Protein AF-A0A1V5N026-F1 (afdb_monomer_lite)

Foldseek 3Di:
DFQQFDDAQFKKKKKWWKAWPAWDWKWKFWAAPVDGFIDIFTHGRDTDITIDIGRGRDGGTDMDTHDPVDDGGMDIDWMWIWTQDDDDFDPAKKFKFWAAFDPDDLQLKKKKFFQAKDFFFWKKKKKWWKAKCAWFKWFKFAAAPVVHGDGRHAQGMDTHYNDIDMDITIDGGRGIHGIMMTRNNRDRHTMMMIIAQIFMDTNNHTRDDCRRVPDQDQVSMWIAYRVGDIDGTGIDGPRDIDIGDIPDDDPLVVLQVVVLVVLLVVLLVVLLVCLLVQQEDQLAEAQFDPDDPVPPQATHGDDDDPDPVDDDPCNRNNLQVVSLSSQVSNLVSNQVSHVVPPDDPSHRAYENEYECCLPLPPLSRNVVRVLVSQCSNCVVVPRDHQAYEYLAAEEQEPAPVVNVSSLVSLLSSLLSRQVSVHAYEDAEHWYFYAYNVGHTAFPVRQDPVRLLSLLQVLLSSLLSNPVRHPPVNHDYYDHNDAEAADQPDPPPHRTRGHCAHPVRHGTSNVLSNCVSVPDPNCPPDDPDDDPPVDDDDFFFKAAPVRHTDHRDPVPDDAHWIATPNDIDGDD

Sequence (571 aa):
MDNIPTEKGVTYKMTITVKGSAAGNIHSKLGDWGGGANAEIPFTTEWRDVVINYNSTIANSFLLLQHGDFVGDIWIKNIKFEKSVGGKKSTRSYIVLNATAKSAEVWDNQCWIKLGSFNKGDTYEFSAQVRADNAAKASTQIHNAPGSYVHYQAIGDVNFTTDWKTVTKTGAFSNAGQSIAFNLSEFTGANNYYFDNVSFKVNGVERVKNGSFDGTDVSSFAWKRYGGSVTTPTITIDSNYVLLPQTRPLSAQVKHDTLVYAMSRWINGMMNACGGKVKAWDVVNEAISGGDSDGDGFYDLQHYNGNDGDFFWQDHMGDLEYVRQAVRLARQHYATSMASKGGDDGKLTLFVNDYNLESDWDGNKKLKSLINWIQRWEADGVTKIDGIGSQMHISCYMNESTQTSKKNAIENSFRLMAASGKLVRISELDMGMVDASGNNVPTANVTEAMHQRMADLYEWIFKKYFEIIPVNQQWGICQWCATDSPTNSGWRADTPVGLWTLDWYRKHTYAGFARGLGAPKDPTGLDRLTDDANKLTPAPIYDLLGRYVGTDFESLPAGLYIQSGKKYMKK

Structure (mmCIF, N/CA/C/O backbone):
data_AF-A0A1V5N026-F1
#
_entry.id   AF-A0A1V5N026-F1
#
loop_
_atom_site.group_PDB
_atom_site.id
_atom_site.type_symbol
_atom_site.label_atom_id
_atom_site.label_alt_id
_atom_site.label_comp_id
_atom_site.label_asym_id
_atom_site.label_entity_id
_atom_site.label_seq_id
_atom_site.pdbx_PDB_ins_code
_atom_site.Cartn_x
_atom_site.Cartn_y
_atom_site.Cartn_z
_atom_site.occupancy
_atom_site.B_iso_or_equiv
_atom_site.auth_seq_id
_atom_site.auth_comp_id
_atom_site.auth_asym_id
_atom_site.auth_atom_id
_atom_site.pdbx_PDB_model_num
ATOM 1 N N . MET A 1 1 ? -34.517 12.852 -0.838 1.00 61.91 1 MET A N 1
ATOM 2 C CA . MET A 1 1 ? -33.148 12.300 -0.992 1.00 61.91 1 MET A CA 1
ATOM 3 C C . MET A 1 1 ? -33.196 11.382 -2.194 1.00 61.91 1 MET A C 1
ATOM 5 O O . MET A 1 1 ? -34.086 10.545 -2.197 1.00 61.91 1 MET A O 1
ATOM 9 N N . ASP A 1 2 ? -32.339 11.579 -3.193 1.00 65.19 2 ASP A N 1
ATOM 10 C CA . ASP A 1 2 ? -32.368 10.848 -4.473 1.00 65.19 2 ASP A CA 1
ATOM 11 C C . ASP A 1 2 ? -31.110 9.973 -4.643 1.00 65.19 2 ASP A C 1
ATOM 13 O O . ASP A 1 2 ? -30.129 10.190 -3.928 1.00 65.19 2 ASP A O 1
ATOM 17 N N . ASN A 1 3 ? -31.142 8.994 -5.553 1.00 68.06 3 ASN A N 1
ATOM 18 C CA . ASN A 1 3 ? -30.057 8.040 -5.835 1.00 68.06 3 ASN A CA 1
ATOM 19 C C . ASN A 1 3 ? -29.560 7.240 -4.614 1.00 68.06 3 ASN A C 1
ATOM 21 O O . ASN A 1 3 ? -28.365 6.980 -4.465 1.00 68.06 3 ASN A O 1
ATOM 25 N N . ILE A 1 4 ? -30.462 6.819 -3.725 1.00 75.06 4 ILE A N 1
ATOM 26 C CA . ILE A 1 4 ? -30.130 5.863 -2.662 1.00 75.06 4 ILE A CA 1
ATOM 27 C C . ILE A 1 4 ? -29.900 4.506 -3.349 1.00 75.06 4 ILE A C 1
ATOM 29 O O . ILE A 1 4 ? -30.858 3.988 -3.926 1.00 75.06 4 ILE A O 1
ATOM 33 N N . PRO A 1 5 ? -28.694 3.897 -3.297 1.00 73.50 5 PRO A N 1
ATOM 34 C CA . PRO A 1 5 ? -28.377 2.669 -4.032 1.00 73.50 5 PRO A CA 1
ATOM 35 C C . PRO A 1 5 ? -29.002 1.451 -3.336 1.00 73.50 5 PRO A C 1
ATOM 37 O O . PRO A 1 5 ? -28.330 0.595 -2.754 1.00 73.50 5 PRO A O 1
ATOM 40 N N . THR A 1 6 ? -30.332 1.416 -3.317 1.00 83.00 6 THR A N 1
ATOM 41 C CA . THR A 1 6 ? -31.102 0.300 -2.799 1.00 83.00 6 THR A CA 1
ATOM 42 C C . THR A 1 6 ? -30.988 -0.885 -3.745 1.00 83.00 6 THR A C 1
ATOM 44 O O . THR A 1 6 ? -30.855 -0.722 -4.954 1.00 83.00 6 THR A O 1
ATOM 47 N N . GLU A 1 7 ? -31.089 -2.086 -3.197 1.00 82.50 7 GLU A N 1
ATOM 48 C CA . GLU A 1 7 ? -31.158 -3.343 -3.928 1.00 82.50 7 GLU A CA 1
ATOM 49 C C . GLU A 1 7 ? -32.549 -3.942 -3.747 1.00 82.50 7 GLU A C 1
ATOM 51 O O . GLU A 1 7 ? -33.100 -3.962 -2.642 1.00 82.50 7 GLU A O 1
ATOM 56 N N . LYS A 1 8 ? -33.128 -4.447 -4.838 1.00 86.38 8 LYS A N 1
ATOM 57 C CA . LYS A 1 8 ? -34.425 -5.120 -4.792 1.00 86.38 8 LYS A CA 1
ATOM 58 C C . LYS A 1 8 ? -34.339 -6.362 -3.898 1.00 86.38 8 LYS A C 1
ATOM 60 O O . LYS A 1 8 ? -33.488 -7.219 -4.105 1.00 86.38 8 LYS A O 1
ATOM 65 N N . GLY A 1 9 ? -35.256 -6.475 -2.941 1.00 82.75 9 GLY A N 1
ATOM 66 C CA . GLY A 1 9 ? -35.335 -7.585 -1.990 1.00 82.75 9 GLY A CA 1
ATOM 67 C C . GLY A 1 9 ? -34.487 -7.413 -0.727 1.00 82.75 9 GLY A C 1
ATOM 68 O O . GLY A 1 9 ? -34.481 -8.316 0.104 1.00 82.75 9 GLY A O 1
ATOM 69 N N . VAL A 1 10 ? -33.796 -6.280 -0.552 1.00 80.62 10 VAL A N 1
ATOM 70 C CA . VAL A 1 10 ? -32.969 -6.007 0.635 1.00 80.62 10 VAL A CA 1
ATOM 71 C C . VAL A 1 10 ? -33.713 -5.117 1.630 1.00 80.62 10 VAL A C 1
ATOM 73 O O . VAL A 1 10 ? -34.349 -4.129 1.254 1.00 80.62 10 VAL A O 1
ATOM 76 N N . THR A 1 11 ? -33.614 -5.454 2.918 1.00 86.38 11 THR A N 1
ATOM 77 C CA . THR A 1 11 ? -34.143 -4.632 4.012 1.00 86.38 11 THR A CA 1
ATOM 78 C C . THR A 1 11 ? -33.136 -3.559 4.422 1.00 86.38 11 THR A C 1
ATOM 80 O O . THR A 1 11 ? -32.006 -3.864 4.815 1.00 86.38 11 THR A O 1
ATOM 83 N N . TYR A 1 12 ? -33.572 -2.304 4.385 1.00 83.44 12 TYR A N 1
ATOM 84 C CA . TYR A 1 12 ? -32.823 -1.142 4.846 1.00 83.44 12 TYR A CA 1
ATOM 85 C C . TYR A 1 12 ? -33.456 -0.587 6.123 1.00 83.44 12 TYR A C 1
ATOM 87 O O . TYR A 1 12 ? -34.629 -0.221 6.140 1.00 83.44 12 TYR A O 1
ATOM 95 N N . LYS A 1 13 ? -32.664 -0.479 7.185 1.00 86.25 13 LYS A N 1
ATOM 96 C CA . LYS A 1 13 ? -32.975 0.267 8.398 1.00 86.25 13 LYS A CA 1
ATOM 97 C C . LYS A 1 13 ? -32.740 1.755 8.138 1.00 86.25 13 LYS A C 1
ATOM 99 O O . LYS A 1 13 ? -31.621 2.174 7.852 1.00 86.25 13 LYS A O 1
ATOM 104 N N . MET A 1 14 ? -33.793 2.552 8.240 1.00 88.00 14 MET A N 1
ATOM 105 C CA . MET A 1 14 ? -33.736 4.005 8.249 1.00 88.00 14 MET A CA 1
ATOM 106 C C . MET A 1 14 ? -33.864 4.510 9.688 1.00 88.00 14 MET A C 1
ATOM 108 O O . MET A 1 14 ? -34.849 4.202 10.351 1.00 88.00 14 MET A O 1
ATOM 112 N N . THR A 1 15 ? -32.923 5.326 10.153 1.00 85.31 15 THR A N 1
ATOM 113 C CA . THR A 1 15 ? -33.068 6.113 11.386 1.00 85.31 15 THR A CA 1
ATOM 114 C C . THR A 1 15 ? -33.249 7.580 11.017 1.00 85.31 15 THR A C 1
ATOM 116 O O . THR A 1 15 ? -32.400 8.145 10.328 1.00 85.31 15 THR A O 1
ATOM 119 N N . ILE A 1 16 ? -34.333 8.205 11.472 1.00 87.94 16 ILE A N 1
ATOM 120 C CA . ILE A 1 16 ? -34.621 9.627 11.261 1.00 87.94 16 ILE A CA 1
ATOM 121 C C . ILE A 1 16 ? -34.766 10.350 12.601 1.00 87.94 16 ILE A C 1
ATOM 123 O O . ILE A 1 16 ? -35.567 9.950 13.440 1.00 87.94 16 ILE A O 1
ATOM 127 N N . THR A 1 17 ? -34.005 11.426 12.796 1.00 87.19 17 THR A N 1
ATOM 128 C CA . THR A 1 17 ? -34.144 12.309 13.960 1.00 87.19 17 THR A CA 1
ATOM 129 C C . THR A 1 17 ? -35.141 13.413 13.619 1.00 87.19 17 THR A C 1
ATOM 131 O O . THR A 1 17 ? -34.840 14.260 12.772 1.00 87.19 17 THR A O 1
ATOM 134 N N . VAL A 1 18 ? -36.314 13.423 14.252 1.00 93.12 18 VAL A N 1
ATOM 135 C CA . VAL A 1 18 ? -37.447 14.287 13.869 1.00 93.12 18 VAL A CA 1
ATOM 136 C C . VAL A 1 18 ? -38.201 14.834 15.084 1.00 93.12 18 VAL A C 1
ATOM 138 O O . VAL A 1 18 ? -38.242 14.195 16.134 1.00 93.12 18 VAL A O 1
ATOM 141 N N . LYS A 1 19 ? -38.792 16.024 14.935 1.00 94.81 19 LYS A N 1
ATOM 142 C CA . LYS A 1 19 ? -39.828 16.590 15.812 1.00 94.81 19 LYS A CA 1
ATOM 143 C C . LYS A 1 19 ? -40.800 17.458 15.004 1.00 94.81 19 LYS A C 1
ATOM 145 O O . LYS A 1 19 ? -40.483 17.831 13.879 1.00 94.81 19 LYS A O 1
ATOM 150 N N . GLY A 1 20 ? -41.928 17.850 15.584 1.00 95.06 20 GLY A N 1
ATOM 151 C CA . GLY A 1 20 ? -42.872 18.792 14.978 1.00 95.06 20 GLY A CA 1
ATOM 152 C C . GLY A 1 20 ? -43.445 19.791 15.976 1.00 95.06 20 GLY A C 1
ATOM 153 O O . GLY A 1 20 ? -43.175 19.708 17.170 1.00 95.06 20 GLY A O 1
ATOM 154 N N . SER A 1 21 ? -44.214 20.770 15.505 1.00 95.31 21 SER A N 1
ATOM 155 C CA . SER A 1 21 ? -44.881 21.758 16.369 1.00 95.31 21 SER A CA 1
ATOM 156 C C . SER A 1 21 ? -46.029 21.146 17.184 1.00 95.31 21 SER A C 1
ATOM 158 O O . SER A 1 21 ? -46.437 21.704 18.197 1.00 95.31 21 SER A O 1
ATOM 160 N N . ALA A 1 22 ? -46.516 19.980 16.758 1.00 96.19 22 ALA A N 1
ATOM 161 C CA . ALA A 1 22 ? -47.458 19.103 17.445 1.00 96.19 22 ALA A CA 1
ATOM 162 C C . ALA A 1 22 ? -47.085 17.634 17.157 1.00 96.19 22 ALA A C 1
ATOM 164 O O . ALA A 1 22 ? -46.158 17.363 16.391 1.00 96.19 22 ALA A O 1
ATOM 165 N N . ALA A 1 23 ? -47.777 16.676 17.779 1.00 95.94 23 ALA A N 1
ATOM 166 C CA . ALA A 1 23 ? -47.624 15.262 17.434 1.00 95.94 23 ALA A CA 1
ATOM 167 C C . ALA A 1 23 ? -48.286 14.947 16.085 1.00 95.94 23 ALA A C 1
ATOM 169 O O . ALA A 1 23 ? -49.350 15.482 15.782 1.00 95.94 23 ALA A O 1
ATOM 170 N N . GLY A 1 24 ? -47.667 14.073 15.296 1.00 95.81 24 GLY A N 1
ATOM 171 C CA . GLY A 1 24 ? -48.155 13.711 13.969 1.00 95.81 24 GLY A CA 1
ATOM 172 C C . GLY A 1 24 ? -47.342 12.590 13.330 1.00 95.81 24 GLY A C 1
ATOM 173 O O . GLY A 1 24 ? -46.430 12.042 13.954 1.00 95.81 24 GLY A O 1
ATOM 174 N N . ASN A 1 25 ? -47.677 12.275 12.079 1.00 95.88 25 ASN A N 1
ATOM 175 C CA . ASN A 1 25 ? -47.001 11.269 11.263 1.00 95.88 25 ASN A CA 1
ATOM 176 C C . ASN A 1 25 ? -46.527 11.890 9.944 1.00 95.88 25 ASN A C 1
ATOM 178 O O . ASN A 1 25 ? -47.206 12.738 9.371 1.00 95.88 25 ASN A O 1
ATOM 182 N N . ILE A 1 26 ? -45.362 11.458 9.460 1.00 96.12 26 ILE A N 1
ATOM 183 C CA . ILE A 1 26 ? -44.936 11.676 8.072 1.00 96.12 26 ILE A CA 1
ATOM 184 C C . ILE A 1 26 ? -45.189 10.378 7.311 1.00 96.12 26 ILE A C 1
ATOM 186 O O . ILE A 1 26 ? -44.640 9.335 7.675 1.00 96.12 26 ILE A O 1
ATOM 190 N N . HIS A 1 27 ? -45.972 10.440 6.241 1.00 95.31 27 HIS A N 1
ATOM 191 C CA . HIS A 1 27 ? -46.105 9.348 5.280 1.00 95.31 27 HIS A CA 1
ATOM 192 C C . HIS A 1 27 ? -44.835 9.281 4.448 1.00 95.31 27 HIS A C 1
ATOM 194 O O . HIS A 1 27 ? -44.346 10.292 3.954 1.00 95.31 27 HIS A O 1
ATOM 200 N N . SER A 1 28 ? -44.251 8.105 4.299 1.00 94.31 28 SER A N 1
ATOM 201 C CA . SER A 1 28 ? -42.943 7.970 3.669 1.00 94.31 28 SER A CA 1
ATOM 202 C C . SER A 1 28 ? -42.904 6.809 2.697 1.00 94.31 28 SER A C 1
ATOM 204 O O . SER A 1 28 ? -43.566 5.795 2.903 1.00 94.31 28 SER A O 1
ATOM 206 N N . LYS A 1 29 ? -42.130 6.974 1.624 1.00 93.81 29 LYS A N 1
ATOM 207 C CA . LYS A 1 29 ? -41.935 5.964 0.586 1.00 93.81 29 LYS A CA 1
ATOM 208 C C . LYS A 1 29 ? -40.458 5.864 0.229 1.00 93.81 29 LYS A C 1
ATOM 210 O O . LYS A 1 29 ? -39.853 6.864 -0.153 1.00 93.81 29 LYS A O 1
ATOM 215 N N . LEU A 1 30 ? -39.904 4.656 0.311 1.00 93.00 30 LEU A N 1
ATOM 216 C CA . LEU A 1 30 ? -38.606 4.308 -0.264 1.00 93.00 30 LEU A CA 1
ATOM 217 C C . LEU A 1 30 ? -38.843 3.595 -1.599 1.00 93.00 30 LEU A C 1
ATOM 219 O O . LEU A 1 30 ? -39.279 2.440 -1.626 1.00 93.00 30 LEU A O 1
ATOM 223 N N . GLY A 1 31 ? -38.614 4.300 -2.703 1.00 92.06 31 GLY A N 1
ATOM 224 C CA . GLY A 1 31 ? -38.837 3.773 -4.046 1.00 92.06 31 GLY A CA 1
ATOM 225 C C . GLY A 1 31 ? -38.660 4.828 -5.131 1.00 92.06 31 GLY A C 1
ATOM 226 O O . GLY A 1 31 ? -37.871 5.748 -4.973 1.00 92.06 31 GLY A O 1
ATOM 227 N N . ASP A 1 32 ? -39.393 4.694 -6.228 1.00 90.75 32 ASP A N 1
ATOM 228 C CA . ASP A 1 32 ? -39.407 5.632 -7.348 1.00 90.75 32 ASP A CA 1
ATOM 229 C C . ASP A 1 32 ? -40.823 6.214 -7.522 1.00 90.75 32 ASP A C 1
ATOM 231 O O . ASP A 1 32 ? -41.700 6.061 -6.662 1.00 90.75 32 ASP A O 1
ATOM 235 N N . TRP A 1 33 ? -41.087 6.907 -8.630 1.00 90.00 33 TRP A N 1
ATOM 236 C CA . TRP A 1 33 ? -42.423 7.443 -8.905 1.00 90.00 33 TRP A CA 1
ATOM 237 C C . TRP A 1 33 ? -43.465 6.351 -9.213 1.00 90.00 33 TRP A C 1
ATOM 239 O O . TRP A 1 33 ? -44.649 6.568 -8.964 1.00 90.00 33 TRP A O 1
ATOM 249 N N . GLY A 1 34 ? -43.050 5.169 -9.680 1.00 87.19 34 GLY A N 1
ATOM 250 C CA . GLY A 1 34 ? -43.920 4.058 -10.080 1.00 87.19 34 GLY A CA 1
ATOM 251 C C . GLY A 1 34 ? -44.197 3.012 -8.990 1.00 87.19 34 GLY A C 1
ATOM 252 O O . GLY A 1 34 ? -45.211 2.322 -9.056 1.00 87.19 34 GLY A O 1
ATOM 253 N N . GLY A 1 35 ? -43.352 2.894 -7.960 1.00 87.00 35 GLY A N 1
ATOM 254 C CA . GLY A 1 35 ? -43.467 1.854 -6.929 1.00 87.00 35 GLY A CA 1
ATOM 255 C C . GLY A 1 35 ? -42.485 2.028 -5.765 1.00 87.00 35 GLY A C 1
ATOM 256 O O . GLY A 1 35 ? -41.606 2.879 -5.812 1.00 87.00 35 GLY A O 1
ATOM 257 N N . GLY A 1 36 ? -42.669 1.295 -4.662 1.00 91.06 36 GLY A N 1
ATOM 258 C CA . GLY A 1 36 ? -41.811 1.411 -3.472 1.00 91.06 36 GLY A CA 1
ATOM 259 C C . GLY A 1 36 ? -42.459 0.918 -2.181 1.00 91.06 36 GLY A C 1
ATOM 260 O O . GLY A 1 36 ? -43.663 0.669 -2.139 1.00 91.06 36 GLY A O 1
ATOM 261 N N . ALA A 1 37 ? -41.655 0.807 -1.124 1.00 92.88 37 ALA A N 1
ATOM 262 C CA . ALA A 1 37 ? -42.121 0.447 0.211 1.00 92.88 37 ALA A CA 1
ATOM 263 C C . ALA A 1 37 ? -42.588 1.693 0.975 1.00 92.88 37 ALA A C 1
ATOM 265 O O . ALA A 1 37 ? -41.839 2.666 1.071 1.00 92.88 37 ALA A O 1
ATOM 266 N N . ASN A 1 38 ? -43.801 1.648 1.532 1.00 94.00 38 ASN A N 1
ATOM 267 C CA . ASN A 1 38 ? -44.378 2.743 2.315 1.00 94.00 38 ASN A CA 1
ATOM 268 C C . ASN A 1 38 ? -44.219 2.498 3.821 1.00 94.00 38 ASN A C 1
ATOM 270 O O . ASN A 1 38 ? -44.248 1.351 4.269 1.00 94.00 38 ASN A O 1
ATOM 274 N N . ALA A 1 39 ? -44.093 3.571 4.596 1.00 94.56 39 ALA A N 1
ATOM 275 C CA . ALA A 1 39 ? -44.073 3.543 6.054 1.00 94.56 39 ALA A CA 1
ATOM 276 C C . ALA A 1 39 ? -44.589 4.863 6.646 1.00 94.56 39 ALA A C 1
ATOM 278 O O . ALA A 1 39 ? -44.598 5.893 5.972 1.00 94.56 39 ALA A O 1
ATOM 279 N N . GLU A 1 40 ? -44.955 4.845 7.925 1.00 95.19 40 GLU A N 1
ATOM 280 C CA . GLU A 1 40 ? -45.257 6.051 8.701 1.00 95.19 40 GLU A CA 1
ATOM 281 C C . GLU A 1 40 ? -44.118 6.355 9.676 1.00 95.19 40 GLU A C 1
ATOM 283 O O . GLU A 1 40 ? -43.602 5.460 10.348 1.00 95.19 40 GLU A O 1
ATOM 288 N N . ILE A 1 41 ? -43.734 7.628 9.772 1.00 95.88 41 ILE A N 1
ATOM 289 C CA . ILE A 1 41 ? -42.714 8.117 10.703 1.00 95.88 41 ILE A CA 1
ATOM 290 C C . ILE A 1 41 ? -43.415 8.960 11.779 1.00 95.88 41 ILE A C 1
ATOM 292 O O . ILE A 1 41 ? -43.714 10.131 11.524 1.00 95.88 41 ILE A O 1
ATOM 296 N N . PRO A 1 42 ? -43.678 8.406 12.976 1.00 95.50 42 PRO A N 1
ATOM 297 C CA . PRO A 1 42 ? -44.319 9.151 14.057 1.00 95.50 42 PRO A CA 1
ATOM 298 C C . PRO A 1 42 ? -43.366 10.138 14.738 1.00 95.50 42 PRO A C 1
ATOM 300 O O . PRO A 1 42 ? -42.242 9.787 15.098 1.00 95.50 42 PRO A O 1
ATOM 303 N N . PHE A 1 43 ? -43.832 11.354 15.019 1.00 94.94 43 PHE A N 1
ATOM 304 C CA . PHE A 1 43 ? -43.065 12.387 15.724 1.00 94.94 43 PHE A CA 1
ATOM 305 C C . PHE A 1 43 ? -43.889 13.101 16.806 1.00 94.94 43 PHE A C 1
ATOM 307 O O . PHE A 1 43 ? -45.117 13.045 16.829 1.00 94.94 43 PHE A O 1
ATOM 314 N N . THR A 1 44 ? -43.205 13.779 17.736 1.00 95.25 44 THR A N 1
ATOM 315 C CA . THR A 1 44 ? -43.835 14.706 18.699 1.00 95.25 44 THR A CA 1
ATOM 316 C C . THR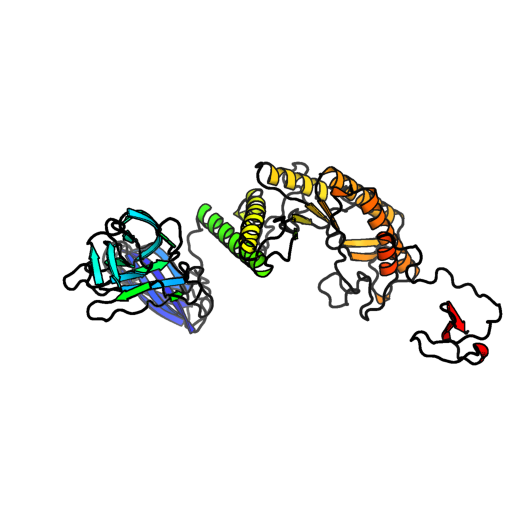 A 1 44 ? -43.092 16.033 18.745 1.00 95.25 44 THR A C 1
ATOM 318 O O . THR A 1 44 ? -42.233 16.293 17.910 1.00 95.25 44 THR A O 1
ATOM 321 N N . THR A 1 45 ? -43.401 16.858 19.744 1.00 93.69 45 THR A N 1
ATOM 322 C CA . THR A 1 45 ? -42.741 18.132 20.038 1.00 93.69 45 THR A CA 1
ATOM 323 C C . THR A 1 45 ? -41.272 18.016 20.445 1.00 93.69 45 THR A C 1
ATOM 325 O O . THR A 1 45 ? -40.538 18.998 20.344 1.00 93.69 45 THR A O 1
ATOM 328 N N . GLU A 1 46 ? -40.814 16.823 20.833 1.00 90.06 46 GLU A N 1
ATOM 329 C CA . GLU A 1 46 ? -39.434 16.569 21.249 1.00 90.06 46 GLU A CA 1
ATOM 330 C C . GLU A 1 46 ? -38.644 15.848 20.161 1.00 90.06 46 GLU A C 1
ATOM 332 O O . GLU A 1 46 ? -39.166 14.964 19.474 1.00 90.06 46 GLU A O 1
ATOM 337 N N . TRP A 1 47 ? -37.361 16.200 20.043 1.00 84.44 47 TRP A N 1
ATOM 338 C CA . TRP A 1 47 ? -36.428 15.486 19.174 1.00 84.44 47 TRP A CA 1
ATOM 339 C C . TRP A 1 47 ? -36.340 14.022 19.586 1.00 84.44 47 TRP A C 1
ATOM 341 O O . TRP A 1 47 ? -35.985 13.705 20.720 1.00 84.44 47 TRP A O 1
ATOM 351 N N . ARG A 1 48 ? -36.615 13.132 18.639 1.00 81.06 48 ARG A N 1
ATOM 352 C CA . ARG A 1 48 ? -36.512 11.687 18.823 1.00 81.06 48 ARG A CA 1
ATOM 353 C C . ARG A 1 48 ? -35.877 11.046 17.602 1.00 81.06 48 ARG A C 1
ATOM 355 O O . ARG A 1 48 ? -36.059 11.543 16.492 1.00 81.06 48 ARG A O 1
ATOM 362 N N . ASP A 1 49 ? -35.215 9.918 17.809 1.00 82.88 49 ASP A N 1
ATOM 363 C CA . ASP A 1 49 ? -34.853 9.020 16.720 1.00 82.88 49 ASP A CA 1
ATOM 364 C C . ASP A 1 49 ? -35.999 8.038 16.472 1.00 82.88 49 ASP A C 1
ATOM 366 O O . ASP A 1 49 ? -36.489 7.380 17.390 1.00 82.88 49 ASP A O 1
ATOM 370 N N . VAL A 1 50 ? -36.431 7.944 15.219 1.00 88.06 50 VAL A N 1
ATOM 371 C CA . VAL A 1 50 ? -37.444 6.997 14.752 1.00 88.06 50 VAL A CA 1
ATOM 372 C C . VAL A 1 50 ? -36.769 6.011 13.817 1.00 88.06 50 VAL A C 1
ATOM 374 O O . VAL A 1 50 ? -36.062 6.410 12.891 1.00 88.06 50 VAL A O 1
ATOM 377 N N . VAL A 1 51 ? -36.983 4.720 14.057 1.00 89.25 51 VAL A N 1
ATOM 378 C CA . VAL A 1 51 ? -36.401 3.639 13.258 1.00 89.25 51 VAL A CA 1
ATOM 379 C C . VAL A 1 51 ? -37.489 2.988 12.414 1.00 89.25 51 VAL A C 1
ATOM 381 O O . VAL A 1 51 ? -38.468 2.485 12.957 1.00 89.25 51 VAL A O 1
ATOM 384 N N . ILE A 1 52 ? -37.284 2.953 11.100 1.00 91.81 52 ILE A N 1
ATOM 385 C CA . ILE A 1 52 ? -38.168 2.319 10.118 1.00 91.81 52 ILE A CA 1
ATOM 386 C C . ILE A 1 52 ? -37.369 1.287 9.328 1.00 91.81 52 ILE A C 1
ATOM 388 O O . ILE A 1 52 ? -36.269 1.579 8.874 1.00 91.81 52 ILE A O 1
ATOM 392 N N . ASN A 1 53 ? -37.918 0.092 9.119 1.00 89.69 53 ASN A N 1
ATOM 393 C CA . ASN A 1 53 ? -37.311 -0.908 8.241 1.00 89.69 53 ASN A CA 1
ATOM 394 C C . ASN A 1 53 ? -38.068 -0.951 6.911 1.00 89.69 53 ASN A C 1
ATOM 396 O O . ASN A 1 53 ? -39.238 -1.325 6.877 1.00 89.69 53 ASN A O 1
ATOM 400 N N . TYR A 1 54 ? -37.395 -0.601 5.818 1.00 91.56 54 TYR A N 1
ATOM 401 C CA . TYR A 1 54 ? -37.937 -0.687 4.467 1.00 91.56 54 TYR A CA 1
ATOM 402 C C . TYR A 1 54 ? -37.452 -1.950 3.772 1.00 91.56 54 TYR A C 1
ATOM 404 O O . TYR A 1 54 ? -36.253 -2.130 3.575 1.00 91.56 54 TYR A O 1
ATOM 412 N N . ASN A 1 55 ? -38.378 -2.791 3.322 1.00 90.25 55 ASN A N 1
ATOM 413 C CA . ASN A 1 55 ? -38.065 -3.875 2.394 1.00 90.25 55 ASN A CA 1
ATOM 414 C C . ASN A 1 55 ? -38.069 -3.309 0.976 1.00 90.25 55 ASN A C 1
ATOM 416 O O . ASN A 1 55 ? -39.137 -3.103 0.402 1.00 90.25 55 ASN A O 1
ATOM 420 N N . SER A 1 56 ? -36.893 -3.012 0.425 1.00 88.31 56 SER A N 1
ATOM 421 C CA . SER A 1 56 ? -36.812 -2.355 -0.877 1.00 88.31 56 SER A CA 1
ATOM 422 C C . SER A 1 56 ? -37.374 -3.251 -1.980 1.00 88.31 56 SER A C 1
ATOM 424 O O . SER A 1 56 ? -36.934 -4.385 -2.167 1.00 88.31 56 SER A O 1
ATOM 426 N N . THR A 1 57 ? -38.340 -2.745 -2.745 1.00 87.69 57 THR A N 1
ATOM 427 C CA . THR A 1 57 ? -38.955 -3.470 -3.870 1.00 87.69 57 THR A CA 1
ATOM 428 C C . THR A 1 57 ? -38.285 -3.167 -5.209 1.00 87.69 57 THR A C 1
ATOM 430 O O . THR A 1 57 ? -38.564 -3.848 -6.200 1.00 87.69 57 THR A O 1
ATOM 433 N N . ILE A 1 58 ? -37.402 -2.165 -5.243 1.00 85.69 58 ILE A N 1
ATOM 434 C CA . ILE A 1 58 ? -36.718 -1.675 -6.443 1.00 85.69 58 ILE A CA 1
ATOM 435 C C . ILE A 1 58 ? -35.243 -1.345 -6.156 1.00 85.69 58 ILE A C 1
ATOM 437 O O . ILE A 1 58 ? -34.815 -1.288 -4.998 1.00 85.69 58 ILE A O 1
ATOM 441 N N . ALA A 1 59 ? -34.461 -1.141 -7.216 1.00 85.31 59 ALA A N 1
ATOM 442 C CA . ALA A 1 59 ? -33.093 -0.646 -7.113 1.00 85.31 59 ALA A CA 1
ATOM 443 C C . ALA A 1 59 ? -33.042 0.873 -7.337 1.00 85.31 59 ALA A C 1
ATOM 445 O O . ALA A 1 59 ? -33.882 1.384 -8.069 1.00 85.31 59 ALA A O 1
ATOM 446 N N . ASN A 1 60 ? -32.064 1.562 -6.741 1.00 82.69 60 ASN A N 1
ATOM 447 C CA . ASN A 1 60 ? -31.864 3.016 -6.876 1.00 82.69 60 ASN A CA 1
ATOM 448 C C . ASN A 1 60 ? -33.114 3.848 -6.526 1.00 82.69 60 ASN A C 1
ATOM 450 O O . ASN A 1 60 ? -33.750 4.449 -7.387 1.00 82.69 60 ASN A O 1
ATOM 454 N N . SER A 1 61 ? -33.474 3.862 -5.245 1.00 87.56 61 SER A N 1
ATOM 455 C CA . SER A 1 61 ? -34.652 4.575 -4.744 1.00 87.56 61 SER A CA 1
ATOM 456 C C . SER A 1 61 ? -34.364 6.044 -4.417 1.00 87.56 61 SER A C 1
ATOM 458 O O . SER A 1 61 ? -33.246 6.413 -4.062 1.00 87.56 61 SER A O 1
ATOM 460 N N . PHE A 1 62 ? -35.411 6.861 -4.378 1.00 87.12 62 PHE A N 1
ATOM 461 C CA . PHE A 1 62 ? -35.472 8.050 -3.538 1.00 87.12 62 PHE A CA 1
ATOM 462 C C . PHE A 1 62 ? -36.262 7.773 -2.249 1.00 87.12 62 PHE A C 1
ATOM 464 O O . PHE A 1 62 ? -37.106 6.875 -2.181 1.00 87.12 62 PHE A O 1
ATOM 471 N N . LEU A 1 63 ? -36.004 8.574 -1.211 1.00 90.94 63 LEU A N 1
ATOM 472 C CA . LEU A 1 63 ? -36.900 8.701 -0.059 1.00 90.94 63 LEU A CA 1
ATOM 473 C C . LEU A 1 63 ? -37.820 9.902 -0.283 1.00 90.94 63 LEU A C 1
ATOM 475 O O . LEU A 1 63 ? -37.349 11.047 -0.325 1.00 90.94 63 LEU A O 1
ATOM 479 N N . LEU A 1 64 ? -39.117 9.622 -0.380 1.00 90.88 64 LEU A N 1
ATOM 480 C CA . LEU A 1 64 ? -40.197 10.598 -0.423 1.00 90.88 64 LEU A CA 1
ATOM 481 C C . LEU A 1 64 ? -40.836 10.713 0.960 1.00 90.88 64 LEU A C 1
ATOM 483 O O . LEU A 1 64 ? -41.145 9.702 1.588 1.00 90.88 64 LEU A O 1
ATOM 487 N N . LEU A 1 65 ? -41.047 11.949 1.405 1.00 92.88 65 LEU A N 1
ATOM 488 C CA . LEU A 1 65 ? -41.756 12.295 2.632 1.00 92.88 65 LEU A CA 1
ATOM 489 C C . LEU A 1 65 ? -42.988 13.122 2.252 1.00 92.88 65 LEU A C 1
ATOM 491 O O . LEU A 1 65 ? -42.874 14.113 1.536 1.00 92.88 65 LEU A O 1
ATOM 495 N N . GLN A 1 66 ? -44.155 12.700 2.714 1.00 92.38 66 GLN A N 1
ATOM 496 C CA . GLN A 1 66 ? -45.460 13.293 2.464 1.00 92.38 66 GLN A CA 1
ATOM 497 C C . GLN A 1 66 ? -46.116 13.597 3.810 1.00 92.38 66 GLN A C 1
ATOM 499 O O . GLN A 1 66 ? -46.196 12.749 4.689 1.00 92.38 66 GLN A O 1
ATOM 504 N N . HIS A 1 67 ? -46.566 14.830 3.981 1.00 91.56 67 HIS A N 1
ATOM 505 C CA . HIS A 1 67 ? -47.099 15.323 5.254 1.00 91.56 67 HIS A CA 1
ATOM 506 C C . HIS A 1 67 ? -48.193 16.373 5.006 1.00 91.56 67 HIS A C 1
ATOM 508 O O . HIS A 1 67 ? -48.312 17.355 5.733 1.00 91.56 67 HIS A O 1
ATOM 514 N N . GLY A 1 68 ? -48.937 16.221 3.904 1.00 87.25 68 GLY A N 1
ATOM 515 C CA . GLY A 1 68 ? -49.960 17.185 3.478 1.00 87.25 68 GLY A CA 1
ATOM 516 C C . GLY A 1 68 ? -51.204 17.210 4.372 1.00 87.25 68 GLY A C 1
ATOM 517 O O . GLY A 1 68 ? -52.002 18.134 4.278 1.00 87.25 68 GLY A O 1
ATOM 518 N N . ASP A 1 69 ? -51.359 16.209 5.233 1.00 91.25 69 ASP A N 1
ATOM 519 C CA . ASP A 1 69 ? -52.400 16.083 6.251 1.00 91.25 69 ASP A CA 1
ATOM 520 C C . ASP A 1 69 ? -51.992 16.670 7.615 1.00 91.25 69 ASP A C 1
ATOM 522 O O . ASP A 1 69 ? -52.825 16.758 8.518 1.00 91.25 69 ASP A O 1
ATOM 526 N N . PHE A 1 70 ? -50.738 17.112 7.775 1.00 94.12 70 PHE A N 1
ATOM 527 C CA . PHE A 1 70 ? -50.248 17.740 8.999 1.00 94.12 70 PHE A CA 1
ATOM 528 C C . PHE A 1 70 ? -50.297 19.271 8.914 1.00 94.12 70 PHE A C 1
ATOM 530 O O . PHE A 1 70 ? -49.769 19.878 7.983 1.00 94.12 70 PHE A O 1
ATOM 537 N N . VAL A 1 71 ? -50.884 19.909 9.932 1.00 94.81 71 VAL A N 1
ATOM 538 C CA . VAL A 1 71 ? -50.904 21.372 10.081 1.00 94.81 71 VAL A CA 1
ATOM 539 C C . VAL A 1 71 ? -49.869 21.786 11.125 1.00 94.81 71 VAL A C 1
ATOM 541 O O . VAL A 1 71 ? -50.076 21.593 12.323 1.00 94.81 71 VAL A O 1
ATOM 544 N N . GLY A 1 72 ? -48.762 22.374 10.671 1.00 94.19 72 GLY A N 1
ATOM 545 C CA . GLY A 1 72 ? -47.694 22.873 11.535 1.00 94.19 72 GLY A CA 1
ATOM 546 C C . GLY A 1 72 ? -46.305 22.718 10.924 1.00 94.19 72 GLY A C 1
ATOM 547 O O . GLY A 1 72 ? -46.162 22.387 9.748 1.00 94.19 72 GLY A O 1
ATOM 548 N N . ASP A 1 73 ? -45.285 22.920 11.754 1.00 94.50 73 ASP A N 1
ATOM 549 C CA . ASP A 1 73 ? -43.883 22.784 11.362 1.00 94.50 73 ASP A CA 1
ATOM 550 C C . ASP A 1 73 ? -43.350 21.392 11.703 1.00 94.50 73 ASP A C 1
ATOM 552 O O . ASP A 1 73 ? -43.640 20.838 12.766 1.00 94.50 73 ASP A O 1
ATOM 556 N N . ILE A 1 74 ? -42.518 20.844 10.820 1.00 95.12 74 ILE A N 1
ATOM 557 C CA . ILE A 1 74 ? -41.786 19.594 11.032 1.00 95.12 74 ILE A CA 1
ATOM 558 C C . ILE A 1 74 ? -40.298 19.893 10.869 1.00 95.12 74 ILE A C 1
ATOM 560 O O . ILE A 1 74 ? -39.868 20.447 9.859 1.00 95.12 74 ILE A O 1
ATOM 564 N N . TRP A 1 75 ? -39.494 19.493 11.850 1.00 89.12 75 TRP A N 1
ATOM 565 C CA . TRP A 1 75 ? -38.044 19.622 11.814 1.00 89.12 75 TRP A CA 1
ATOM 566 C C . TRP A 1 75 ? -37.400 18.243 11.745 1.00 89.12 75 TRP A C 1
ATOM 568 O O . TRP A 1 75 ? -37.619 17.394 12.608 1.00 89.12 75 TRP A O 1
ATOM 578 N N . ILE A 1 76 ? -36.552 18.041 10.739 1.00 88.19 76 ILE A N 1
ATOM 579 C CA . ILE A 1 76 ? -35.758 16.824 10.562 1.00 88.19 76 ILE A CA 1
ATOM 580 C C . ILE A 1 76 ? -34.288 17.202 10.701 1.00 88.19 76 ILE A C 1
ATOM 582 O O . ILE A 1 76 ? -33.804 18.109 10.029 1.00 88.19 76 ILE A O 1
ATOM 586 N N . LYS A 1 77 ? -33.577 16.509 11.590 1.00 75.38 77 LYS A N 1
ATOM 587 C CA . LYS A 1 77 ? -32.164 16.770 11.884 1.00 75.38 77 LYS A CA 1
ATOM 588 C C . LYS A 1 77 ? -31.240 15.819 11.136 1.00 75.38 77 LYS A C 1
ATOM 590 O O . LYS A 1 77 ? -30.243 16.270 10.586 1.00 75.38 77 LYS A O 1
ATOM 595 N N . ASN A 1 78 ? -31.565 14.527 11.114 1.00 70.00 78 ASN A N 1
ATOM 596 C CA . ASN A 1 78 ? -30.746 13.491 10.483 1.00 70.00 78 ASN A CA 1
ATOM 597 C C . ASN A 1 78 ? -31.631 12.440 9.814 1.00 70.00 78 ASN A C 1
ATOM 599 O O . ASN A 1 78 ? -32.692 12.117 10.340 1.00 70.00 78 ASN A O 1
ATOM 603 N N . ILE A 1 79 ? -31.153 11.861 8.712 1.00 79.00 79 ILE A N 1
ATOM 604 C CA . ILE A 1 79 ? -31.694 10.639 8.106 1.00 79.00 79 ILE A CA 1
ATOM 605 C C . ILE A 1 79 ? -30.502 9.725 7.810 1.00 79.00 79 ILE A C 1
ATOM 607 O O . ILE A 1 79 ? -29.525 10.154 7.197 1.00 79.00 79 ILE A O 1
ATOM 611 N N . LYS A 1 80 ? -30.558 8.475 8.265 1.00 74.06 80 LYS A N 1
ATOM 612 C CA . LYS A 1 80 ? -29.504 7.467 8.118 1.00 74.06 80 LYS A CA 1
ATOM 613 C C . LYS A 1 80 ? -30.110 6.207 7.519 1.00 74.06 80 LYS A C 1
ATOM 615 O O . LYS A 1 80 ? -31.052 5.691 8.100 1.00 74.06 80 LYS A O 1
ATOM 620 N N . PHE A 1 81 ? -29.567 5.713 6.407 1.00 77.12 81 PHE A N 1
ATOM 621 C CA . PHE A 1 81 ? -29.954 4.430 5.815 1.00 77.12 81 PHE A CA 1
ATOM 622 C C . PHE A 1 81 ? -28.842 3.404 5.962 1.00 77.12 81 PHE A C 1
ATOM 624 O O . PHE A 1 81 ? -27.664 3.699 5.764 1.00 77.12 81 PHE A O 1
ATOM 631 N N . GLU A 1 82 ? -29.252 2.190 6.289 1.00 70.25 82 GLU A N 1
ATOM 632 C CA . GLU A 1 82 ? -28.373 1.114 6.698 1.00 70.25 82 GLU A CA 1
ATOM 633 C C . GLU A 1 82 ? -28.940 -0.219 6.198 1.00 70.25 82 GLU A C 1
ATOM 635 O O . GLU A 1 82 ? -30.028 -0.599 6.612 1.00 70.25 82 GLU A O 1
ATOM 640 N N . LYS A 1 83 ? -28.239 -0.971 5.338 1.00 67.19 83 LYS A N 1
ATOM 641 C CA . LYS A 1 83 ? -28.613 -2.380 5.076 1.00 67.19 83 LYS A CA 1
ATOM 642 C C . LYS A 1 83 ? -27.804 -3.336 5.929 1.00 67.19 83 LYS A C 1
ATOM 644 O O . LYS A 1 83 ? -26.601 -3.140 6.106 1.00 67.19 83 LYS A O 1
ATOM 649 N N . SER A 1 84 ? -28.460 -4.396 6.391 1.00 55.44 84 SER A N 1
ATOM 650 C CA . SER A 1 84 ? -27.760 -5.560 6.925 1.00 55.44 84 SER A CA 1
ATOM 651 C C . SER A 1 84 ? -27.128 -6.322 5.761 1.00 55.44 84 SER A C 1
ATOM 653 O O . SER A 1 84 ? -27.818 -6.675 4.804 1.00 55.44 84 SER A O 1
ATOM 655 N N . VAL A 1 85 ? -25.819 -6.558 5.812 1.00 48.94 85 VAL A N 1
ATOM 656 C CA . VAL A 1 85 ? -25.125 -7.407 4.838 1.00 48.94 85 VAL A CA 1
ATOM 657 C C . VAL A 1 85 ? -24.785 -8.749 5.480 1.00 48.94 85 VAL A C 1
ATOM 659 O O . VAL A 1 85 ? -24.035 -8.829 6.453 1.00 48.94 85 VAL A O 1
ATOM 662 N N . GLY A 1 86 ? -25.350 -9.825 4.926 1.00 39.06 86 GLY A N 1
ATOM 663 C CA . GLY A 1 86 ? -24.990 -11.195 5.274 1.00 39.06 86 GLY A CA 1
ATOM 664 C C . GLY A 1 86 ? -23.596 -11.513 4.743 1.00 39.06 86 GLY A C 1
ATOM 665 O O . GLY A 1 86 ? -23.445 -11.875 3.582 1.00 39.06 86 GLY A O 1
ATOM 666 N N . GLY A 1 87 ? -22.581 -11.350 5.590 1.00 35.34 87 GLY A N 1
ATOM 667 C CA . GLY A 1 87 ? -21.200 -11.716 5.279 1.00 35.34 87 GLY A CA 1
ATOM 668 C C . GLY A 1 87 ? -20.224 -10.547 5.341 1.00 35.34 87 GLY A C 1
ATOM 669 O O . GLY A 1 87 ? -19.889 -9.954 4.323 1.00 35.34 87 GLY A O 1
ATOM 670 N N . LYS A 1 88 ? -19.730 -10.256 6.547 1.00 34.56 88 LYS A N 1
ATOM 671 C CA . LYS A 1 88 ? -18.331 -9.926 6.889 1.00 34.56 88 LYS A CA 1
ATOM 672 C C . LYS A 1 88 ? -18.325 -9.402 8.323 1.00 34.56 88 LYS A C 1
ATOM 674 O O . LYS A 1 88 ? -19.070 -8.479 8.637 1.00 34.56 88 LYS A O 1
ATOM 679 N N . LYS A 1 89 ? -17.492 -10.013 9.175 1.00 36.28 89 LYS A N 1
ATOM 680 C CA . LYS A 1 89 ? -17.211 -9.561 10.546 1.00 36.28 89 LYS A CA 1
ATOM 681 C C . LYS A 1 89 ? -17.128 -8.032 10.594 1.00 36.28 89 LYS A C 1
ATOM 683 O O . LYS A 1 89 ? -16.329 -7.461 9.840 1.00 36.28 89 LYS A O 1
ATOM 688 N N . SER A 1 90 ? -17.889 -7.375 11.474 1.00 37.81 90 SER A N 1
ATOM 689 C CA . SER A 1 90 ? -17.484 -6.035 11.884 1.00 37.81 90 SER A CA 1
ATOM 690 C C . SER A 1 90 ? -16.085 -6.085 12.478 1.00 37.81 90 SER A C 1
ATOM 692 O O . SER A 1 90 ? -15.514 -7.125 12.807 1.00 37.81 90 SER A O 1
ATOM 694 N N . THR A 1 91 ? -15.534 -4.898 12.621 1.00 48.84 91 THR A N 1
ATOM 695 C CA . THR A 1 91 ? -14.292 -4.609 13.320 1.00 48.84 91 THR A CA 1
ATOM 696 C C . THR A 1 91 ? -14.341 -4.944 14.816 1.00 48.84 91 THR A C 1
ATOM 698 O O . THR A 1 91 ? -13.345 -4.708 15.494 1.00 48.84 91 THR A O 1
ATOM 701 N N . ARG A 1 92 ? -15.480 -5.431 15.340 1.00 55.53 92 ARG A N 1
ATOM 702 C CA . ARG A 1 92 ? -15.707 -5.663 16.763 1.00 55.53 92 ARG A CA 1
ATOM 703 C C . ARG A 1 92 ? -16.573 -6.899 17.012 1.00 55.53 92 ARG A C 1
ATOM 705 O O . ARG A 1 92 ? -17.773 -6.907 16.734 1.00 55.53 92 ARG A O 1
ATOM 712 N N . SER A 1 93 ? -15.971 -7.922 17.598 1.00 72.75 93 SER A N 1
ATOM 713 C CA . SER A 1 93 ? -16.706 -9.034 18.195 1.00 72.75 93 SER A CA 1
ATOM 714 C C . SER A 1 93 ? -16.984 -8.682 19.658 1.00 72.75 93 SER A C 1
ATOM 716 O O . SER A 1 93 ? -16.141 -8.090 20.318 1.00 72.75 93 SER A O 1
ATOM 718 N N . TYR A 1 94 ? -18.167 -8.981 20.183 1.00 82.62 94 TYR A N 1
ATOM 719 C CA . TYR A 1 94 ? -18.510 -8.662 21.571 1.00 82.62 94 TYR A CA 1
ATOM 720 C C . TYR A 1 94 ? -19.421 -9.718 22.170 1.00 82.62 94 TYR A C 1
ATOM 722 O O . TYR A 1 94 ? -20.105 -10.445 21.455 1.00 82.62 94 TYR A O 1
ATOM 730 N N . ILE A 1 95 ? -19.493 -9.782 23.494 1.00 90.12 95 ILE A N 1
ATOM 731 C CA . ILE A 1 95 ? -20.584 -10.498 24.160 1.00 90.12 95 ILE A CA 1
ATOM 732 C C . ILE A 1 95 ? -21.736 -9.537 24.433 1.00 90.12 95 ILE A C 1
ATOM 734 O O . ILE A 1 95 ? -21.517 -8.387 24.817 1.00 90.12 95 ILE A O 1
ATOM 738 N N . VAL A 1 96 ? -22.963 -10.017 24.242 1.00 90.44 96 VAL A N 1
ATOM 739 C CA . VAL A 1 96 ? -24.190 -9.297 24.601 1.00 90.44 96 VAL A CA 1
ATOM 740 C C . VAL A 1 96 ? -24.927 -10.049 25.699 1.00 90.44 96 VAL A C 1
ATOM 742 O O . VAL A 1 96 ? -25.059 -11.272 25.663 1.00 90.44 96 VAL A O 1
ATOM 745 N N . LEU A 1 97 ? -25.407 -9.299 26.684 1.00 93.44 97 LEU A N 1
ATOM 746 C CA . LEU A 1 97 ? -26.124 -9.803 27.844 1.00 93.44 97 LEU A CA 1
ATOM 747 C C . LEU A 1 97 ? -27.479 -9.104 27.894 1.00 93.44 97 LEU A C 1
ATOM 749 O O . LEU A 1 97 ? -27.571 -7.943 28.291 1.00 93.44 97 LEU A O 1
ATOM 753 N N . ASN A 1 98 ? -28.528 -9.792 27.448 1.00 92.94 98 ASN A N 1
ATOM 754 C CA . ASN A 1 98 ? -29.879 -9.227 27.455 1.00 92.94 98 ASN A CA 1
ATOM 755 C C . ASN A 1 98 ? -30.484 -9.390 28.851 1.00 92.94 98 ASN A C 1
ATOM 757 O O . ASN A 1 98 ? -31.022 -10.452 29.170 1.00 92.94 98 ASN A O 1
ATOM 761 N N . ALA A 1 99 ? -30.338 -8.378 29.699 1.00 94.94 99 ALA A N 1
ATOM 762 C CA . ALA A 1 99 ? -30.899 -8.364 31.040 1.00 94.94 99 ALA A CA 1
ATOM 763 C C . ALA A 1 99 ? -32.404 -8.070 30.982 1.00 94.94 99 ALA A C 1
ATOM 765 O O . ALA A 1 99 ? -32.861 -7.181 30.256 1.00 94.94 99 ALA A O 1
ATOM 766 N N . THR A 1 100 ? -33.185 -8.811 31.766 1.00 95.50 100 THR A N 1
ATOM 767 C CA . THR A 1 100 ? -34.598 -8.481 31.989 1.00 95.50 100 THR A CA 1
ATOM 768 C C . THR A 1 100 ? -34.716 -7.225 32.851 1.00 95.50 100 THR A C 1
ATOM 770 O O . THR A 1 100 ? -33.743 -6.795 33.472 1.00 95.50 100 THR A O 1
ATOM 773 N N . ALA A 1 101 ? -35.922 -6.660 32.940 1.00 94.75 101 ALA A N 1
ATOM 774 C CA . ALA A 1 101 ? -36.208 -5.648 33.953 1.00 94.75 101 ALA A CA 1
ATOM 775 C C . ALA A 1 101 ? -35.888 -6.178 35.363 1.00 94.75 101 ALA A C 1
ATOM 777 O O . ALA A 1 101 ? -35.978 -7.389 35.610 1.00 94.75 101 ALA A O 1
ATOM 778 N N . LYS A 1 102 ? -35.506 -5.267 36.267 1.00 97.06 102 LYS A N 1
ATOM 779 C CA . LYS A 1 102 ? -35.281 -5.577 37.685 1.00 97.06 102 LYS A CA 1
ATOM 780 C C . LYS A 1 102 ? -36.576 -6.126 38.278 1.00 97.06 102 LYS A C 1
ATOM 782 O O . LYS A 1 102 ? -37.619 -5.487 38.155 1.00 97.06 102 LYS A O 1
ATOM 787 N N . SER A 1 103 ? -36.496 -7.275 38.943 1.00 95.50 103 SER A N 1
ATOM 788 C CA . SER A 1 103 ? -37.611 -7.822 39.712 1.00 95.50 103 SER A CA 1
ATOM 789 C C . SER A 1 103 ? -37.616 -7.248 41.126 1.00 95.50 103 SER A C 1
ATOM 791 O O . SER A 1 103 ? -38.634 -6.733 41.575 1.00 95.50 103 SER A O 1
ATOM 793 N N . ALA A 1 104 ? -36.488 -7.338 41.826 1.00 95.62 104 ALA A N 1
ATOM 794 C CA . ALA A 1 104 ? -36.325 -6.830 43.185 1.00 95.62 104 ALA A CA 1
ATOM 795 C C . ALA A 1 104 ? -34.889 -6.365 43.440 1.00 95.62 104 ALA A C 1
ATOM 797 O O . ALA A 1 104 ? -34.678 -5.290 43.998 1.00 95.62 104 ALA A O 1
ATOM 798 N N . GLU A 1 105 ? -33.903 -7.127 42.967 1.00 96.31 105 GLU A N 1
ATOM 799 C CA . GLU A 1 105 ? -32.517 -6.969 43.381 1.00 96.31 105 GLU A CA 1
ATOM 800 C C . GLU A 1 105 ? -31.610 -6.519 42.237 1.00 96.31 105 GLU A C 1
ATOM 802 O O . GLU A 1 105 ? -31.799 -6.844 41.064 1.00 96.31 105 GLU A O 1
ATOM 807 N N . VAL A 1 106 ? -30.540 -5.797 42.570 1.00 96.31 106 VAL A N 1
ATOM 808 C CA . VAL A 1 106 ? -29.566 -5.336 41.562 1.00 96.31 106 VAL A CA 1
ATOM 809 C C . VAL A 1 106 ? -28.785 -6.491 40.916 1.00 96.31 106 VAL A C 1
ATOM 811 O O . VAL A 1 106 ? -28.250 -6.336 39.818 1.00 96.31 106 VAL A O 1
ATOM 814 N N . TRP A 1 107 ? -28.762 -7.661 41.563 1.00 94.94 107 TRP A N 1
ATOM 815 C CA . TRP A 1 107 ? -28.132 -8.901 41.093 1.00 94.94 107 TRP A CA 1
ATOM 816 C C . TRP A 1 107 ? -29.108 -9.888 40.426 1.00 94.94 107 TRP A C 1
ATOM 818 O O . TRP A 1 107 ? -28.751 -11.054 40.207 1.00 94.94 107 TRP A O 1
ATOM 828 N N . ASP A 1 108 ? -30.333 -9.458 40.107 1.00 95.94 108 ASP A N 1
ATOM 829 C CA . ASP A 1 108 ? -31.312 -10.281 39.384 1.00 95.94 108 ASP A CA 1
ATOM 830 C C . ASP A 1 108 ? -30.732 -10.788 38.053 1.00 95.94 108 ASP A C 1
ATOM 832 O O . ASP A 1 108 ? -30.828 -11.974 37.728 1.00 95.94 108 ASP A O 1
ATOM 836 N N . ASN A 1 109 ? -30.035 -9.906 37.331 1.00 97.62 109 ASN A N 1
ATOM 837 C CA . ASN A 1 109 ? -29.223 -10.232 36.163 1.00 97.62 109 ASN A CA 1
ATOM 838 C C . ASN A 1 109 ? -27.741 -9.993 36.492 1.00 97.62 109 ASN A C 1
ATOM 840 O O . ASN A 1 109 ? -27.386 -8.948 37.042 1.00 97.62 109 ASN A O 1
ATOM 844 N N . GLN A 1 110 ? -26.860 -10.941 36.154 1.00 97.38 110 GLN A N 1
ATOM 845 C CA . GLN A 1 110 ? -25.426 -10.840 36.464 1.00 97.38 110 GLN A CA 1
ATOM 846 C C . GLN A 1 110 ? -24.539 -11.402 35.354 1.00 97.38 110 GLN A C 1
ATOM 848 O O . GLN A 1 110 ? -24.879 -12.394 34.709 1.00 97.38 110 GLN A O 1
ATOM 853 N N . CYS A 1 111 ? -23.365 -10.794 35.193 1.00 97.50 111 CYS A N 1
ATOM 854 C CA . CYS A 1 111 ? -22.239 -11.326 34.425 1.00 97.50 111 CYS A CA 1
ATOM 855 C C . CYS A 1 111 ? -21.070 -11.625 35.356 1.00 97.50 111 CYS A C 1
ATOM 857 O O . CYS A 1 111 ? -20.891 -10.918 36.342 1.00 97.50 111 CYS A O 1
ATOM 859 N N . TRP A 1 112 ? -20.237 -12.601 35.014 1.00 98.44 112 TRP A N 1
ATOM 860 C CA . TRP A 1 112 ? -18.991 -12.894 35.705 1.00 98.44 112 TRP A CA 1
ATOM 861 C C . TRP A 1 112 ? -17.820 -12.948 34.737 1.00 98.44 112 TRP A C 1
ATOM 863 O O . TRP A 1 112 ? -17.895 -13.605 33.697 1.00 98.44 112 TRP A O 1
ATOM 873 N N . ILE A 1 113 ? -16.707 -12.348 35.156 1.00 98.12 113 ILE A N 1
ATOM 874 C CA . ILE A 1 113 ? -15.384 -12.596 34.582 1.00 98.12 113 ILE A CA 1
ATOM 875 C C . ILE A 1 113 ? -14.650 -13.562 35.519 1.00 98.12 113 ILE A C 1
ATOM 877 O O . ILE A 1 113 ? -14.418 -13.257 36.689 1.00 98.12 113 ILE A O 1
ATOM 881 N N . LYS A 1 114 ? -14.320 -14.752 35.013 1.00 98.00 114 LYS A N 1
ATOM 882 C CA . LYS A 1 114 ? -13.585 -15.814 35.711 1.00 98.00 114 LYS A CA 1
ATOM 883 C C . LYS A 1 114 ? -12.086 -15.554 35.582 1.00 98.00 114 LYS A C 1
ATOM 885 O O . LYS A 1 114 ? -11.551 -15.600 34.478 1.00 98.00 114 LYS A O 1
ATOM 890 N N . LEU A 1 115 ? -11.421 -15.315 36.711 1.00 96.81 115 LEU A N 1
ATOM 891 C CA . LEU A 1 115 ? -9.996 -14.957 36.766 1.00 96.81 115 LEU A CA 1
ATOM 892 C C . LEU A 1 115 ? -9.102 -16.124 37.230 1.00 96.81 115 LEU A C 1
ATOM 894 O O . LEU A 1 115 ? -7.874 -16.072 37.109 1.00 96.81 115 LEU A O 1
ATOM 898 N N . GLY A 1 116 ? -9.722 -17.181 37.764 1.00 94.81 116 GLY A N 1
ATOM 899 C CA . GLY A 1 116 ? -9.040 -18.154 38.616 1.00 94.81 116 GLY A CA 1
ATOM 900 C C . GLY A 1 116 ? -8.798 -17.576 40.013 1.00 94.81 116 GLY A C 1
ATOM 901 O O . GLY A 1 116 ? -9.173 -16.439 40.288 1.00 94.81 116 GLY A O 1
ATOM 902 N N . SER A 1 117 ? -8.195 -18.362 40.906 1.00 97.19 117 SER A N 1
ATOM 903 C CA . SER A 1 117 ? -7.971 -17.935 42.291 1.00 97.19 117 SER A CA 1
ATOM 904 C C . SER A 1 117 ? -7.090 -16.686 42.381 1.00 97.19 117 SER A C 1
ATOM 906 O O . SER A 1 117 ? -6.018 -16.633 41.773 1.00 97.19 117 SER A O 1
ATOM 908 N N . PHE A 1 118 ? -7.534 -15.727 43.189 1.00 98.12 118 PHE A N 1
ATOM 909 C CA . PHE A 1 118 ? -6.781 -14.555 43.630 1.00 98.12 118 PHE A CA 1
ATOM 910 C C . PHE A 1 118 ? -6.953 -14.360 45.138 1.00 98.12 118 PHE A C 1
ATOM 912 O O . PHE A 1 118 ? -7.951 -14.780 45.731 1.00 98.12 118 PHE A O 1
ATOM 919 N N . ASN A 1 119 ? -5.971 -13.722 45.763 1.00 98.12 119 ASN A N 1
ATOM 920 C CA . ASN A 1 119 ? -5.905 -13.503 47.199 1.00 98.12 119 ASN A CA 1
ATOM 921 C C . ASN A 1 119 ? -6.263 -12.063 47.566 1.00 98.12 119 ASN A C 1
ATOM 923 O O . ASN A 1 119 ? -6.175 -11.136 46.761 1.00 98.12 119 ASN A O 1
ATOM 927 N N . LYS A 1 120 ? -6.610 -11.862 48.840 1.00 97.75 120 LYS A N 1
ATOM 928 C CA . LYS A 1 120 ? -6.663 -10.522 49.424 1.00 97.75 120 LYS A CA 1
ATOM 929 C C . LYS A 1 120 ? -5.294 -9.849 49.277 1.00 97.75 120 LYS A C 1
ATOM 931 O O . LYS A 1 120 ? -4.287 -10.431 49.669 1.00 97.75 120 LYS A O 1
ATOM 936 N N . GLY A 1 121 ? -5.282 -8.618 48.777 1.00 97.69 121 GLY A N 1
ATOM 937 C CA . GLY A 1 121 ? -4.072 -7.828 48.555 1.00 97.69 121 GLY A CA 1
ATOM 938 C C . GLY A 1 121 ? -3.436 -7.993 47.173 1.00 97.69 121 GLY A C 1
ATOM 939 O O . GLY A 1 121 ? -2.621 -7.145 46.817 1.00 97.69 121 GLY A O 1
ATOM 940 N N . ASP A 1 122 ? -3.828 -8.998 46.377 1.00 98.50 122 ASP A N 1
ATOM 941 C CA . ASP A 1 122 ? -3.391 -9.088 44.977 1.00 98.50 122 ASP A CA 1
ATOM 942 C C . ASP A 1 122 ? -3.857 -7.842 44.211 1.00 98.50 122 ASP A C 1
ATOM 944 O O . ASP A 1 122 ? -4.996 -7.384 44.377 1.00 98.50 122 ASP A O 1
ATOM 948 N N . THR A 1 123 ? -2.979 -7.290 43.374 1.00 98.31 123 THR A N 1
ATOM 949 C CA . THR A 1 123 ? -3.296 -6.120 42.555 1.00 98.31 123 THR A CA 1
ATOM 950 C C . THR A 1 123 ? -4.084 -6.527 41.322 1.00 98.31 123 THR A C 1
ATOM 952 O O . THR A 1 123 ? -3.905 -7.621 40.781 1.00 98.31 123 THR A O 1
ATOM 955 N N . TYR A 1 124 ? -4.955 -5.638 40.853 1.00 98.44 124 TYR A N 1
ATOM 956 C CA . TYR A 1 124 ? -5.692 -5.828 39.616 1.00 98.44 124 TYR A CA 1
ATOM 957 C C . TYR A 1 124 ? -5.579 -4.636 38.673 1.00 98.44 124 TYR A C 1
ATOM 959 O O . TYR A 1 124 ? -5.511 -3.481 39.098 1.00 98.44 124 TYR A O 1
ATOM 967 N N . GLU A 1 125 ? -5.651 -4.943 37.381 1.00 97.25 125 GLU A N 1
ATOM 968 C CA . GLU A 1 125 ? -5.850 -3.985 36.298 1.00 97.25 125 GLU A CA 1
ATOM 969 C C . GLU A 1 125 ? -6.980 -4.507 35.408 1.00 97.25 125 GLU A C 1
ATOM 971 O O . GLU A 1 125 ? -6.861 -5.566 34.796 1.00 97.25 125 GLU A O 1
ATOM 976 N N . PHE A 1 126 ? -8.085 -3.776 35.348 1.00 97.75 126 PHE A N 1
ATOM 977 C CA . PHE A 1 126 ? -9.221 -4.067 34.485 1.00 97.75 126 PHE A CA 1
ATOM 978 C C . PHE A 1 126 ? -9.331 -2.994 33.408 1.00 97.75 126 PHE A C 1
ATOM 980 O O . PHE A 1 126 ? -9.277 -1.800 33.707 1.00 97.75 126 PHE A O 1
ATOM 987 N N . SER A 1 127 ? -9.536 -3.424 32.168 1.00 93.81 127 SER A N 1
ATOM 988 C CA . SER A 1 127 ? -9.920 -2.571 31.050 1.00 93.81 127 SER A CA 1
ATOM 989 C C . SER A 1 127 ? -10.988 -3.275 30.224 1.00 93.81 127 SER A C 1
ATOM 991 O O . SER A 1 127 ? -10.874 -4.469 29.961 1.00 93.81 127 SER A O 1
ATOM 993 N N . ALA A 1 128 ? -12.021 -2.557 29.801 1.00 90.62 128 ALA A N 1
ATOM 994 C CA . ALA A 1 128 ? -12.986 -3.069 28.836 1.00 90.62 128 ALA A CA 1
ATOM 995 C C . ALA A 1 128 ? -13.597 -1.932 28.023 1.00 90.62 128 ALA A C 1
ATOM 997 O O . ALA A 1 128 ? -13.834 -0.838 28.538 1.00 90.62 128 ALA A O 1
ATOM 998 N N . GLN A 1 129 ? -13.921 -2.215 26.767 1.00 83.62 129 GLN A N 1
ATOM 999 C CA . GLN A 1 129 ? -14.896 -1.437 26.018 1.00 83.62 129 GLN A CA 1
ATOM 1000 C C . GLN A 1 129 ? -16.292 -1.883 26.456 1.00 83.62 129 GLN A C 1
ATOM 1002 O O . GLN A 1 129 ? -16.610 -3.072 26.425 1.00 83.62 129 GLN A O 1
ATOM 1007 N N . VAL A 1 130 ? -17.131 -0.936 26.865 1.00 91.56 130 VAL A N 1
ATOM 1008 C CA . VAL A 1 130 ? -18.495 -1.207 27.327 1.00 91.56 130 VAL A CA 1
ATOM 1009 C C . VAL A 1 130 ? -19.501 -0.271 26.664 1.00 91.56 130 VAL A C 1
ATOM 1011 O O . VAL A 1 130 ? -19.212 0.908 26.457 1.00 91.56 130 VAL A O 1
ATOM 1014 N N . ARG A 1 131 ? -20.692 -0.789 26.352 1.00 90.81 131 ARG A N 1
ATOM 1015 C CA . ARG A 1 131 ? -21.892 -0.007 25.999 1.00 90.81 131 ARG A CA 1
ATOM 1016 C C . ARG A 1 131 ? -23.144 -0.698 26.540 1.00 90.81 131 ARG A C 1
ATOM 1018 O O . ARG A 1 131 ? -23.092 -1.886 26.861 1.00 90.81 131 ARG A O 1
ATOM 1025 N N . ALA A 1 132 ? -24.258 0.013 26.624 1.00 89.94 132 ALA A N 1
ATOM 1026 C CA . ALA A 1 132 ? -25.574 -0.560 26.893 1.00 89.94 132 ALA A CA 1
ATOM 1027 C C . ALA A 1 132 ? -26.651 0.181 26.094 1.00 89.94 132 ALA A C 1
ATOM 1029 O O . ALA A 1 132 ? -26.455 1.347 25.774 1.00 89.94 132 ALA A O 1
ATOM 1030 N N . ASP A 1 133 ? -27.783 -0.456 25.790 1.00 85.06 133 ASP A N 1
ATOM 1031 C CA . ASP A 1 133 ? -28.859 0.209 25.027 1.00 85.06 133 ASP A CA 1
ATOM 1032 C C . ASP A 1 133 ? -29.440 1.412 25.790 1.00 85.06 133 ASP A C 1
ATOM 1034 O O . ASP A 1 133 ? -29.817 2.415 25.191 1.00 85.06 133 ASP A O 1
ATOM 1038 N N . ASN A 1 134 ? -29.456 1.333 27.122 1.00 89.25 134 ASN A N 1
ATOM 1039 C CA . ASN A 1 134 ? -29.755 2.438 28.025 1.00 89.25 134 ASN A CA 1
ATOM 1040 C C . ASN A 1 134 ? -28.561 2.680 28.952 1.00 89.25 134 ASN A C 1
ATOM 1042 O O . ASN A 1 134 ? -28.003 1.729 29.510 1.00 89.25 134 ASN A O 1
ATOM 1046 N N . ALA A 1 135 ? -28.188 3.949 29.151 1.00 91.12 135 ALA A N 1
ATOM 1047 C CA . ALA A 1 135 ? -27.128 4.317 30.085 1.00 91.12 135 ALA A CA 1
ATOM 1048 C C . ALA A 1 135 ? -27.444 3.773 31.488 1.00 91.12 135 ALA A C 1
ATOM 1050 O O . ALA A 1 135 ? -28.537 3.967 32.020 1.00 91.12 135 ALA A O 1
ATOM 1051 N N . ALA A 1 136 ? -26.487 3.062 32.074 1.00 95.25 136 ALA A N 1
ATOM 1052 C CA . ALA A 1 136 ? -26.706 2.309 33.298 1.00 95.25 136 ALA A CA 1
ATOM 1053 C C . ALA A 1 136 ? -25.408 2.141 34.080 1.00 95.25 136 ALA A C 1
ATOM 1055 O O . ALA A 1 136 ? -24.310 2.239 33.540 1.00 95.25 136 ALA A O 1
ATOM 1056 N N . LYS A 1 137 ? -25.535 1.840 35.365 1.00 96.69 137 LYS A N 1
ATOM 1057 C CA . LYS A 1 137 ? -24.423 1.450 36.229 1.00 96.69 137 LYS A CA 1
ATOM 1058 C C . LYS A 1 137 ? -24.412 -0.069 36.391 1.00 96.69 137 LYS A C 1
ATOM 1060 O O . LYS A 1 137 ? -25.458 -0.693 36.272 1.00 96.69 137 LYS A O 1
ATOM 1065 N N . ALA A 1 138 ? -23.264 -0.654 36.696 1.00 97.94 138 ALA A N 1
ATOM 1066 C CA . ALA A 1 138 ? -23.174 -1.980 37.289 1.00 97.94 138 ALA A CA 1
ATOM 1067 C C . ALA A 1 138 ? -22.277 -1.911 38.524 1.00 97.94 138 ALA A C 1
ATOM 1069 O O . ALA A 1 138 ? -21.097 -1.561 38.414 1.00 97.94 138 ALA A O 1
ATOM 1070 N N . SER A 1 139 ? -22.831 -2.239 39.691 1.00 98.12 139 SER A N 1
ATOM 1071 C CA . SER A 1 139 ? -22.013 -2.529 40.870 1.00 98.12 139 SER A CA 1
ATOM 1072 C C . SER A 1 139 ? -21.287 -3.860 40.679 1.00 98.12 139 SER A C 1
ATOM 1074 O O . SER A 1 139 ? -21.761 -4.739 39.951 1.00 98.12 139 SER A O 1
ATOM 1076 N N . THR A 1 140 ? -20.110 -4.006 41.291 1.00 98.50 140 THR A N 1
ATOM 1077 C CA . THR A 1 140 ? -19.292 -5.218 41.144 1.00 98.50 140 THR A CA 1
ATOM 1078 C C . THR A 1 140 ? -19.069 -5.928 42.469 1.00 98.50 140 THR A C 1
ATOM 1080 O O . THR A 1 140 ? -18.879 -5.280 43.494 1.00 98.50 140 THR A O 1
ATOM 1083 N N . GLN A 1 141 ? -19.063 -7.261 42.449 1.00 98.50 141 GLN A N 1
ATOM 1084 C CA . GLN A 1 141 ? -18.927 -8.117 43.636 1.00 98.50 141 GLN A CA 1
ATOM 1085 C C . GLN A 1 141 ? -17.836 -9.172 43.432 1.00 98.50 141 GLN A C 1
ATOM 1087 O O . GLN A 1 141 ? -17.536 -9.557 42.301 1.00 98.50 141 GLN A O 1
ATOM 1092 N N . ILE A 1 142 ? -17.259 -9.671 44.526 1.00 98.56 142 ILE A N 1
ATOM 1093 C CA . ILE A 1 142 ? -16.329 -10.808 44.502 1.00 98.56 142 ILE A CA 1
ATOM 1094 C C . ILE A 1 142 ? -17.126 -12.091 44.696 1.00 98.56 142 ILE A C 1
ATOM 1096 O O . ILE A 1 142 ? -17.949 -12.192 45.610 1.00 98.56 142 ILE A O 1
ATOM 1100 N N . HIS A 1 143 ? -16.860 -13.074 43.843 1.00 98.50 143 HIS A N 1
ATOM 1101 C CA . HIS A 1 143 ? -17.438 -14.407 43.902 1.00 98.50 143 HIS A CA 1
ATOM 1102 C C . HIS A 1 143 ? -16.337 -15.475 43.841 1.00 98.50 143 HIS A C 1
ATOM 1104 O O . HIS A 1 143 ? -15.237 -15.235 43.337 1.00 98.50 143 HIS A O 1
ATOM 1110 N N . ASN A 1 144 ? -16.653 -16.682 44.311 1.00 97.94 144 ASN A N 1
ATOM 1111 C CA . ASN A 1 144 ? -15.903 -17.888 43.956 1.00 97.94 144 ASN A CA 1
ATOM 1112 C C . ASN A 1 144 ? -16.345 -18.340 42.553 1.00 97.94 144 ASN A C 1
ATOM 1114 O O . ASN A 1 144 ? -16.135 -17.617 41.575 1.00 97.94 144 ASN A O 1
ATOM 1118 N N . ALA A 1 145 ? -17.019 -19.486 42.437 1.00 95.81 145 ALA A N 1
ATOM 1119 C CA . ALA A 1 145 ? -17.722 -19.838 41.210 1.00 95.81 145 ALA A CA 1
ATOM 1120 C C . ALA A 1 145 ? -18.830 -18.802 40.903 1.00 95.81 145 ALA A C 1
ATOM 1122 O O . ALA A 1 145 ? -19.380 -18.213 41.840 1.00 95.81 145 ALA A O 1
ATOM 1123 N N . PRO A 1 146 ? -19.198 -18.576 39.627 1.00 96.69 146 PRO A N 1
ATOM 1124 C CA . PRO A 1 146 ? -20.330 -17.721 39.268 1.00 96.69 146 PRO A CA 1
ATOM 1125 C C . PRO A 1 146 ? -21.580 -18.026 40.111 1.00 96.69 146 PRO A C 1
ATOM 1127 O O . PRO A 1 146 ? -22.017 -19.171 40.196 1.00 96.69 146 PRO A O 1
ATOM 1130 N N . GLY A 1 147 ? -22.121 -17.008 40.785 1.00 94.69 147 GLY A N 1
ATOM 1131 C CA . GLY A 1 147 ? -23.245 -17.139 41.728 1.00 94.69 147 GLY A CA 1
ATOM 1132 C C . GLY A 1 147 ? -22.869 -17.437 43.190 1.00 94.69 147 GLY A C 1
ATOM 1133 O O . GLY A 1 147 ? -23.683 -17.200 44.074 1.00 94.69 147 GLY A O 1
ATOM 1134 N N . SER A 1 148 ? -21.631 -17.850 43.484 1.00 96.81 148 SER A N 1
ATOM 1135 C CA . SER A 1 148 ? -21.136 -18.072 44.856 1.00 96.81 148 SER A CA 1
ATOM 1136 C C . SER A 1 148 ? -20.568 -16.782 45.454 1.00 96.81 148 SER A C 1
ATOM 1138 O O . SER A 1 148 ? -19.378 -16.504 45.310 1.00 96.81 148 SER A O 1
ATOM 1140 N N . TYR A 1 149 ? -21.436 -15.973 46.057 1.00 97.62 149 TYR A N 1
ATOM 1141 C CA . TYR A 1 149 ? -21.106 -14.656 46.611 1.00 97.62 149 TYR A CA 1
ATOM 1142 C C . TYR A 1 149 ? -20.046 -14.716 47.728 1.00 97.62 149 TYR A C 1
ATOM 1144 O O . TYR A 1 149 ? -20.077 -15.614 48.568 1.00 97.62 149 TYR A O 1
ATOM 1152 N N . VAL A 1 150 ? -19.129 -13.741 47.747 1.00 97.94 150 VAL A N 1
ATOM 1153 C CA . VAL A 1 150 ? -18.083 -13.598 48.778 1.00 97.94 150 VAL A CA 1
ATOM 1154 C C . VAL A 1 150 ? -18.082 -12.201 49.394 1.00 97.94 150 VAL A C 1
ATOM 1156 O O . VAL A 1 150 ? -18.089 -12.069 50.617 1.00 97.94 150 VAL A O 1
ATOM 1159 N N . HIS A 1 151 ? -18.045 -11.148 48.572 1.00 97.88 151 HIS A N 1
ATOM 1160 C CA . HIS A 1 151 ? -17.922 -9.777 49.067 1.00 97.88 151 HIS A CA 1
ATOM 1161 C C . HIS A 1 151 ? -18.660 -8.773 48.178 1.00 97.88 151 HIS A C 1
ATOM 1163 O O . HIS A 1 151 ? -18.654 -8.892 46.952 1.00 97.88 151 HIS A O 1
ATOM 1169 N N . TYR A 1 152 ? -19.277 -7.773 48.810 1.00 94.44 152 TYR A N 1
ATOM 1170 C CA . TYR A 1 152 ? -20.221 -6.843 48.181 1.00 94.44 152 TYR A CA 1
ATOM 1171 C C . TYR A 1 152 ? -19.576 -5.858 47.201 1.00 94.44 152 TYR A C 1
ATOM 1173 O O . TYR A 1 152 ? -20.291 -5.267 46.397 1.00 94.44 152 TYR A O 1
ATOM 1181 N N . GLN A 1 153 ? -18.255 -5.678 47.266 1.00 93.62 153 GLN A N 1
ATOM 1182 C CA . GLN A 1 153 ? -17.514 -4.758 46.412 1.00 93.62 153 GLN A CA 1
ATOM 1183 C C . GLN A 1 153 ? -16.289 -5.450 45.813 1.00 93.62 153 GLN A C 1
ATOM 1185 O O . GLN A 1 153 ? -15.492 -6.042 46.532 1.00 93.62 153 GLN A O 1
ATOM 1190 N N . ALA A 1 154 ? -16.121 -5.359 44.497 1.00 97.12 154 ALA A N 1
ATOM 1191 C CA . ALA A 1 154 ? -14.915 -5.810 43.808 1.00 97.12 154 ALA A CA 1
ATOM 1192 C C . ALA A 1 154 ? -14.081 -4.624 43.308 1.00 97.12 154 ALA A C 1
ATOM 1194 O O . ALA A 1 154 ? -13.297 -4.050 44.057 1.00 97.12 154 ALA A O 1
ATOM 1195 N N . ILE A 1 155 ? -14.274 -4.225 42.050 1.00 97.50 155 ILE A N 1
ATOM 1196 C CA . ILE A 1 155 ? -13.468 -3.205 41.359 1.00 97.50 155 ILE A CA 1
ATOM 1197 C C . ILE A 1 155 ? -14.148 -1.824 41.330 1.00 97.50 155 ILE A C 1
ATOM 1199 O O . ILE A 1 155 ? -13.810 -0.950 40.527 1.00 97.50 155 ILE A O 1
ATOM 1203 N N . GLY A 1 156 ? -15.145 -1.638 42.199 1.00 95.94 156 GLY A N 1
ATOM 1204 C CA . GLY A 1 156 ? -16.050 -0.491 42.194 1.00 95.94 156 GLY A CA 1
ATOM 1205 C C . GLY A 1 156 ? -17.051 -0.524 41.036 1.00 95.94 156 GLY A C 1
ATOM 1206 O O . GLY A 1 156 ? -17.179 -1.521 40.324 1.00 95.94 156 GLY A O 1
ATOM 1207 N N . ASP A 1 157 ? -17.775 0.579 40.859 1.00 96.94 157 ASP A N 1
ATOM 1208 C CA . ASP A 1 157 ? -18.843 0.667 39.863 1.00 96.94 157 ASP A CA 1
ATOM 1209 C C . ASP A 1 157 ? -18.288 0.838 38.439 1.00 96.94 157 ASP A C 1
ATOM 1211 O O . ASP A 1 157 ? -17.357 1.623 38.192 1.00 96.94 157 ASP A O 1
ATOM 1215 N N . VAL A 1 158 ? -18.906 0.131 37.491 1.00 97.56 158 VAL A N 1
ATOM 1216 C CA . VAL A 1 158 ? -18.667 0.256 36.050 1.00 97.56 158 VAL A CA 1
ATOM 1217 C C . VAL A 1 158 ? -19.888 0.892 35.401 1.00 97.56 158 VAL A C 1
ATOM 1219 O O . VAL A 1 158 ? -20.987 0.350 35.427 1.00 97.56 158 VAL A O 1
ATOM 1222 N N . ASN A 1 159 ? -19.694 2.076 34.827 1.00 96.62 159 ASN A N 1
ATOM 1223 C CA . ASN A 1 159 ? -20.759 2.823 34.166 1.00 96.62 159 ASN A CA 1
ATOM 1224 C C . ASN A 1 159 ? -20.795 2.469 32.680 1.00 96.62 159 ASN A C 1
ATOM 1226 O O . ASN A 1 159 ? -19.750 2.492 32.039 1.00 96.62 159 ASN A O 1
ATOM 1230 N N . PHE A 1 160 ? -21.979 2.268 32.120 1.00 95.50 160 PHE A N 1
ATOM 1231 C CA . PHE A 1 160 ? -22.263 2.032 30.706 1.00 95.50 160 PHE A CA 1
ATOM 1232 C C . PHE A 1 160 ? -22.922 3.269 30.096 1.00 95.50 160 PHE A C 1
ATOM 1234 O O . PHE A 1 160 ? -23.731 3.941 30.737 1.00 95.50 160 PHE A O 1
ATOM 1241 N N . THR A 1 161 ? -22.565 3.567 28.855 1.00 86.44 161 THR A N 1
ATOM 1242 C CA . THR A 1 161 ? -23.176 4.612 28.021 1.00 86.44 161 THR A CA 1
ATOM 1243 C C . THR A 1 161 ? -23.838 3.972 26.807 1.00 86.44 161 THR A C 1
ATOM 1245 O O . THR A 1 161 ? -23.582 2.803 26.517 1.00 86.44 161 THR A O 1
ATOM 1248 N N . THR A 1 162 ? -24.673 4.736 26.104 1.00 80.31 162 THR A N 1
ATOM 1249 C CA . THR A 1 162 ? -25.279 4.308 24.832 1.00 80.31 162 THR A CA 1
ATOM 1250 C C . THR A 1 162 ? -24.247 4.147 23.718 1.00 80.31 162 THR A C 1
ATOM 1252 O O . THR A 1 162 ? -24.410 3.305 22.840 1.00 80.31 162 THR A O 1
ATOM 1255 N N . ASP A 1 163 ? -23.134 4.876 23.813 1.00 74.62 163 ASP A N 1
ATOM 1256 C CA . ASP A 1 163 ? -21.959 4.702 22.962 1.00 74.62 163 ASP A CA 1
ATOM 1257 C C . ASP A 1 163 ? -20.896 3.825 23.630 1.00 74.62 163 ASP A C 1
ATOM 1259 O O . ASP A 1 163 ? -20.784 3.777 24.860 1.00 74.62 163 ASP A O 1
ATOM 1263 N N . TRP A 1 164 ? -20.082 3.156 22.807 1.00 80.69 164 TRP A N 1
ATOM 1264 C CA . TRP A 1 164 ? -18.902 2.427 23.270 1.00 80.69 164 TRP A CA 1
ATOM 1265 C C . TRP A 1 164 ? -17.916 3.365 23.959 1.00 80.69 164 TRP A C 1
ATOM 1267 O O . TRP A 1 164 ? -17.497 4.371 23.389 1.00 80.69 164 TRP A O 1
ATOM 1277 N N . LYS A 1 165 ? -17.483 2.989 25.162 1.00 81.44 165 LYS A N 1
ATOM 1278 C CA . LYS A 1 165 ? -16.402 3.672 25.873 1.00 81.44 165 LYS A CA 1
ATOM 1279 C C . LYS A 1 165 ? -15.464 2.687 26.544 1.00 81.44 165 LYS A C 1
ATOM 1281 O O . LYS A 1 165 ? -15.886 1.622 26.992 1.00 81.44 165 LYS A O 1
ATOM 1286 N N . THR A 1 166 ? -14.206 3.080 26.682 1.00 82.88 166 THR A N 1
ATOM 1287 C CA . THR A 1 166 ? -13.240 2.338 27.491 1.00 82.88 166 THR A CA 1
ATOM 1288 C C . THR A 1 166 ? -13.434 2.678 28.965 1.00 82.88 166 THR A C 1
ATOM 1290 O O . THR A 1 166 ? -13.458 3.849 29.344 1.00 82.88 166 THR A O 1
ATOM 1293 N N . VAL A 1 167 ? -13.548 1.657 29.808 1.00 88.94 167 VAL A N 1
ATOM 1294 C CA . VAL A 1 167 ? -13.502 1.773 31.266 1.00 88.94 167 VAL A CA 1
ATOM 1295 C C . VAL A 1 167 ? -12.240 1.090 31.757 1.00 88.94 167 VAL A C 1
ATOM 1297 O O . VAL A 1 167 ? -12.009 -0.067 31.424 1.00 88.94 167 VAL A O 1
ATOM 1300 N N . THR A 1 168 ? -11.463 1.790 32.582 1.00 91.19 168 THR A N 1
ATOM 1301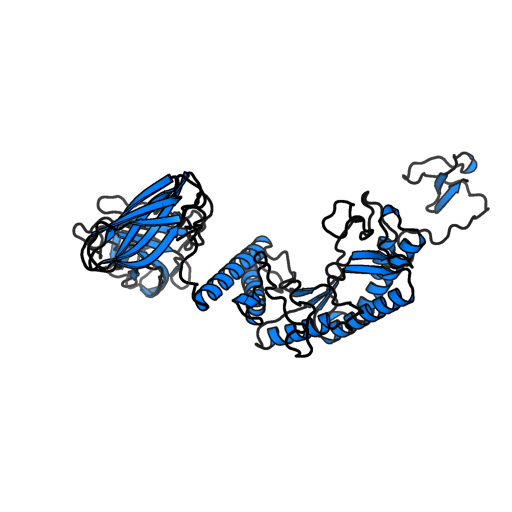 C CA . THR A 1 168 ? -10.286 1.246 33.262 1.00 91.19 168 THR A CA 1
ATOM 1302 C C . THR A 1 168 ? -10.448 1.330 34.779 1.00 91.19 168 THR A C 1
ATOM 1304 O O . THR A 1 168 ? -11.028 2.283 35.307 1.00 91.19 168 THR A O 1
ATOM 1307 N N . LYS A 1 169 ? -9.963 0.311 35.493 1.00 96.56 169 LYS A N 1
ATOM 1308 C CA . LYS A 1 169 ? -9.912 0.255 36.960 1.00 96.56 169 LYS A CA 1
ATOM 1309 C C . LYS A 1 169 ? -8.612 -0.402 37.397 1.00 96.56 169 LYS A C 1
ATOM 1311 O O . LYS A 1 169 ? -8.221 -1.419 36.835 1.00 96.56 169 LYS A O 1
ATOM 1316 N N . THR A 1 170 ? -7.983 0.134 38.430 1.00 96.88 170 THR A N 1
ATOM 1317 C CA . THR A 1 170 ? -6.822 -0.480 39.076 1.00 96.88 170 THR A CA 1
ATOM 1318 C C . THR A 1 170 ? -6.998 -0.440 40.588 1.00 96.88 170 THR A C 1
ATOM 1320 O O . THR A 1 170 ? -7.704 0.424 41.114 1.00 96.88 170 THR A O 1
ATOM 1323 N N . GLY A 1 171 ? -6.397 -1.391 41.296 1.00 97.69 171 GLY A N 1
ATOM 1324 C CA . GLY A 1 171 ? -6.492 -1.461 42.752 1.00 97.69 171 GLY A CA 1
ATOM 1325 C C . GLY A 1 171 ? -5.946 -2.768 43.310 1.00 97.69 171 GLY A C 1
ATOM 1326 O O . GLY A 1 171 ? -5.181 -3.458 42.641 1.00 97.69 171 GLY A O 1
ATOM 1327 N N . ALA A 1 172 ? -6.349 -3.107 44.534 1.00 98.00 172 ALA A N 1
ATOM 1328 C CA . ALA A 1 172 ? -6.054 -4.388 45.171 1.00 98.00 172 ALA A CA 1
ATOM 1329 C C . ALA A 1 172 ? -7.339 -5.028 45.708 1.00 98.00 172 ALA A C 1
ATOM 1331 O O . ALA A 1 172 ? -8.250 -4.321 46.147 1.00 98.00 172 ALA A O 1
ATOM 1332 N N . PHE A 1 173 ? -7.431 -6.357 45.669 1.00 98.06 173 PHE A N 1
ATOM 1333 C CA . PHE A 1 173 ? -8.619 -7.063 46.149 1.00 98.06 173 PHE A CA 1
ATOM 1334 C C . PHE A 1 173 ? -8.738 -7.009 47.678 1.00 98.06 173 PHE A C 1
ATOM 1336 O O . PHE A 1 173 ? -7.788 -7.311 48.403 1.00 98.06 173 PHE A O 1
ATOM 1343 N N . SER A 1 174 ? -9.928 -6.683 48.188 1.00 96.81 174 SER A N 1
ATOM 1344 C CA . SER A 1 174 ? -10.219 -6.655 49.631 1.00 96.81 174 SER A CA 1
ATOM 1345 C C . SER A 1 174 ? -10.384 -8.050 50.245 1.00 96.81 174 SER A C 1
ATOM 1347 O O . SER A 1 174 ? -10.145 -8.232 51.443 1.00 96.81 174 SER A O 1
ATOM 1349 N N . ASN A 1 175 ? -10.738 -9.042 49.425 1.00 98.38 175 ASN A N 1
ATOM 1350 C CA . ASN A 1 175 ? -10.980 -10.432 49.801 1.00 98.38 175 ASN A CA 1
ATOM 1351 C C . ASN A 1 175 ? -10.452 -11.382 48.714 1.00 98.38 175 ASN A C 1
ATOM 1353 O O . ASN A 1 175 ? -10.327 -11.000 47.554 1.00 98.38 175 ASN A O 1
ATOM 1357 N N . ALA A 1 176 ? -10.171 -12.631 49.094 1.00 98.12 176 ALA A N 1
ATOM 1358 C CA . ALA A 1 176 ? -9.872 -13.693 48.136 1.00 98.12 176 ALA A CA 1
ATOM 1359 C C . ALA A 1 176 ? -11.133 -14.108 47.358 1.00 98.12 176 ALA A C 1
ATOM 1361 O O . ALA A 1 176 ? -12.249 -13.989 47.869 1.00 98.12 176 ALA A O 1
ATOM 1362 N N . GLY A 1 177 ? -10.956 -14.619 46.142 1.00 98.12 177 GLY A N 1
ATOM 1363 C CA . GLY A 1 177 ? -12.053 -15.048 45.276 1.00 98.12 177 GLY A CA 1
ATOM 1364 C C . GLY A 1 177 ? -11.560 -15.720 43.999 1.00 98.12 177 GLY A C 1
ATOM 1365 O O . GLY A 1 177 ? -10.378 -16.040 43.865 1.00 98.12 177 GLY A O 1
ATOM 1366 N N . GLN A 1 178 ? -12.481 -15.964 43.064 1.00 98.38 178 GLN A N 1
ATOM 1367 C CA . GLN A 1 178 ? -12.177 -16.599 41.772 1.00 98.38 178 GLN A CA 1
ATOM 1368 C C . GLN A 1 178 ? -12.819 -15.899 40.562 1.00 98.38 178 GLN A C 1
ATOM 1370 O O . GLN A 1 178 ? -12.395 -16.107 39.419 1.00 98.38 178 GLN A O 1
ATOM 1375 N N . SER A 1 179 ? -13.846 -15.075 40.778 1.00 98.31 179 SER A N 1
ATOM 1376 C CA . SER A 1 179 ? -14.518 -14.321 39.722 1.00 98.31 179 SER A CA 1
ATOM 1377 C C . SER A 1 179 ? -15.049 -12.977 40.213 1.00 98.31 179 SER A C 1
ATOM 1379 O O . SER A 1 179 ? -15.286 -12.778 41.407 1.00 98.31 179 SER A O 1
ATOM 1381 N N . ILE A 1 180 ? -15.243 -12.054 39.272 1.00 98.62 180 ILE A N 1
ATOM 1382 C CA . ILE A 1 180 ? -15.825 -10.733 39.521 1.00 98.62 180 ILE A CA 1
ATOM 1383 C C . ILE A 1 180 ? -17.202 -10.683 38.882 1.00 98.62 180 ILE A C 1
ATOM 1385 O O . ILE A 1 180 ? -17.321 -10.868 37.670 1.00 98.62 180 ILE A O 1
ATOM 1389 N N . ALA A 1 181 ? -18.226 -10.450 39.699 1.00 98.38 181 ALA A N 1
ATOM 1390 C CA . ALA A 1 181 ? -19.597 -10.286 39.248 1.00 98.38 181 ALA A CA 1
ATOM 1391 C C . ALA A 1 181 ? -19.882 -8.824 38.896 1.00 98.38 181 ALA A C 1
ATOM 1393 O O . ALA A 1 181 ? -19.417 -7.921 39.588 1.00 98.38 181 ALA A O 1
ATOM 1394 N N . PHE A 1 182 ? -20.694 -8.612 37.869 1.00 98.50 182 PHE A N 1
ATOM 1395 C CA . PHE A 1 182 ? -21.258 -7.330 37.469 1.00 98.50 182 PHE A CA 1
ATOM 1396 C C . PHE A 1 182 ? -22.775 -7.430 37.602 1.00 98.50 182 PHE A C 1
ATOM 1398 O O . PHE A 1 182 ? -23.398 -8.266 36.945 1.00 98.50 182 PHE A O 1
ATOM 1405 N N . ASN A 1 183 ? -23.354 -6.587 38.450 1.00 98.19 183 ASN A N 1
ATOM 1406 C CA . ASN A 1 183 ? -24.787 -6.514 38.708 1.00 98.19 183 ASN A CA 1
ATOM 1407 C C . ASN A 1 183 ? -25.462 -5.684 37.614 1.00 98.19 183 ASN A C 1
ATOM 1409 O O . ASN A 1 183 ? -25.291 -4.468 37.551 1.00 98.19 183 ASN A O 1
ATOM 1413 N N . LEU A 1 184 ? -26.202 -6.346 36.727 1.00 97.88 184 LEU A N 1
ATOM 1414 C CA . LEU A 1 184 ? -26.763 -5.744 35.512 1.00 97.88 184 LEU A CA 1
ATOM 1415 C C . LEU A 1 184 ? -28.204 -5.263 35.687 1.00 97.88 184 LEU A C 1
ATOM 1417 O O . LEU A 1 184 ? -28.833 -4.847 34.721 1.00 97.88 184 LEU A O 1
ATOM 1421 N N . SER A 1 185 ? -28.732 -5.317 36.907 1.00 97.56 185 SER A N 1
ATOM 1422 C CA . SER A 1 185 ? -30.064 -4.813 37.220 1.00 97.56 185 SER A CA 1
ATOM 1423 C C . SER A 1 185 ? -30.020 -3.531 38.033 1.00 97.56 185 SER A C 1
ATOM 1425 O O . SER A 1 185 ? -31.019 -3.189 38.620 1.00 97.56 185 SER A O 1
ATOM 1427 N N . GLU A 1 186 ? -28.933 -2.760 38.093 1.00 96.75 186 GLU A N 1
ATOM 1428 C CA . GLU A 1 186 ? -28.999 -1.418 38.712 1.00 96.75 186 GLU A CA 1
ATOM 1429 C C . GLU A 1 186 ? -30.033 -0.522 38.002 1.00 96.75 186 GLU A C 1
ATOM 1431 O O . GLU A 1 186 ? -30.820 0.164 38.659 1.00 96.75 186 GLU A O 1
ATOM 1436 N N . PHE A 1 187 ? -30.091 -0.607 36.668 1.00 95.88 187 PHE A N 1
ATOM 1437 C CA . PHE A 1 187 ? -31.155 -0.030 35.847 1.00 95.88 187 PHE A CA 1
ATOM 1438 C C . PHE A 1 187 ? -32.450 -0.842 36.002 1.00 95.88 187 PHE A C 1
ATOM 1440 O O . PHE A 1 187 ? -32.428 -2.070 35.969 1.00 95.88 187 PHE A O 1
ATOM 1447 N N . THR A 1 188 ? -33.582 -0.164 36.212 1.00 93.12 188 THR A N 1
ATOM 1448 C CA . THR A 1 188 ? -34.859 -0.822 36.546 1.00 93.12 188 THR A CA 1
ATOM 1449 C C . THR A 1 188 ? -35.542 -1.470 35.342 1.00 93.12 188 THR A C 1
ATOM 1451 O O . THR A 1 188 ? -36.204 -2.493 35.505 1.00 93.12 188 THR A O 1
ATOM 1454 N N . GLY A 1 189 ? -35.379 -0.910 34.140 1.00 91.75 189 GLY A N 1
ATOM 1455 C CA . GLY A 1 189 ? -35.921 -1.473 32.901 1.00 91.75 189 GLY A CA 1
ATOM 1456 C C . GLY A 1 189 ? -35.096 -2.641 32.351 1.00 91.75 189 GLY A C 1
ATOM 1457 O O . GLY A 1 189 ? -34.000 -2.928 32.825 1.00 91.75 189 GLY A O 1
ATOM 1458 N N . ALA A 1 190 ? -35.617 -3.316 31.324 1.00 93.69 190 ALA A N 1
ATOM 1459 C CA . ALA A 1 190 ? -34.826 -4.276 30.553 1.00 93.69 190 ALA A CA 1
ATOM 1460 C C . ALA A 1 190 ? -33.724 -3.544 29.771 1.00 93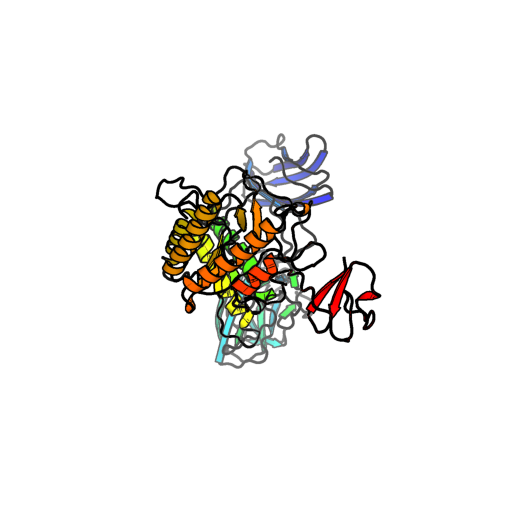.69 190 ALA A C 1
ATOM 1462 O O . ALA A 1 190 ? -33.938 -2.426 29.295 1.00 93.69 190 ALA A O 1
ATOM 1463 N N . ASN A 1 191 ? -32.549 -4.158 29.638 1.00 94.62 191 ASN A N 1
ATOM 1464 C CA . ASN A 1 191 ? -31.407 -3.524 28.984 1.00 94.62 191 ASN A CA 1
ATOM 1465 C C . ASN A 1 191 ? -30.450 -4.565 28.394 1.00 94.62 191 ASN A C 1
ATOM 1467 O O . ASN A 1 191 ? -30.266 -5.644 28.957 1.00 94.62 191 ASN A O 1
ATOM 1471 N N . ASN A 1 192 ? -29.804 -4.234 27.279 1.00 93.44 192 ASN A N 1
ATOM 1472 C CA . ASN A 1 192 ? -28.724 -5.045 26.727 1.00 93.44 192 ASN A CA 1
ATOM 1473 C C . ASN A 1 192 ? -27.386 -4.435 27.131 1.00 93.44 192 ASN A C 1
ATOM 1475 O O . ASN A 1 192 ? -27.163 -3.248 26.908 1.00 93.44 192 ASN A O 1
ATOM 1479 N N . TYR A 1 193 ? -26.498 -5.250 27.694 1.00 95.06 193 TYR A N 1
ATOM 1480 C CA . TYR A 1 193 ? -25.142 -4.851 28.071 1.00 95.06 193 TYR A CA 1
ATOM 1481 C C . TYR A 1 193 ? -24.130 -5.526 27.157 1.00 95.06 193 TYR A C 1
ATOM 1483 O O . TYR A 1 193 ? -24.228 -6.727 26.901 1.00 95.06 193 TYR A O 1
ATOM 1491 N N . TYR A 1 194 ? -23.146 -4.763 26.693 1.00 92.75 194 TYR A N 1
ATOM 1492 C CA . TYR A 1 194 ? -22.161 -5.219 25.723 1.00 92.75 194 TYR A CA 1
ATOM 1493 C C . TYR A 1 194 ? -20.754 -5.026 26.279 1.00 92.75 194 TYR A C 1
ATOM 1495 O O . TYR A 1 194 ? -20.438 -3.966 26.827 1.00 92.75 194 TYR A O 1
ATOM 1503 N N . PHE A 1 195 ? -19.913 -6.042 26.098 1.00 92.31 195 PHE A N 1
ATOM 1504 C CA . PHE A 1 195 ? -18.504 -6.018 26.482 1.00 92.31 195 PHE A CA 1
ATOM 1505 C C . PHE A 1 195 ? -17.635 -6.423 25.299 1.00 92.31 195 PHE A C 1
ATOM 1507 O O . PHE A 1 195 ? -17.936 -7.395 24.608 1.00 92.31 195 PHE A O 1
ATOM 1514 N N . ASP A 1 196 ? -16.544 -5.695 25.115 1.00 87.25 196 ASP A N 1
ATOM 1515 C CA . ASP A 1 196 ? -15.516 -5.935 24.109 1.00 87.25 196 ASP A CA 1
ATOM 1516 C C . ASP A 1 196 ? -14.136 -5.553 24.670 1.00 87.25 196 ASP A C 1
ATOM 1518 O O . ASP A 1 196 ? -14.048 -4.805 25.646 1.00 87.25 196 ASP A O 1
ATOM 1522 N N . ASN A 1 197 ? -13.064 -6.060 24.061 1.00 81.62 197 ASN A N 1
ATOM 1523 C CA . ASN A 1 197 ? -11.673 -5.764 24.399 1.00 81.62 197 ASN A CA 1
ATOM 1524 C C . ASN A 1 197 ? -11.410 -5.842 25.910 1.00 81.62 197 ASN A C 1
ATOM 1526 O O . ASN A 1 197 ? -10.819 -4.945 26.514 1.00 81.62 197 ASN A O 1
ATOM 1530 N N . VAL A 1 198 ? -11.911 -6.911 26.528 1.00 91.19 198 VAL A N 1
ATOM 1531 C CA . VAL A 1 198 ? -11.837 -7.125 27.969 1.00 91.19 198 VAL A CA 1
ATOM 1532 C C . VAL A 1 198 ? -10.450 -7.644 28.336 1.00 91.19 198 VAL A C 1
ATOM 1534 O O . VAL A 1 198 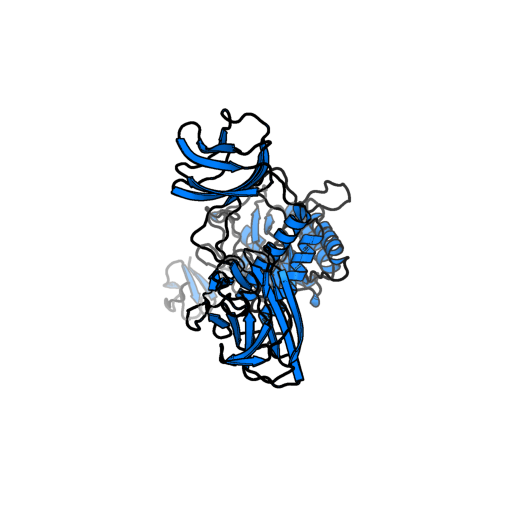? -10.049 -8.723 27.916 1.00 91.19 198 VAL A O 1
ATOM 1537 N N . SER A 1 199 ? -9.738 -6.899 29.169 1.00 91.44 199 SER A N 1
ATOM 1538 C CA . SER A 1 199 ? -8.480 -7.295 29.798 1.00 91.44 199 SER A CA 1
ATOM 1539 C C . SER A 1 199 ? -8.662 -7.253 31.308 1.00 91.44 199 SER A C 1
ATOM 1541 O O . SER A 1 199 ? -9.233 -6.303 31.854 1.00 91.44 199 SER A O 1
ATOM 1543 N N . PHE A 1 200 ? -8.208 -8.301 31.988 1.00 97.19 200 PHE A N 1
ATOM 1544 C CA . PHE A 1 200 ? -8.222 -8.355 33.440 1.00 97.19 200 PHE A CA 1
ATOM 1545 C C . PHE A 1 200 ? -6.949 -9.037 33.930 1.00 97.19 200 PHE A C 1
ATOM 1547 O O . PHE A 1 200 ? -6.814 -10.263 33.893 1.00 97.19 200 PHE A O 1
ATOM 1554 N N . LYS A 1 201 ? -6.017 -8.231 34.432 1.00 97.00 201 LYS A N 1
ATOM 1555 C CA . LYS A 1 201 ? -4.756 -8.705 34.993 1.00 97.00 201 LYS A CA 1
ATOM 1556 C C . LYS A 1 201 ? -4.843 -8.811 36.504 1.00 97.00 201 LYS A C 1
ATOM 1558 O O . LYS A 1 201 ? -5.407 -7.934 37.154 1.00 97.00 201 LYS A O 1
ATOM 1563 N N . VAL A 1 202 ? -4.243 -9.863 37.051 1.00 97.62 202 VAL A N 1
ATOM 1564 C CA . VAL A 1 202 ? -4.013 -10.034 38.492 1.00 97.62 202 VAL A CA 1
ATOM 1565 C C . VAL A 1 202 ? -2.512 -10.147 38.714 1.00 97.62 202 VAL A C 1
ATOM 1567 O O . VAL A 1 202 ? -1.880 -11.019 38.114 1.00 97.62 202 VAL A O 1
ATOM 1570 N N . ASN A 1 203 ? -1.938 -9.261 39.533 1.00 96.12 203 ASN A N 1
ATOM 1571 C CA . ASN A 1 203 ? -0.489 -9.109 39.717 1.00 96.12 203 ASN A CA 1
ATOM 1572 C C . ASN A 1 203 ? 0.264 -8.988 38.373 1.00 96.12 203 ASN A C 1
ATOM 1574 O O . ASN A 1 203 ? 1.287 -9.634 38.155 1.00 96.12 203 ASN A O 1
ATOM 1578 N N . GLY A 1 204 ? -0.291 -8.217 37.431 1.00 85.69 204 GLY A N 1
ATOM 1579 C CA . GLY A 1 204 ? 0.266 -8.010 36.087 1.00 85.69 204 GLY A CA 1
ATOM 1580 C C . GLY A 1 204 ? 0.046 -9.157 35.087 1.00 85.69 204 GLY A C 1
ATOM 1581 O O . GLY A 1 204 ? 0.357 -8.998 33.907 1.00 85.69 204 GLY A O 1
ATOM 1582 N N . VAL A 1 205 ? -0.527 -10.292 35.507 1.00 88.12 205 VAL A N 1
ATOM 1583 C CA . VAL A 1 205 ? -0.772 -11.457 34.638 1.00 88.12 205 VAL A CA 1
ATOM 1584 C C . VAL A 1 205 ? -2.194 -11.430 34.084 1.00 88.12 205 VAL A C 1
ATOM 1586 O O . VAL A 1 205 ? -3.149 -11.494 34.858 1.00 88.12 205 VAL A O 1
ATOM 1589 N N . GLU A 1 206 ? -2.332 -11.387 32.756 1.00 95.88 206 GLU A N 1
ATOM 1590 C CA . GLU A 1 206 ? -3.623 -11.451 32.051 1.00 95.88 206 GLU A CA 1
ATOM 1591 C C . GLU A 1 206 ? -4.365 -12.759 32.356 1.00 95.88 206 GLU A C 1
ATOM 1593 O O . GLU A 1 206 ? -3.806 -13.851 32.232 1.00 95.88 206 GLU A O 1
ATOM 1598 N N . ARG A 1 207 ? -5.634 -12.645 32.764 1.00 94.12 207 ARG A N 1
ATOM 1599 C CA . ARG A 1 207 ? -6.495 -13.784 33.119 1.00 94.12 207 ARG A CA 1
ATOM 1600 C C . ARG A 1 207 ? -7.638 -13.997 32.133 1.00 94.12 207 ARG A C 1
ATOM 1602 O O . ARG A 1 207 ? -8.229 -15.079 32.123 1.00 94.12 207 ARG A O 1
ATOM 1609 N N . VAL A 1 208 ? -7.960 -13.001 31.309 1.00 91.38 208 VAL A N 1
ATOM 1610 C CA . VAL A 1 208 ? -9.027 -13.114 30.313 1.00 91.38 208 VAL A CA 1
ATOM 1611 C C . VAL A 1 208 ? -8.482 -13.743 29.039 1.00 91.38 208 VAL A C 1
ATOM 1613 O O . VAL A 1 208 ? -7.529 -13.260 28.433 1.00 91.38 208 VAL A O 1
ATOM 1616 N N . LYS A 1 209 ? -9.120 -14.827 28.601 1.00 86.88 209 LYS A N 1
ATOM 1617 C CA . LYS A 1 209 ? -8.892 -15.427 27.287 1.00 86.88 209 LYS A CA 1
ATOM 1618 C C . LYS A 1 209 ? -9.827 -14.789 26.272 1.00 86.88 209 LYS A C 1
ATOM 1620 O O . LYS A 1 209 ? -11.004 -14.593 26.568 1.00 86.88 209 LYS A O 1
ATOM 1625 N N . ASN A 1 210 ? -9.302 -14.516 25.075 1.00 81.56 210 ASN A N 1
ATOM 1626 C CA . ASN A 1 210 ? -10.069 -13.993 23.939 1.00 81.56 210 ASN A CA 1
ATOM 1627 C C . ASN A 1 210 ? -10.898 -12.741 24.296 1.00 81.56 210 ASN A C 1
ATOM 1629 O O . ASN A 1 210 ? -12.069 -12.635 23.948 1.00 81.56 210 ASN A O 1
ATOM 1633 N N . GLY A 1 211 ? -10.287 -11.789 25.006 1.00 81.19 211 GLY A N 1
ATOM 1634 C CA . GLY A 1 211 ? -10.951 -10.561 25.445 1.00 81.19 211 GLY A CA 1
ATOM 1635 C C . GLY A 1 211 ? -11.459 -9.657 24.318 1.00 81.19 211 GLY A C 1
ATOM 1636 O O . GLY A 1 211 ? -12.407 -8.910 24.536 1.00 81.19 211 GLY A O 1
ATOM 1637 N N . SER A 1 212 ? -10.861 -9.738 23.122 1.00 75.94 212 SER A N 1
ATOM 1638 C CA . SER A 1 212 ? -11.337 -9.060 21.902 1.00 75.94 212 SER A CA 1
ATOM 1639 C C . SER A 1 212 ? -12.480 -9.799 21.199 1.00 75.94 212 SER A C 1
ATOM 1641 O O . SER A 1 212 ? -13.036 -9.309 20.223 1.00 75.94 212 SER A O 1
ATOM 1643 N N . PHE A 1 213 ? -12.800 -11.012 21.660 1.00 79.50 213 PHE A N 1
ATOM 1644 C CA . PHE A 1 213 ? -13.823 -11.897 21.109 1.00 79.50 213 PHE A CA 1
ATOM 1645 C C . PHE A 1 213 ? -13.650 -12.266 19.626 1.00 79.50 213 PHE A C 1
ATOM 1647 O O . PHE A 1 213 ? -14.592 -12.739 18.997 1.00 79.50 213 PHE A O 1
ATOM 1654 N N . ASP A 1 214 ? -12.455 -12.106 19.053 1.00 69.00 214 ASP A N 1
ATOM 1655 C CA . ASP A 1 214 ? -12.206 -12.415 17.639 1.00 69.00 214 ASP A CA 1
ATOM 1656 C C . ASP A 1 214 ? -12.136 -13.921 17.342 1.00 69.00 214 ASP A C 1
ATOM 1658 O O . ASP A 1 214 ? -12.395 -14.342 16.205 1.00 69.00 214 ASP A O 1
ATOM 1662 N N . GLY A 1 215 ? -11.790 -14.729 18.348 1.00 68.06 215 GLY A N 1
ATOM 1663 C CA . GLY A 1 215 ? -11.920 -16.187 18.343 1.00 68.06 215 GLY A CA 1
ATOM 1664 C C . GLY A 1 215 ? -13.274 -16.659 18.886 1.00 68.06 215 GLY A C 1
ATOM 1665 O O . GLY A 1 215 ? -14.174 -15.865 19.124 1.00 68.06 215 GLY A O 1
ATOM 1666 N N . THR A 1 216 ? -13.425 -17.961 19.131 1.00 77.38 216 THR A N 1
ATOM 1667 C CA . THR A 1 216 ? -14.680 -18.555 19.645 1.00 77.38 216 THR A CA 1
ATOM 1668 C C . THR A 1 216 ? -14.684 -18.803 21.158 1.00 77.38 216 THR A C 1
ATOM 1670 O O . THR A 1 216 ? -15.683 -19.271 21.699 1.00 77.38 216 THR A O 1
ATOM 1673 N N . ASP A 1 217 ? -13.571 -18.546 21.852 1.00 79.88 217 ASP A N 1
ATOM 1674 C CA . ASP A 1 217 ? -13.423 -18.837 23.282 1.00 79.88 217 ASP A CA 1
ATOM 1675 C C . ASP A 1 217 ? -14.124 -17.768 24.139 1.00 79.88 217 ASP A C 1
ATOM 1677 O O . ASP A 1 217 ? -13.821 -16.583 24.055 1.00 79.88 217 ASP A O 1
ATOM 1681 N N . VAL A 1 218 ? -15.061 -18.196 24.979 1.00 89.12 218 VAL A N 1
ATOM 1682 C CA . VAL A 1 218 ? -15.765 -17.373 25.983 1.00 89.12 218 VAL A CA 1
ATOM 1683 C C . VAL A 1 218 ? -15.649 -17.985 27.381 1.00 89.12 218 VAL A C 1
ATOM 1685 O O . VAL A 1 218 ? -16.403 -17.657 28.295 1.00 89.12 218 VAL A O 1
ATOM 1688 N N . SER A 1 219 ? -14.684 -18.883 27.583 1.00 93.31 219 SER A N 1
ATOM 1689 C CA . SER A 1 219 ? -14.480 -19.633 28.824 1.00 93.31 219 SER A CA 1
ATOM 1690 C C . SER A 1 219 ? -14.076 -18.761 30.012 1.00 93.31 219 SER A C 1
ATOM 1692 O O . SER A 1 219 ? -14.254 -19.198 31.148 1.00 93.31 219 SER A O 1
ATOM 1694 N N . SER A 1 220 ? -13.620 -17.525 29.791 1.00 94.94 220 SER A N 1
ATOM 1695 C CA . SER A 1 220 ? -13.415 -16.525 30.849 1.00 94.94 220 SER A CA 1
ATOM 1696 C C . SER A 1 220 ? -14.707 -15.849 31.312 1.00 94.94 220 SER A C 1
ATOM 1698 O O . SER A 1 220 ? -14.678 -15.116 32.292 1.00 94.94 220 SER A O 1
ATOM 1700 N N . PHE A 1 221 ? -15.854 -16.124 30.688 1.00 97.31 221 PHE A N 1
ATOM 1701 C CA . PHE A 1 221 ? -17.113 -15.440 30.979 1.00 97.31 221 PHE A CA 1
ATOM 1702 C C . PHE A 1 221 ? -18.227 -16.414 31.370 1.00 97.31 221 PHE A C 1
ATOM 1704 O O . PHE A 1 221 ? -18.217 -17.597 31.014 1.00 97.31 221 PHE A O 1
ATOM 1711 N N . ALA A 1 222 ? -19.172 -15.923 32.161 1.00 97.12 222 ALA A N 1
ATOM 1712 C CA . ALA A 1 222 ? -20.425 -16.590 32.498 1.00 97.12 222 ALA A CA 1
ATOM 1713 C C . ALA A 1 222 ? -21.483 -15.523 32.782 1.00 97.12 222 ALA A C 1
ATOM 1715 O O . ALA A 1 222 ? -21.137 -14.408 33.160 1.00 97.12 222 ALA A O 1
ATOM 1716 N N . TRP A 1 223 ? -22.764 -15.834 32.636 1.00 97.19 223 TRP A N 1
ATOM 1717 C CA . TRP A 1 223 ? -23.827 -14.885 32.958 1.00 97.19 223 TRP A CA 1
ATOM 1718 C C . TRP A 1 223 ? -25.143 -15.588 33.292 1.00 97.19 223 TRP A C 1
ATOM 1720 O O . TRP A 1 223 ? -25.318 -16.769 32.994 1.00 97.19 223 TRP A O 1
ATOM 1730 N N . LYS A 1 224 ? -26.072 -14.866 33.919 1.00 95.69 224 LYS A N 1
ATOM 1731 C CA . LYS A 1 224 ? -27.444 -15.321 34.165 1.00 95.69 224 LYS A CA 1
ATOM 1732 C C . LYS A 1 224 ? -28.432 -14.184 33.920 1.00 95.69 224 LYS A C 1
ATOM 1734 O O . LYS A 1 224 ? -28.127 -13.017 34.185 1.00 95.69 224 LYS A O 1
ATOM 1739 N N . ARG A 1 225 ? -29.640 -14.563 33.509 1.00 94.25 225 ARG A N 1
ATOM 1740 C CA . ARG A 1 225 ? -30.837 -13.717 33.577 1.00 94.25 225 ARG A CA 1
ATOM 1741 C C . ARG A 1 225 ? -31.616 -14.004 34.856 1.00 94.25 225 ARG A C 1
ATOM 1743 O O . ARG A 1 225 ? -31.473 -15.089 35.427 1.00 94.25 225 ARG A O 1
ATOM 1750 N N . TYR A 1 226 ? -32.483 -13.078 35.250 1.00 94.44 226 TYR A N 1
ATOM 1751 C CA . TYR A 1 226 ? -33.457 -13.334 36.310 1.00 94.44 226 TYR A CA 1
ATOM 1752 C C . TYR A 1 226 ? -34.278 -14.599 36.006 1.00 94.44 226 TYR A C 1
ATOM 1754 O O . TYR A 1 226 ? -34.716 -14.805 34.873 1.00 94.44 226 TYR A O 1
ATOM 1762 N N . GLY A 1 227 ? -34.439 -15.473 37.005 1.00 89.94 227 GLY A N 1
ATOM 1763 C CA . GLY A 1 227 ? -35.139 -16.758 36.869 1.00 89.94 227 GLY A CA 1
ATOM 1764 C C . GLY A 1 227 ? -34.411 -17.831 36.042 1.00 89.94 227 GLY A C 1
ATOM 1765 O O . GLY A 1 227 ? -34.940 -18.928 35.885 1.00 89.94 227 GLY A O 1
ATOM 1766 N N . GLY A 1 228 ? -33.212 -17.548 35.520 1.00 90.12 228 GLY A N 1
ATOM 1767 C CA . GLY A 1 228 ? -32.420 -18.475 34.709 1.00 90.12 228 GLY A CA 1
ATOM 1768 C C . GLY A 1 228 ? -31.215 -19.077 35.439 1.00 90.12 228 GLY A C 1
ATOM 1769 O O . GLY A 1 228 ? -30.750 -18.571 36.461 1.00 90.12 228 GLY A O 1
ATOM 1770 N N . SER A 1 229 ? -30.668 -20.155 34.877 1.00 93.12 229 SER A N 1
ATOM 1771 C CA . SER A 1 229 ? -29.392 -20.739 35.312 1.00 93.12 229 SER A CA 1
ATOM 1772 C C . SER A 1 229 ? -28.189 -19.954 34.775 1.00 93.12 229 SER A C 1
ATOM 1774 O O . SER A 1 229 ? -28.297 -19.195 33.810 1.00 93.12 229 SER A O 1
ATOM 1776 N N . VAL A 1 230 ? -27.017 -20.158 35.384 1.00 95.62 230 VAL A N 1
ATOM 1777 C CA . VAL A 1 230 ? -25.750 -19.623 34.863 1.00 95.62 230 VAL A CA 1
ATOM 1778 C C . VAL A 1 230 ? -25.406 -20.317 33.545 1.00 95.62 230 VAL A C 1
ATOM 1780 O O . VAL A 1 230 ? -25.406 -21.542 33.461 1.00 95.62 230 VAL A O 1
ATOM 1783 N N . THR A 1 231 ? -25.082 -19.529 32.526 1.00 93.81 231 THR A N 1
ATOM 1784 C CA . THR A 1 231 ? -24.748 -19.987 31.174 1.00 93.81 231 THR A CA 1
ATOM 1785 C C . THR A 1 231 ? -23.532 -19.241 30.625 1.00 93.81 231 THR A C 1
ATOM 1787 O O . THR A 1 231 ? -23.041 -18.276 31.218 1.00 93.81 231 THR A O 1
ATOM 1790 N N . THR A 1 232 ? -23.023 -19.693 29.484 1.00 89.25 232 THR A N 1
ATOM 1791 C CA . THR A 1 232 ? -21.955 -19.012 28.748 1.00 89.25 232 THR A CA 1
ATOM 1792 C C . THR A 1 232 ? -22.556 -17.922 27.853 1.00 89.25 232 THR A C 1
ATOM 1794 O O . THR A 1 232 ? -23.572 -18.176 27.200 1.00 89.25 232 THR A O 1
ATOM 1797 N N . PRO A 1 233 ? -21.976 -16.710 27.796 1.00 87.31 233 PRO A N 1
ATOM 1798 C CA . PRO A 1 233 ? -22.464 -15.677 26.891 1.00 87.31 233 PRO A CA 1
ATOM 1799 C C . PRO A 1 233 ? -22.173 -16.027 25.428 1.00 87.31 233 PRO A C 1
ATOM 1801 O O . PRO A 1 233 ? -21.223 -16.743 25.114 1.00 87.31 233 PRO A O 1
ATOM 1804 N N . THR A 1 234 ? -22.994 -15.499 24.524 1.00 81.38 234 THR A N 1
ATOM 1805 C CA . THR A 1 234 ? -22.818 -15.685 23.079 1.00 81.38 234 THR A CA 1
ATOM 1806 C C . THR A 1 234 ? -21.990 -14.539 22.511 1.00 81.38 234 THR A C 1
ATOM 1808 O O . THR A 1 234 ? -22.305 -13.372 22.760 1.00 81.38 234 THR A O 1
ATOM 1811 N N . ILE A 1 235 ? -20.953 -14.863 21.730 1.00 75.81 235 ILE A N 1
ATOM 1812 C CA . ILE A 1 235 ? -20.258 -13.861 20.918 1.00 75.81 235 ILE A CA 1
ATOM 1813 C C . ILE A 1 235 ? -21.213 -13.423 19.815 1.00 75.81 235 ILE A C 1
ATOM 1815 O O . ILE A 1 235 ? -21.634 -14.219 18.978 1.00 75.81 235 ILE A O 1
ATOM 1819 N N . THR A 1 236 ? -21.544 -12.143 19.827 1.00 71.19 236 THR A N 1
ATOM 1820 C CA . THR A 1 236 ? -22.217 -11.466 18.733 1.00 71.19 236 THR A CA 1
ATOM 1821 C C . THR A 1 236 ? -21.170 -10.705 17.943 1.00 71.19 236 THR A C 1
ATOM 1823 O O . THR A 1 236 ? -20.345 -9.970 18.482 1.00 71.19 236 THR A O 1
ATOM 1826 N N . ILE A 1 237 ? -21.196 -10.909 16.639 1.00 55.44 237 ILE A N 1
ATOM 1827 C CA . ILE A 1 237 ? -20.421 -10.117 15.700 1.00 55.44 237 ILE A CA 1
ATOM 1828 C C . ILE A 1 237 ? -21.321 -8.938 15.348 1.00 55.44 237 ILE A C 1
ATOM 1830 O O . ILE A 1 237 ? -22.451 -9.179 14.916 1.00 55.44 237 ILE A O 1
ATOM 1834 N N . ASP A 1 238 ? -20.866 -7.691 15.535 1.00 47.38 238 ASP A N 1
ATOM 1835 C CA . ASP A 1 238 ? -21.628 -6.563 14.982 1.00 47.38 238 ASP A CA 1
ATOM 1836 C C . ASP A 1 238 ? -21.790 -6.842 13.481 1.00 47.38 238 ASP A C 1
ATOM 1838 O O . ASP A 1 238 ? -20.818 -7.050 12.754 1.00 47.38 238 ASP A O 1
ATOM 1842 N N . SER A 1 239 ? -23.017 -6.926 12.993 1.00 39.56 239 SER A N 1
ATOM 1843 C CA . SER A 1 239 ? -23.244 -6.842 11.560 1.00 39.56 239 SER A CA 1
ATOM 1844 C C . SER A 1 239 ? -23.017 -5.383 11.194 1.00 39.56 239 SER A C 1
ATOM 1846 O O . SER A 1 239 ? -23.773 -4.516 11.632 1.00 39.56 239 SER A O 1
ATOM 1848 N N . ASN A 1 240 ? -21.955 -5.099 10.435 1.00 42.25 240 ASN A N 1
ATOM 1849 C CA . ASN A 1 240 ? -21.780 -3.774 9.856 1.00 42.25 240 ASN A CA 1
ATOM 1850 C C . ASN A 1 240 ? -23.034 -3.439 9.052 1.00 42.25 240 ASN A C 1
ATOM 1852 O O . ASN A 1 240 ? -23.413 -4.164 8.131 1.00 42.25 240 ASN A O 1
ATOM 1856 N N . TYR A 1 241 ? -23.637 -2.312 9.381 1.00 40.56 241 TYR A N 1
ATOM 1857 C CA . TYR A 1 241 ? -24.530 -1.646 8.466 1.00 40.56 241 TYR A CA 1
ATOM 1858 C C . TYR A 1 241 ? -23.676 -0.857 7.474 1.00 40.56 241 TYR A C 1
ATOM 1860 O O . TYR A 1 241 ? -22.799 -0.088 7.870 1.00 40.56 241 TYR A O 1
ATOM 1868 N N . VAL A 1 242 ? -23.903 -1.054 6.175 1.00 43.09 242 VAL A N 1
ATOM 1869 C CA . VAL A 1 242 ? -23.335 -0.148 5.170 1.00 43.09 242 VAL A CA 1
ATOM 1870 C C . VAL A 1 242 ? -24.091 1.169 5.287 1.00 43.09 242 VAL A C 1
ATOM 1872 O O . VAL A 1 242 ? -25.299 1.199 5.048 1.00 43.09 242 VAL A O 1
ATOM 1875 N N . LEU A 1 243 ? -23.387 2.234 5.676 1.00 43.19 243 LEU A N 1
ATOM 1876 C CA . LEU A 1 243 ? -23.923 3.589 5.673 1.00 43.19 243 LEU A CA 1
ATOM 1877 C C . LEU A 1 243 ? -24.145 4.005 4.216 1.00 43.19 243 LEU A C 1
ATOM 1879 O O . LEU A 1 243 ? -23.188 4.122 3.452 1.00 43.19 243 LEU A O 1
ATOM 1883 N N . LEU A 1 244 ? -25.396 4.219 3.826 1.00 47.34 244 LEU A N 1
ATOM 1884 C CA . LEU A 1 244 ? -25.697 4.917 2.578 1.00 47.34 244 LEU A CA 1
ATOM 1885 C C . LEU A 1 244 ? -25.531 6.434 2.798 1.00 47.34 244 LEU A C 1
ATOM 1887 O O . LEU A 1 244 ? -25.704 6.898 3.931 1.00 47.34 244 LEU A O 1
ATOM 1891 N N . PRO A 1 245 ? -25.129 7.197 1.763 1.00 45.19 245 PRO A N 1
ATOM 1892 C CA . PRO A 1 245 ? -24.565 8.540 1.910 1.00 45.19 245 PRO A CA 1
ATOM 1893 C C . PRO A 1 245 ? -25.414 9.481 2.784 1.00 45.19 245 PRO A C 1
ATOM 1895 O O . PRO A 1 245 ? -26.626 9.608 2.618 1.00 45.19 245 PRO A O 1
ATOM 1898 N N . GLN A 1 246 ? -24.745 10.136 3.740 1.00 44.34 246 GLN A N 1
ATOM 1899 C CA . GLN A 1 246 ? -25.313 11.140 4.647 1.00 44.34 246 GLN A CA 1
ATOM 1900 C C . GLN A 1 246 ? -25.342 12.523 3.979 1.00 44.34 246 GLN A C 1
ATOM 1902 O O . GLN A 1 246 ? -24.434 12.878 3.233 1.00 44.34 246 GLN A O 1
ATOM 1907 N N . THR A 1 247 ? -26.321 13.358 4.338 1.00 42.53 247 THR A N 1
ATOM 1908 C CA . THR A 1 247 ? -26.418 14.773 3.920 1.00 42.53 247 THR A CA 1
ATOM 1909 C C . THR A 1 247 ? -25.444 15.716 4.641 1.00 42.53 247 THR A C 1
ATOM 1911 O O . THR A 1 247 ? -25.398 16.901 4.319 1.00 42.53 247 THR A O 1
ATOM 1914 N N . ARG A 1 248 ? -24.641 15.230 5.601 1.00 45.91 248 ARG A N 1
ATOM 1915 C CA . ARG A 1 248 ? -23.540 15.997 6.204 1.00 45.91 248 ARG A CA 1
ATOM 1916 C C . ARG A 1 248 ? -22.203 15.309 5.925 1.00 45.91 248 ARG A C 1
ATOM 1918 O O . ARG A 1 248 ? -22.034 14.162 6.343 1.00 45.91 248 ARG A O 1
ATOM 1925 N N . PRO A 1 249 ? -21.243 15.999 5.281 1.00 55.84 249 PRO A N 1
ATOM 1926 C CA . PRO A 1 249 ? -19.868 15.530 5.204 1.00 55.84 249 PRO A CA 1
ATOM 1927 C C . PRO A 1 249 ? -19.343 15.201 6.606 1.00 55.84 249 PRO A C 1
ATOM 1929 O O . PRO A 1 249 ? -19.564 15.966 7.548 1.00 55.84 249 PRO A O 1
ATOM 1932 N N . LEU A 1 250 ? -18.645 14.071 6.745 1.00 62.78 250 LEU A N 1
ATOM 1933 C CA . LEU A 1 250 ? -17.896 13.750 7.964 1.00 62.78 250 LEU A CA 1
ATOM 1934 C C . LEU A 1 250 ? -16.965 14.921 8.320 1.00 62.78 250 LEU A C 1
ATOM 1936 O O . LEU A 1 250 ? -16.430 15.579 7.421 1.00 62.78 250 LEU A O 1
ATOM 1940 N N . SER A 1 251 ? -16.749 15.175 9.615 1.00 73.00 251 SER A N 1
ATOM 1941 C CA . SER A 1 251 ? -15.739 16.155 10.028 1.00 73.00 251 SER A CA 1
ATOM 1942 C C . SER A 1 251 ? -14.357 15.725 9.527 1.00 73.00 251 SER A C 1
ATOM 1944 O O . SER A 1 251 ? -14.107 14.531 9.349 1.00 73.00 251 SER A O 1
ATOM 1946 N N . ALA A 1 252 ? -13.452 16.686 9.319 1.00 69.06 252 ALA A N 1
ATOM 1947 C CA . ALA A 1 252 ? -12.082 16.395 8.889 1.00 69.06 252 ALA A CA 1
ATOM 1948 C C . ALA A 1 252 ? -11.406 15.365 9.813 1.00 69.06 252 ALA A C 1
ATOM 1950 O O . ALA A 1 252 ? -10.838 14.395 9.324 1.00 69.06 252 ALA A O 1
ATOM 1951 N N . GLN A 1 253 ? -11.592 15.499 11.132 1.00 68.81 253 GLN A N 1
ATOM 1952 C CA . GLN A 1 253 ? -11.069 14.549 12.115 1.00 68.81 253 GLN A CA 1
ATOM 1953 C C . GLN A 1 253 ? -11.640 13.136 11.938 1.00 68.81 253 GLN A C 1
ATOM 1955 O O . GLN A 1 253 ? -10.893 12.169 11.945 1.00 68.81 253 GLN A O 1
ATOM 1960 N N . VAL A 1 254 ? -12.954 12.991 11.736 1.00 68.06 254 VAL A N 1
ATOM 1961 C CA . VAL A 1 254 ? -13.561 11.660 11.569 1.00 68.06 254 VAL A CA 1
ATOM 1962 C C . VAL A 1 254 ? -13.120 11.016 10.253 1.00 68.06 254 VAL A C 1
ATOM 1964 O O . VAL A 1 254 ? -12.875 9.810 10.229 1.00 68.06 254 VAL A O 1
ATOM 1967 N N . LYS A 1 255 ? -12.982 11.793 9.168 1.00 71.50 255 LYS A N 1
ATOM 1968 C CA . LYS A 1 255 ? -12.412 11.296 7.902 1.00 71.50 255 LYS A CA 1
ATOM 1969 C C . LYS A 1 255 ? -10.985 10.806 8.116 1.00 71.50 255 LYS A C 1
ATOM 1971 O O . LYS A 1 255 ? -10.684 9.664 7.783 1.00 71.50 255 LYS A O 1
ATOM 1976 N N . HIS A 1 256 ? -10.157 11.646 8.726 1.00 75.50 256 HIS A N 1
ATOM 1977 C CA . HIS A 1 256 ? -8.776 11.337 9.054 1.00 75.50 256 HIS A CA 1
ATOM 1978 C C . HIS A 1 256 ? -8.665 10.048 9.885 1.00 75.50 256 HIS A C 1
ATOM 1980 O O . HIS A 1 256 ? -8.008 9.098 9.465 1.00 75.50 256 HIS A O 1
ATOM 1986 N N . ASP A 1 257 ? -9.381 9.957 11.007 1.00 69.62 257 ASP A N 1
ATOM 1987 C CA . ASP A 1 257 ? -9.326 8.799 11.906 1.00 69.62 257 ASP A CA 1
ATOM 1988 C C . ASP A 1 257 ? -9.809 7.516 11.218 1.00 69.62 257 ASP A C 1
ATOM 1990 O O . ASP A 1 257 ? -9.254 6.437 11.434 1.00 69.62 257 ASP A O 1
ATOM 1994 N N . THR A 1 258 ? -10.810 7.631 10.341 1.00 79.19 258 THR A N 1
ATOM 1995 C CA . THR A 1 258 ? -11.307 6.510 9.531 1.00 79.19 258 THR A CA 1
ATOM 1996 C C . THR A 1 258 ? -10.250 6.027 8.536 1.00 79.19 258 THR A C 1
ATOM 1998 O O . THR A 1 258 ? -10.078 4.818 8.366 1.00 79.19 258 THR A O 1
ATOM 2001 N N . LEU A 1 259 ? -9.515 6.943 7.904 1.00 83.25 259 LEU A N 1
ATOM 2002 C CA . LEU A 1 259 ? -8.449 6.609 6.960 1.00 83.25 259 LEU A CA 1
ATOM 2003 C C . LEU A 1 259 ? -7.225 6.014 7.661 1.00 83.25 259 LEU A C 1
ATOM 2005 O O . LEU A 1 259 ? -6.732 4.974 7.226 1.00 83.25 259 LEU A O 1
ATOM 2009 N N . VAL A 1 260 ? -6.795 6.582 8.793 1.00 78.69 260 VAL A N 1
ATOM 2010 C CA . VAL A 1 260 ? -5.736 5.994 9.635 1.00 78.69 260 VAL A CA 1
ATOM 2011 C C . VAL A 1 260 ? -6.135 4.594 10.096 1.00 78.69 260 VAL A C 1
ATOM 2013 O O . VAL A 1 260 ? -5.320 3.669 10.059 1.00 78.69 260 VAL A O 1
ATOM 2016 N N . TYR A 1 261 ? -7.395 4.408 10.497 1.00 76.19 261 TYR A N 1
ATOM 2017 C CA . TYR A 1 261 ? -7.924 3.098 10.863 1.00 76.19 261 TYR A CA 1
ATOM 2018 C C . TYR A 1 261 ? -7.844 2.103 9.695 1.00 76.19 261 TYR A C 1
ATOM 2020 O O . TYR A 1 261 ? -7.339 0.990 9.871 1.00 76.19 261 TYR A O 1
ATOM 2028 N N . ALA A 1 262 ? -8.306 2.494 8.504 1.00 81.75 262 ALA A N 1
ATOM 2029 C CA . ALA A 1 262 ? -8.286 1.645 7.316 1.00 81.75 262 ALA A CA 1
ATOM 2030 C C . ALA A 1 262 ? -6.852 1.262 6.909 1.00 81.75 262 ALA A C 1
ATOM 2032 O O . ALA A 1 262 ? -6.571 0.078 6.699 1.00 81.75 262 ALA A O 1
ATOM 2033 N N . MET A 1 263 ? -5.935 2.235 6.891 1.00 89.69 263 MET A N 1
ATOM 2034 C CA . MET A 1 263 ? -4.511 2.033 6.618 1.00 89.69 263 MET A CA 1
ATOM 2035 C C . MET A 1 263 ? -3.881 1.073 7.636 1.00 89.69 263 MET A C 1
ATOM 2037 O O . MET A 1 263 ? -3.254 0.083 7.260 1.00 89.69 263 MET A O 1
ATOM 2041 N N . SER A 1 264 ? -4.104 1.314 8.931 1.00 86.19 264 SER A N 1
ATOM 2042 C CA . SER A 1 264 ? -3.599 0.464 10.015 1.00 86.19 264 SER A CA 1
ATOM 2043 C C . SER A 1 264 ? -4.109 -0.968 9.897 1.00 86.19 264 SER A C 1
ATOM 2045 O O . SER A 1 264 ? -3.326 -1.910 10.008 1.00 86.19 264 SER A O 1
ATOM 2047 N N . ARG A 1 265 ? -5.405 -1.153 9.616 1.00 87.19 265 ARG A N 1
ATOM 2048 C CA . ARG A 1 265 ? -6.005 -2.477 9.430 1.00 87.19 265 ARG A CA 1
ATOM 2049 C C . ARG A 1 265 ? -5.370 -3.226 8.260 1.00 87.19 265 ARG A C 1
ATOM 2051 O O . ARG A 1 265 ? -5.061 -4.408 8.411 1.00 87.19 265 ARG A O 1
ATOM 2058 N N . TRP A 1 266 ? -5.198 -2.564 7.116 1.00 91.56 266 TRP A N 1
ATOM 2059 C CA . TRP A 1 266 ? -4.588 -3.166 5.931 1.00 91.56 266 TRP A CA 1
ATOM 2060 C C . TRP A 1 266 ? -3.139 -3.580 6.196 1.00 91.56 266 TRP A C 1
ATOM 2062 O O . TRP A 1 266 ? -2.800 -4.756 6.061 1.00 91.56 266 TRP A O 1
ATOM 2072 N N . ILE A 1 267 ? -2.314 -2.641 6.669 1.00 93.12 267 ILE A N 1
ATOM 2073 C CA . ILE A 1 267 ? -0.896 -2.880 6.957 1.00 93.12 267 ILE A CA 1
ATOM 2074 C C . ILE A 1 267 ? -0.737 -3.986 8.008 1.00 93.12 267 ILE A C 1
ATOM 2076 O O . ILE A 1 267 ? 0.066 -4.896 7.819 1.00 93.12 267 ILE A O 1
ATOM 2080 N N . ASN A 1 268 ? -1.534 -3.975 9.080 1.00 88.25 268 ASN A N 1
ATOM 2081 C CA . ASN A 1 268 ? -1.513 -5.035 10.089 1.00 88.25 268 ASN A CA 1
ATOM 2082 C C . ASN A 1 268 ? -1.845 -6.411 9.495 1.00 88.25 268 ASN A C 1
ATOM 2084 O O . ASN A 1 268 ? -1.176 -7.399 9.794 1.00 88.25 268 ASN A O 1
ATOM 2088 N N . GLY A 1 269 ? -2.867 -6.481 8.637 1.00 90.25 269 GLY A N 1
ATOM 2089 C CA . GLY A 1 269 ? -3.234 -7.709 7.935 1.00 90.25 269 GLY A CA 1
ATOM 2090 C C . GLY A 1 269 ? -2.070 -8.272 7.119 1.00 90.25 269 GLY A C 1
ATOM 2091 O O . GLY A 1 269 ? -1.741 -9.449 7.268 1.00 90.25 269 GLY A O 1
ATOM 2092 N N . MET A 1 270 ? -1.406 -7.419 6.333 1.00 94.06 270 MET A N 1
ATOM 2093 C CA . MET A 1 270 ? -0.244 -7.802 5.523 1.00 94.06 270 MET A CA 1
ATOM 2094 C C . MET A 1 270 ? 0.931 -8.268 6.389 1.00 94.06 270 MET A C 1
ATOM 2096 O O . MET A 1 270 ? 1.449 -9.365 6.181 1.00 94.06 270 MET A O 1
ATOM 2100 N N . MET A 1 271 ? 1.312 -7.491 7.408 1.00 90.19 271 MET A N 1
ATOM 2101 C CA . MET A 1 271 ? 2.434 -7.838 8.290 1.00 90.19 271 MET A CA 1
ATOM 2102 C C . MET A 1 271 ? 2.195 -9.169 9.020 1.00 90.19 271 MET A C 1
ATOM 2104 O O . MET A 1 271 ? 3.085 -10.021 9.059 1.00 90.19 271 MET A O 1
ATOM 2108 N N . ASN A 1 272 ? 0.977 -9.409 9.519 1.00 87.75 272 ASN A N 1
ATOM 2109 C CA . ASN A 1 272 ? 0.621 -10.674 10.171 1.00 87.75 272 ASN A CA 1
ATOM 2110 C C . ASN A 1 272 ? 0.615 -11.864 9.207 1.00 87.75 272 ASN A C 1
ATOM 2112 O O . ASN A 1 272 ? 1.120 -12.934 9.563 1.00 87.75 272 ASN A O 1
ATOM 2116 N N . ALA A 1 273 ? 0.067 -11.686 8.001 1.00 89.88 273 ALA A N 1
ATOM 2117 C CA . ALA A 1 273 ? 0.026 -12.731 6.981 1.00 89.88 273 ALA A CA 1
ATOM 2118 C C . ALA A 1 273 ? 1.438 -13.145 6.542 1.00 89.88 273 ALA A C 1
ATOM 2120 O O . ALA A 1 273 ? 1.734 -14.336 6.436 1.00 89.88 273 ALA A O 1
ATOM 2121 N N . CYS A 1 274 ? 2.334 -12.173 6.360 1.00 88.94 274 CYS A N 1
ATOM 2122 C CA . CYS A 1 274 ? 3.734 -12.427 6.033 1.00 88.94 274 CYS A CA 1
ATOM 2123 C C . CYS A 1 274 ? 4.514 -12.999 7.222 1.00 88.94 274 CYS A C 1
ATOM 2125 O O . CYS A 1 274 ? 5.455 -13.770 7.028 1.00 88.94 274 CYS A O 1
ATOM 2127 N N . GLY A 1 275 ? 4.124 -12.651 8.452 1.00 82.69 275 GLY A N 1
ATOM 2128 C CA . GLY A 1 275 ? 4.647 -13.245 9.676 1.00 82.69 275 GLY A CA 1
ATOM 2129 C C . GLY A 1 275 ? 6.165 -13.160 9.793 1.00 82.69 275 GLY A C 1
ATOM 2130 O O . GLY A 1 275 ? 6.782 -14.163 10.145 1.00 82.69 275 GLY A O 1
ATOM 2131 N N . GLY A 1 276 ? 6.746 -12.020 9.409 1.00 82.69 276 GLY A N 1
ATOM 2132 C CA . GLY A 1 276 ? 8.194 -11.790 9.430 1.00 82.69 276 GLY A CA 1
ATOM 2133 C C . GLY A 1 276 ? 8.986 -12.267 8.224 1.00 82.69 276 GLY A C 1
ATOM 2134 O O . GLY A 1 276 ? 10.159 -11.937 8.099 1.00 82.69 276 GLY A O 1
ATOM 2135 N N . LYS A 1 277 ? 8.381 -13.048 7.324 1.00 85.94 277 LYS A N 1
ATOM 2136 C CA . LYS A 1 277 ? 9.103 -13.599 6.165 1.00 85.94 277 LYS A CA 1
ATOM 2137 C C . LYS A 1 277 ? 9.432 -12.537 5.116 1.00 85.94 277 LYS A C 1
ATOM 2139 O O . LYS A 1 277 ? 10.398 -12.689 4.377 1.00 85.94 277 LYS A O 1
ATOM 2144 N N . VAL A 1 278 ? 8.627 -11.475 5.052 1.00 90.88 278 VAL A N 1
ATOM 2145 C CA . VAL A 1 278 ? 8.856 -10.321 4.178 1.00 90.88 278 VAL A CA 1
ATOM 2146 C C . VAL A 1 278 ? 9.524 -9.225 4.999 1.00 90.88 278 VAL A C 1
ATOM 2148 O O . VAL A 1 278 ? 8.901 -8.657 5.893 1.00 90.88 278 VAL A O 1
ATOM 2151 N N . LYS A 1 279 ? 10.795 -8.955 4.693 1.00 88.56 279 LYS A N 1
ATOM 2152 C CA . LYS A 1 279 ? 11.657 -8.024 5.443 1.00 88.56 279 LYS A CA 1
ATOM 2153 C C . LYS A 1 279 ? 11.770 -6.638 4.814 1.00 88.56 279 LYS A C 1
ATOM 2155 O O . LYS A 1 279 ? 12.344 -5.733 5.418 1.00 88.56 279 LYS A O 1
ATOM 2160 N N . ALA A 1 280 ? 11.244 -6.475 3.605 1.00 94.06 280 ALA A N 1
ATOM 2161 C CA . ALA A 1 280 ? 11.242 -5.211 2.899 1.00 94.06 280 ALA A CA 1
ATOM 2162 C C . ALA A 1 280 ? 9.909 -4.971 2.207 1.00 94.06 280 ALA A C 1
ATOM 2164 O O . ALA A 1 280 ? 9.308 -5.909 1.685 1.00 94.06 280 ALA A O 1
ATOM 2165 N N . TRP A 1 281 ? 9.477 -3.716 2.224 1.00 97.50 281 TRP A N 1
ATOM 2166 C CA . TRP A 1 281 ? 8.253 -3.265 1.579 1.00 97.50 281 TRP A CA 1
ATOM 2167 C C . TRP A 1 281 ? 8.500 -1.958 0.853 1.00 97.50 281 TRP A C 1
ATOM 2169 O O . TRP A 1 281 ? 9.130 -1.053 1.403 1.00 97.50 281 TRP A O 1
ATOM 2179 N N . ASP A 1 282 ? 7.917 -1.847 -0.330 1.00 98.19 282 ASP A N 1
ATOM 2180 C CA . ASP A 1 282 ? 7.670 -0.567 -0.973 1.00 98.19 282 ASP A CA 1
ATOM 2181 C C . ASP A 1 282 ? 6.447 0.042 -0.256 1.00 98.19 282 ASP A C 1
ATOM 2183 O O . ASP A 1 282 ? 5.303 -0.346 -0.489 1.00 98.19 282 ASP A O 1
ATOM 2187 N N . VAL A 1 283 ? 6.699 0.888 0.753 1.00 98.00 283 VAL A N 1
ATOM 2188 C CA . VAL A 1 283 ? 5.658 1.407 1.667 1.00 98.00 283 VAL A CA 1
ATOM 2189 C C . VAL A 1 283 ? 4.792 2.474 1.005 1.00 98.00 283 VAL A C 1
ATOM 2191 O O . VAL A 1 283 ? 3.635 2.659 1.378 1.00 98.00 283 VAL A O 1
ATOM 2194 N N . VAL A 1 284 ? 5.360 3.159 0.017 1.00 98.00 284 VAL A N 1
ATOM 2195 C CA . VAL A 1 284 ? 4.702 4.141 -0.838 1.00 98.00 284 VAL A CA 1
ATOM 2196 C C . VAL A 1 284 ? 5.199 3.893 -2.259 1.00 98.00 284 VAL A C 1
ATOM 2198 O O . VAL A 1 284 ? 6.405 3.744 -2.468 1.00 98.00 284 VAL A O 1
ATOM 2201 N N . ASN A 1 285 ? 4.274 3.834 -3.215 1.00 98.50 285 ASN A N 1
ATOM 2202 C CA . ASN A 1 285 ? 4.567 3.590 -4.622 1.00 98.50 285 ASN A CA 1
ATOM 2203 C C . ASN A 1 285 ? 4.036 4.752 -5.467 1.00 98.50 285 ASN A C 1
ATOM 2205 O O . ASN A 1 285 ? 2.893 5.160 -5.273 1.00 98.50 285 ASN A O 1
ATOM 2209 N N . GLU A 1 286 ? 4.860 5.256 -6.385 1.00 97.50 286 GLU A N 1
ATOM 2210 C CA . GLU A 1 286 ? 4.482 6.219 -7.431 1.00 97.50 286 GLU A CA 1
ATOM 2211 C C . GLU A 1 286 ? 3.891 7.525 -6.898 1.00 97.50 286 GLU A C 1
ATOM 2213 O O . GLU A 1 286 ? 2.922 8.058 -7.426 1.00 97.50 286 GLU A O 1
ATOM 2218 N N . ALA A 1 287 ? 4.450 8.059 -5.815 1.00 96.56 287 ALA A N 1
ATOM 2219 C CA . ALA A 1 287 ? 3.877 9.238 -5.177 1.00 96.56 287 ALA A CA 1
ATOM 2220 C C . ALA A 1 287 ? 4.077 10.532 -5.980 1.00 96.56 287 ALA A C 1
ATOM 2222 O O . ALA A 1 287 ? 3.287 11.454 -5.799 1.00 96.56 287 ALA A O 1
ATOM 2223 N N . ILE A 1 288 ? 5.109 10.631 -6.828 1.00 97.88 288 ILE A N 1
ATOM 2224 C CA . ILE A 1 288 ? 5.486 11.890 -7.491 1.00 97.88 288 ILE A CA 1
ATOM 2225 C C . ILE A 1 288 ? 4.752 12.049 -8.829 1.00 97.88 288 ILE A C 1
ATOM 2227 O O . ILE A 1 288 ? 4.828 11.178 -9.694 1.00 97.88 288 ILE A O 1
ATOM 2231 N N . SER A 1 289 ? 4.099 13.194 -9.037 1.00 95.44 289 SER A N 1
ATOM 2232 C CA . SER A 1 289 ? 3.232 13.463 -10.198 1.00 95.44 289 SER A CA 1
ATOM 2233 C C . SER A 1 289 ? 3.976 13.668 -11.519 1.00 95.44 289 SER A C 1
ATOM 2235 O O . SER A 1 289 ? 3.423 13.424 -12.589 1.00 95.44 289 SER A O 1
ATOM 2237 N N . GLY A 1 290 ? 5.228 14.127 -11.461 1.00 94.50 290 GLY A N 1
ATOM 2238 C CA . GLY A 1 290 ? 5.973 14.547 -12.650 1.00 94.50 290 GLY A CA 1
ATOM 2239 C C . GLY A 1 290 ? 5.698 15.991 -13.096 1.00 94.50 290 GLY A C 1
ATOM 2240 O O . GLY A 1 290 ? 6.185 16.386 -14.155 1.00 94.50 290 GLY A O 1
ATOM 2241 N N . GLY A 1 291 ? 4.942 16.774 -12.317 1.00 95.12 291 GLY A N 1
ATOM 2242 C CA . GLY A 1 291 ? 4.669 18.193 -12.563 1.00 95.12 291 GLY A CA 1
ATOM 2243 C C . GLY A 1 291 ? 4.949 19.054 -11.332 1.00 95.12 291 GLY A C 1
ATOM 2244 O O . GLY A 1 291 ? 4.804 18.579 -10.215 1.00 95.12 291 GLY A O 1
ATOM 2245 N N . ASP A 1 292 ? 5.382 20.294 -11.555 1.00 95.31 292 ASP A N 1
ATOM 2246 C CA . ASP A 1 292 ? 5.676 21.319 -10.537 1.00 95.31 292 ASP A CA 1
ATOM 2247 C C . ASP A 1 292 ? 4.621 22.421 -10.699 1.00 95.31 292 ASP A C 1
ATOM 2249 O O . ASP A 1 292 ? 4.756 23.312 -11.543 1.00 95.31 292 ASP A O 1
ATOM 2253 N N . SER A 1 293 ? 3.482 22.243 -10.034 1.00 91.88 293 SER A N 1
ATOM 2254 C CA . SER A 1 293 ? 2.306 23.101 -10.186 1.00 91.88 293 SER A CA 1
ATOM 2255 C C . SER A 1 293 ? 2.342 24.318 -9.267 1.00 91.88 293 SER A C 1
ATOM 2257 O O . SER A 1 293 ? 1.743 25.343 -9.605 1.00 91.88 293 SER A O 1
ATOM 2259 N N . ASP A 1 294 ? 3.063 24.236 -8.148 1.00 91.12 294 ASP A N 1
ATOM 2260 C CA . ASP A 1 294 ? 3.242 25.342 -7.209 1.00 91.12 294 ASP A CA 1
ATOM 2261 C C . ASP A 1 294 ? 4.463 26.230 -7.530 1.00 91.12 294 ASP A C 1
ATOM 2263 O O . ASP A 1 294 ? 4.546 27.364 -7.048 1.00 91.12 294 ASP A O 1
ATOM 2267 N N . GLY A 1 295 ? 5.355 25.775 -8.417 1.00 94.19 295 GLY A N 1
ATOM 2268 C CA . GLY A 1 295 ? 6.524 26.512 -8.881 1.00 94.19 295 GLY A CA 1
ATOM 2269 C C . GLY A 1 295 ? 7.681 26.515 -7.881 1.00 94.19 295 GLY A C 1
ATOM 2270 O O . GLY A 1 295 ? 8.569 27.368 -8.003 1.00 94.19 295 GLY A O 1
ATOM 2271 N N . ASP A 1 296 ? 7.685 25.616 -6.891 1.00 94.44 296 ASP A N 1
ATOM 2272 C CA . ASP A 1 296 ? 8.703 25.563 -5.836 1.00 94.44 296 ASP A CA 1
ATOM 2273 C C . ASP A 1 296 ? 10.048 24.977 -6.308 1.00 94.44 296 ASP A C 1
ATOM 2275 O O . ASP A 1 296 ? 11.065 25.050 -5.605 1.00 94.44 296 ASP A O 1
ATOM 2279 N N . GLY A 1 297 ? 10.088 24.453 -7.534 1.00 96.12 297 GLY A N 1
ATOM 2280 C CA . GLY A 1 297 ? 11.269 23.829 -8.098 1.00 96.12 297 GLY A CA 1
ATOM 2281 C C . GLY A 1 297 ? 11.370 22.337 -7.785 1.00 96.12 297 GLY A C 1
ATOM 2282 O O . GLY A 1 297 ? 12.455 21.769 -7.962 1.00 96.12 297 GLY A O 1
ATOM 2283 N N . PHE A 1 298 ? 10.291 21.666 -7.401 1.00 97.88 298 PHE A N 1
ATOM 2284 C CA . PHE A 1 298 ? 10.181 20.219 -7.289 1.00 97.88 298 PHE A CA 1
ATOM 2285 C C . PHE A 1 298 ? 8.833 19.745 -7.848 1.00 97.88 298 PHE A C 1
ATOM 2287 O O . PHE A 1 298 ? 7.837 20.440 -7.806 1.00 97.88 298 PHE A O 1
ATOM 2294 N N . TYR A 1 299 ? 8.796 18.536 -8.409 1.00 98.44 299 TYR A N 1
ATOM 2295 C CA . TYR A 1 299 ? 7.531 17.902 -8.737 1.00 98.44 299 TYR A CA 1
ATOM 2296 C C . TYR A 1 299 ? 6.720 17.580 -7.478 1.00 98.44 299 TYR A C 1
ATOM 2298 O O . TYR A 1 299 ? 7.252 17.061 -6.487 1.00 98.44 299 TYR A O 1
ATOM 2306 N N . ASP A 1 300 ? 5.427 17.854 -7.580 1.00 97.75 300 ASP A N 1
ATOM 2307 C CA . ASP A 1 300 ? 4.418 17.644 -6.555 1.00 97.75 300 ASP A CA 1
ATOM 2308 C C . ASP A 1 300 ? 4.120 16.160 -6.339 1.00 97.75 300 ASP A C 1
ATOM 2310 O O . ASP A 1 300 ? 4.513 15.286 -7.124 1.00 97.75 300 ASP A O 1
ATOM 2314 N N . LEU A 1 301 ? 3.369 15.867 -5.279 1.00 97.69 301 LEU A N 1
ATOM 2315 C CA . LEU A 1 301 ? 2.721 14.568 -5.146 1.00 97.69 301 LEU A CA 1
ATOM 2316 C C . LEU A 1 301 ? 1.582 14.431 -6.165 1.00 97.69 301 LEU A C 1
ATOM 2318 O O . LEU A 1 301 ? 1.069 15.416 -6.693 1.00 97.69 301 LEU A O 1
ATOM 2322 N N . GLN A 1 302 ? 1.171 13.200 -6.459 1.00 95.62 302 GLN A N 1
ATOM 2323 C CA . GLN A 1 302 ? -0.069 12.972 -7.199 1.00 95.62 302 GLN A CA 1
ATOM 2324 C C . GLN A 1 302 ? -1.262 13.537 -6.413 1.00 95.62 302 GLN A C 1
ATOM 2326 O O . GLN A 1 302 ? -1.293 13.450 -5.195 1.00 95.62 302 GLN A O 1
ATOM 2331 N N . HIS A 1 303 ? -2.256 14.101 -7.079 1.00 94.44 303 HIS A N 1
ATOM 2332 C CA . HIS A 1 303 ? -3.484 14.584 -6.446 1.00 94.44 303 HIS A CA 1
ATOM 2333 C C . HIS A 1 303 ? -4.648 14.355 -7.403 1.00 94.44 303 HIS A C 1
ATOM 2335 O O . HIS A 1 303 ? -4.440 14.136 -8.602 1.00 94.44 303 HIS A O 1
ATOM 2341 N N . TYR A 1 304 ? -5.871 14.415 -6.881 1.00 91.75 304 TYR A N 1
ATOM 2342 C CA . TYR A 1 304 ? -7.076 14.311 -7.689 1.00 91.75 304 TYR A CA 1
ATOM 2343 C C . TYR A 1 304 ? -7.037 15.256 -8.900 1.00 91.75 304 TYR A C 1
ATOM 2345 O O . TYR A 1 304 ? -6.889 16.471 -8.769 1.00 91.75 304 TYR A O 1
ATOM 2353 N N . ASN A 1 305 ? -7.215 14.683 -10.089 1.00 85.75 305 ASN A N 1
ATOM 2354 C CA . ASN A 1 305 ? -7.119 15.382 -11.372 1.00 85.75 305 ASN A CA 1
ATOM 2355 C C . ASN A 1 305 ? -8.448 15.408 -12.154 1.00 85.75 305 ASN A C 1
ATOM 2357 O O . ASN A 1 305 ? -8.453 15.757 -13.334 1.00 85.75 305 ASN A O 1
ATOM 2361 N N . GLY A 1 306 ? -9.571 15.047 -11.519 1.00 83.62 306 GLY A N 1
ATOM 2362 C CA . GLY A 1 306 ? -10.893 15.016 -12.161 1.00 83.62 306 GLY A CA 1
ATOM 2363 C C . GLY A 1 306 ? -11.491 13.622 -12.386 1.00 83.62 306 GLY A C 1
ATOM 2364 O O . GLY A 1 306 ? -12.592 13.533 -12.926 1.00 83.62 306 GLY A O 1
ATOM 2365 N N . ASN A 1 307 ? -10.795 12.546 -12.008 1.00 83.44 307 ASN A N 1
ATOM 2366 C CA . ASN A 1 307 ? -11.292 11.174 -12.119 1.00 83.44 307 ASN A CA 1
ATOM 2367 C C . ASN A 1 307 ? -11.809 10.647 -10.771 1.00 83.44 307 ASN A C 1
ATOM 2369 O O . ASN A 1 307 ? -11.024 10.273 -9.901 1.00 83.44 307 ASN A O 1
ATOM 2373 N N . ASP A 1 308 ? -13.133 10.570 -10.610 1.00 79.12 308 ASP A N 1
ATOM 2374 C CA . ASP A 1 308 ? -13.794 10.091 -9.381 1.00 79.12 308 ASP A CA 1
ATOM 2375 C C . ASP A 1 308 ? -13.466 8.622 -9.022 1.00 79.12 308 ASP A C 1
ATOM 2377 O O . ASP A 1 308 ? -13.804 8.159 -7.930 1.00 79.12 308 ASP A O 1
ATOM 2381 N N . GLY A 1 309 ? -12.839 7.868 -9.934 1.00 81.06 309 GLY A N 1
ATOM 2382 C CA . GLY A 1 309 ? -12.352 6.510 -9.682 1.00 81.06 309 GLY A CA 1
ATOM 2383 C C . GLY A 1 309 ? -11.024 6.438 -8.921 1.00 81.06 309 GLY A C 1
ATOM 2384 O O . GLY A 1 309 ? -10.683 5.364 -8.422 1.00 81.06 309 GLY A O 1
ATOM 2385 N N . ASP A 1 310 ? -10.295 7.551 -8.815 1.00 85.12 310 ASP A N 1
ATOM 2386 C CA . ASP A 1 310 ? -8.973 7.599 -8.196 1.00 85.12 310 ASP A CA 1
ATOM 2387 C C . ASP A 1 310 ? -9.052 8.035 -6.728 1.00 85.12 310 ASP A C 1
ATOM 2389 O O . ASP A 1 310 ? -9.902 8.829 -6.321 1.00 85.12 310 ASP A O 1
ATOM 2393 N N . PHE A 1 311 ? -8.141 7.509 -5.908 1.00 89.25 311 PHE A N 1
ATOM 2394 C CA . PHE A 1 311 ? -8.045 7.843 -4.491 1.00 89.25 311 PHE A CA 1
ATOM 2395 C C . PHE A 1 311 ? -6.599 8.157 -4.114 1.00 89.25 311 PHE A C 1
ATOM 2397 O O . PHE A 1 311 ? -5.728 7.289 -4.194 1.00 89.25 311 PHE A O 1
ATOM 2404 N N . PHE A 1 312 ? -6.365 9.374 -3.625 1.00 93.75 312 PHE A N 1
ATOM 2405 C CA . PHE A 1 312 ? -5.057 9.833 -3.165 1.00 93.75 312 PHE A CA 1
ATOM 2406 C C . PHE A 1 312 ? -5.107 10.107 -1.660 1.00 93.75 312 PHE A C 1
ATOM 2408 O O . PHE A 1 312 ? -5.933 10.872 -1.167 1.00 93.75 312 PHE A O 1
ATOM 2415 N N . TRP A 1 313 ? -4.220 9.469 -0.896 1.00 93.62 313 TRP A N 1
ATOM 2416 C CA . TRP A 1 313 ? -4.213 9.575 0.567 1.00 93.62 313 TRP A CA 1
ATOM 2417 C C . TRP A 1 313 ? -3.952 11.009 1.053 1.00 93.62 313 TRP A C 1
ATOM 2419 O O . TRP A 1 313 ? -4.581 11.478 2.001 1.00 93.62 313 TRP A O 1
ATOM 2429 N N . GLN A 1 314 ? -3.044 11.703 0.377 1.00 93.81 314 GLN A N 1
ATOM 2430 C CA . GLN A 1 314 ? -2.628 13.083 0.599 1.00 93.81 314 GLN A CA 1
ATOM 2431 C C . GLN A 1 314 ? -3.776 14.091 0.451 1.00 93.81 314 GLN A C 1
ATOM 2433 O O . GLN A 1 314 ? -3.837 15.028 1.240 1.00 93.81 314 GLN A O 1
ATOM 2438 N N . ASP A 1 315 ? -4.764 13.844 -0.418 1.00 92.06 315 ASP A N 1
ATOM 2439 C CA . ASP A 1 315 ? -5.957 14.704 -0.555 1.00 92.06 315 ASP A CA 1
ATOM 2440 C C . ASP A 1 315 ? -6.845 14.711 0.699 1.00 92.06 315 ASP A C 1
ATOM 2442 O O . ASP A 1 315 ? -7.725 15.561 0.869 1.00 92.06 315 ASP A O 1
ATOM 2446 N N . HIS A 1 316 ? -6.653 13.740 1.591 1.00 87.75 316 HIS A N 1
ATOM 2447 C CA . HIS A 1 316 ? -7.507 13.551 2.759 1.00 87.75 316 HIS A CA 1
ATOM 2448 C C . HIS A 1 316 ? -6.760 13.578 4.088 1.00 87.75 316 HIS A C 1
ATOM 2450 O O . HIS A 1 316 ? -7.358 13.908 5.112 1.00 87.75 316 HIS A O 1
ATOM 2456 N N . MET A 1 317 ? -5.480 13.220 4.079 1.00 86.62 317 MET A N 1
ATOM 2457 C CA . MET A 1 317 ? -4.617 13.202 5.259 1.00 86.62 317 MET A CA 1
ATOM 2458 C C . MET A 1 317 ? -3.550 14.305 5.212 1.00 86.62 317 MET A C 1
ATOM 2460 O O . MET A 1 317 ? -2.933 14.592 6.227 1.00 86.62 317 MET A O 1
ATOM 2464 N N . GLY A 1 318 ? -3.345 14.948 4.061 1.00 89.94 31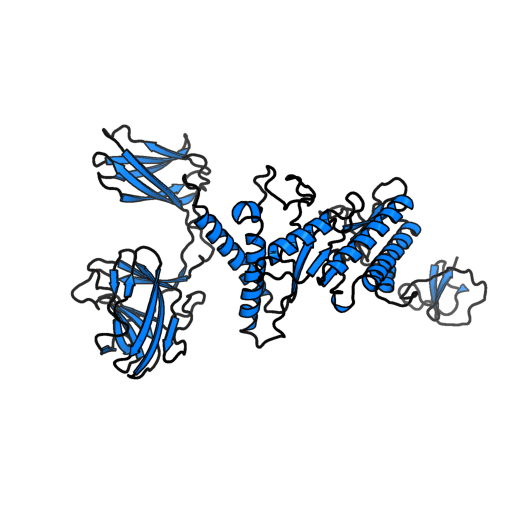8 GLY A N 1
ATOM 2465 C CA . GLY A 1 318 ? -2.268 15.905 3.827 1.00 89.94 318 GLY A CA 1
ATOM 2466 C C . GLY A 1 318 ? -0.960 15.237 3.397 1.00 89.94 318 GLY A C 1
ATOM 2467 O O . GLY A 1 318 ? -0.656 14.103 3.777 1.00 89.94 318 GLY A O 1
ATOM 2468 N N . ASP A 1 319 ? -0.161 15.977 2.631 1.00 94.88 319 ASP A N 1
ATOM 2469 C CA . ASP A 1 319 ? 1.030 15.498 1.909 1.00 94.88 319 ASP A CA 1
ATOM 2470 C C . ASP A 1 319 ? 2.104 14.872 2.795 1.00 94.88 319 ASP A C 1
ATOM 2472 O O . ASP A 1 319 ? 2.875 14.020 2.353 1.00 94.88 319 ASP A O 1
ATOM 2476 N N . LEU A 1 320 ? 2.184 15.300 4.055 1.00 93.06 320 LEU A N 1
ATOM 2477 C CA . LEU A 1 320 ? 3.180 14.796 4.995 1.00 93.06 320 LEU A CA 1
ATOM 2478 C C . LEU A 1 320 ? 2.670 13.604 5.800 1.00 93.06 320 LEU A C 1
ATOM 2480 O O . LEU A 1 320 ? 3.421 12.667 6.060 1.00 93.06 320 LEU A O 1
ATOM 2484 N N . GLU A 1 321 ? 1.417 13.648 6.247 1.00 88.44 321 GLU A N 1
ATOM 2485 C CA . GLU A 1 321 ? 0.943 12.729 7.276 1.00 88.44 321 GLU A CA 1
ATOM 2486 C C . GLU A 1 321 ? 0.766 11.306 6.749 1.00 88.44 321 GLU A C 1
ATOM 2488 O O . GLU A 1 321 ? 1.157 10.365 7.437 1.00 88.44 321 GLU A O 1
ATOM 2493 N N . TYR A 1 322 ? 0.235 11.116 5.539 1.00 94.25 322 TYR A N 1
ATOM 2494 C CA . TYR A 1 322 ? -0.090 9.768 5.063 1.00 94.25 322 TYR A CA 1
ATOM 2495 C C . TYR A 1 322 ? 1.140 8.842 4.993 1.00 94.25 322 TYR A C 1
ATOM 2497 O O . TYR A 1 322 ? 1.067 7.698 5.448 1.00 94.25 322 TYR A O 1
ATOM 2505 N N . VAL A 1 323 ? 2.292 9.341 4.519 1.00 97.06 323 VAL A N 1
ATOM 2506 C CA . VAL A 1 323 ? 3.551 8.571 4.487 1.00 97.06 323 VAL A CA 1
ATOM 2507 C C . VAL A 1 323 ? 4.069 8.308 5.892 1.00 97.06 323 VAL A C 1
ATOM 2509 O O . VAL A 1 323 ? 4.445 7.178 6.209 1.00 97.06 323 VAL A O 1
ATOM 2512 N N . ARG A 1 324 ? 4.053 9.324 6.764 1.00 94.50 324 ARG A N 1
ATOM 2513 C CA . ARG A 1 324 ? 4.484 9.180 8.163 1.00 94.50 324 ARG A CA 1
ATOM 2514 C C . ARG A 1 324 ? 3.654 8.120 8.887 1.00 94.50 324 ARG A C 1
ATOM 2516 O O . ARG A 1 324 ? 4.207 7.259 9.573 1.00 94.50 324 ARG A O 1
ATOM 2523 N N . GLN A 1 325 ? 2.335 8.118 8.681 1.00 88.19 325 GLN A N 1
ATOM 2524 C CA . GLN A 1 325 ? 1.435 7.103 9.228 1.00 88.19 325 GLN A CA 1
ATOM 2525 C C . GLN A 1 325 ? 1.741 5.717 8.653 1.00 88.19 325 GLN A C 1
ATOM 2527 O O . GLN A 1 325 ? 1.883 4.773 9.431 1.00 88.19 325 GLN A O 1
ATOM 2532 N N . ALA A 1 326 ? 1.914 5.582 7.335 1.00 97.06 326 ALA A N 1
ATOM 2533 C CA . ALA A 1 326 ? 2.229 4.302 6.702 1.00 97.06 326 ALA A CA 1
ATOM 2534 C C . ALA A 1 326 ? 3.543 3.704 7.237 1.00 97.06 326 ALA A C 1
ATOM 2536 O O . ALA A 1 326 ? 3.570 2.542 7.650 1.00 97.06 326 ALA A O 1
ATOM 2537 N N . VAL A 1 327 ? 4.605 4.512 7.335 1.00 95.31 327 VAL A N 1
ATOM 2538 C CA . VAL A 1 327 ? 5.911 4.114 7.893 1.00 95.31 327 VAL A CA 1
ATOM 2539 C C . VAL A 1 327 ? 5.789 3.694 9.359 1.00 95.31 327 VAL A C 1
ATOM 2541 O O . VAL A 1 327 ? 6.255 2.615 9.742 1.00 95.31 327 VAL A O 1
ATOM 2544 N N . ARG A 1 328 ? 5.135 4.519 10.189 1.00 93.44 328 ARG A N 1
ATOM 2545 C CA . ARG A 1 328 ? 4.926 4.245 11.618 1.00 93.44 328 ARG A CA 1
ATOM 2546 C C . ARG A 1 328 ? 4.156 2.940 11.829 1.00 93.44 328 ARG A C 1
ATOM 2548 O O . ARG A 1 328 ? 4.577 2.099 12.624 1.00 93.44 328 ARG A O 1
ATOM 2555 N N . LEU A 1 329 ? 3.045 2.765 11.113 1.00 90.12 329 LEU A N 1
ATOM 2556 C CA . LEU A 1 329 ? 2.172 1.595 11.213 1.00 90.12 329 LEU A CA 1
ATOM 2557 C C . LEU A 1 329 ? 2.857 0.326 10.701 1.00 90.12 329 LEU A C 1
ATOM 2559 O O . LEU A 1 329 ? 2.736 -0.718 11.338 1.00 90.12 329 LEU A O 1
ATOM 2563 N N . ALA A 1 330 ? 3.615 0.408 9.604 1.00 94.69 330 ALA A N 1
ATOM 2564 C CA . ALA A 1 330 ? 4.375 -0.722 9.077 1.00 94.69 330 ALA A CA 1
ATOM 2565 C C . ALA A 1 330 ? 5.374 -1.251 10.111 1.00 94.69 330 ALA A C 1
ATOM 2567 O O . ALA A 1 330 ? 5.357 -2.442 10.425 1.00 94.69 330 ALA A O 1
ATOM 2568 N N . ARG A 1 331 ? 6.178 -0.368 10.719 1.00 90.12 331 ARG A N 1
ATOM 2569 C CA . ARG A 1 331 ? 7.134 -0.759 11.768 1.00 90.12 331 ARG A CA 1
ATOM 2570 C C . ARG A 1 331 ? 6.430 -1.296 13.020 1.00 90.12 331 ARG A C 1
ATOM 2572 O O . ARG A 1 331 ? 6.833 -2.337 13.538 1.00 90.12 331 ARG A O 1
ATOM 2579 N N . GLN A 1 332 ? 5.367 -0.629 13.482 1.00 87.12 332 GLN A N 1
ATOM 2580 C CA . GLN A 1 332 ? 4.592 -1.050 14.657 1.00 87.12 332 GLN A CA 1
ATOM 2581 C C . GLN A 1 332 ? 4.004 -2.460 14.482 1.00 87.12 332 GLN A C 1
ATOM 2583 O O . GLN A 1 332 ? 4.153 -3.322 15.356 1.00 87.12 332 GLN A O 1
ATOM 2588 N N . HIS A 1 333 ? 3.337 -2.708 13.354 1.00 88.75 333 HIS A N 1
ATOM 2589 C CA . HIS A 1 333 ? 2.662 -3.981 13.103 1.00 88.75 333 HIS A CA 1
ATOM 2590 C C . HIS A 1 333 ? 3.641 -5.096 12.764 1.00 88.75 333 HIS A C 1
ATOM 2592 O O . HIS A 1 333 ? 3.437 -6.225 13.201 1.00 88.75 333 HIS A O 1
ATOM 2598 N N . TYR A 1 334 ? 4.745 -4.791 12.079 1.00 89.25 334 TYR A N 1
ATOM 2599 C CA . TYR A 1 334 ? 5.820 -5.757 11.873 1.00 89.25 334 TYR A CA 1
ATOM 2600 C C . TYR A 1 334 ? 6.392 -6.250 13.207 1.00 89.25 334 TYR A C 1
ATOM 2602 O O . TYR A 1 334 ? 6.397 -7.457 13.453 1.00 89.25 334 TYR A O 1
ATOM 2610 N N . ALA A 1 335 ? 6.766 -5.338 14.114 1.00 83.19 335 ALA A N 1
ATOM 2611 C CA . ALA A 1 335 ? 7.258 -5.696 15.446 1.00 83.19 335 ALA A CA 1
ATOM 2612 C C . ALA A 1 335 ? 6.252 -6.567 16.224 1.00 83.19 335 ALA A C 1
ATOM 2614 O O . ALA A 1 335 ? 6.623 -7.586 16.809 1.00 83.19 335 ALA A O 1
ATOM 2615 N N . THR A 1 336 ? 4.964 -6.216 16.167 1.00 79.31 336 THR A N 1
ATOM 2616 C CA . THR A 1 336 ? 3.894 -6.979 16.831 1.00 79.31 336 THR A CA 1
ATOM 2617 C C . THR A 1 336 ? 3.715 -8.375 16.225 1.00 79.31 336 THR A C 1
ATOM 2619 O O . THR A 1 336 ? 3.619 -9.359 16.960 1.00 79.31 336 THR A O 1
ATOM 2622 N N . SER A 1 337 ? 3.733 -8.489 14.892 1.00 80.44 337 SER A N 1
ATOM 2623 C CA . SER A 1 337 ? 3.589 -9.769 14.184 1.00 80.44 337 SER A CA 1
ATOM 2624 C C . SER A 1 337 ? 4.704 -10.766 14.531 1.00 80.44 337 SER A C 1
ATOM 2626 O O . SER A 1 337 ? 4.483 -11.980 14.536 1.00 80.44 337 SER A O 1
ATOM 2628 N N . MET A 1 338 ? 5.884 -10.249 14.887 1.00 77.06 338 MET A N 1
ATOM 2629 C CA . MET A 1 338 ? 7.076 -11.020 15.237 1.00 77.06 338 MET A CA 1
ATOM 2630 C C . MET A 1 338 ? 7.117 -11.472 16.697 1.00 77.06 338 MET A C 1
ATOM 2632 O O . MET A 1 338 ? 7.644 -12.550 16.980 1.00 77.06 338 MET A O 1
ATOM 2636 N N . ALA A 1 339 ? 6.534 -10.698 17.621 1.00 67.50 339 ALA A N 1
ATOM 2637 C CA . ALA A 1 339 ? 6.544 -10.996 19.058 1.00 67.50 339 ALA A CA 1
ATOM 2638 C C . ALA A 1 339 ? 5.953 -12.380 19.396 1.00 67.50 339 ALA A C 1
ATOM 2640 O O . ALA A 1 339 ? 6.346 -13.010 20.373 1.00 67.50 339 ALA A O 1
ATOM 2641 N N . SER A 1 340 ? 5.047 -12.885 18.555 1.00 60.34 340 SER A N 1
ATOM 2642 C CA . SER A 1 340 ? 4.413 -14.199 18.715 1.00 60.34 340 SER A CA 1
ATOM 2643 C C . SER A 1 340 ? 5.231 -15.388 18.176 1.00 60.34 340 SER A C 1
ATOM 2645 O O . SER A 1 340 ? 4.809 -16.529 18.360 1.00 60.34 340 SER A O 1
ATOM 2647 N N . LYS A 1 341 ? 6.376 -15.161 17.503 1.00 65.38 341 LYS A N 1
ATOM 2648 C CA . LYS A 1 341 ? 7.061 -16.183 16.677 1.00 65.38 341 LYS A CA 1
ATOM 2649 C C . LYS A 1 341 ? 8.547 -16.430 16.979 1.00 65.38 341 LYS A C 1
ATOM 2651 O O . LYS A 1 341 ? 9.185 -17.173 16.242 1.00 65.38 341 LYS A O 1
ATOM 2656 N N . GLY A 1 342 ? 9.102 -15.874 18.058 1.00 56.94 342 GLY A N 1
ATOM 2657 C CA . GLY A 1 342 ? 10.449 -16.246 18.529 1.00 56.94 342 GLY A CA 1
ATOM 2658 C C . GLY A 1 342 ? 11.636 -15.492 17.910 1.00 56.94 342 GLY A C 1
ATOM 2659 O O . GLY A 1 342 ? 12.769 -15.858 18.193 1.00 56.94 342 GLY A O 1
ATOM 2660 N N . GLY A 1 343 ? 11.389 -14.409 17.161 1.00 54.12 343 GLY A N 1
ATOM 2661 C CA . GLY A 1 343 ? 12.390 -13.382 16.833 1.00 54.12 343 GLY A CA 1
ATOM 2662 C C . GLY A 1 343 ? 13.273 -13.626 15.595 1.00 54.12 343 GLY A C 1
ATOM 2663 O O . GLY A 1 343 ? 13.758 -14.721 15.344 1.00 54.12 343 GLY A O 1
ATOM 2664 N N . ASP A 1 344 ? 13.493 -12.540 14.853 1.00 57.75 344 ASP A N 1
ATOM 2665 C CA . ASP A 1 344 ? 14.596 -12.274 13.910 1.00 57.75 344 ASP A CA 1
ATOM 2666 C C . ASP A 1 344 ? 15.209 -10.924 14.358 1.00 57.75 344 ASP A C 1
ATOM 2668 O O . ASP A 1 344 ? 14.742 -10.357 15.348 1.00 57.75 344 ASP A O 1
ATOM 2672 N N . ASP A 1 345 ? 16.193 -10.355 13.661 1.00 58.84 345 ASP A N 1
ATOM 2673 C CA . ASP A 1 345 ? 16.858 -9.087 14.019 1.00 58.84 345 ASP A CA 1
ATOM 2674 C C . ASP A 1 345 ? 15.929 -7.853 14.138 1.00 58.84 345 ASP A C 1
ATOM 2676 O O . ASP A 1 345 ? 16.373 -6.767 14.520 1.00 58.84 345 ASP A O 1
ATOM 2680 N N . GLY A 1 346 ? 14.637 -8.012 13.829 1.00 60.12 346 GLY A N 1
ATOM 2681 C CA . GLY A 1 346 ? 13.596 -7.006 14.002 1.00 60.12 346 GLY A CA 1
ATOM 2682 C C . GLY A 1 346 ? 13.655 -5.877 12.976 1.00 60.12 346 GLY A C 1
ATOM 2683 O O . GLY A 1 346 ? 12.937 -4.887 13.132 1.00 60.12 346 GLY A O 1
ATOM 2684 N N . LYS A 1 347 ? 14.482 -5.991 11.929 1.00 79.94 347 LYS A N 1
ATOM 2685 C CA . LYS A 1 347 ? 14.686 -4.909 10.962 1.00 79.94 347 LYS A CA 1
ATOM 2686 C C . LYS A 1 347 ? 13.758 -5.043 9.760 1.00 79.94 347 LYS A C 1
ATOM 2688 O O . LYS A 1 347 ? 14.002 -5.807 8.833 1.00 79.94 347 LYS A O 1
ATOM 2693 N N . LEU A 1 348 ? 12.699 -4.239 9.771 1.00 92.88 348 LEU A N 1
ATOM 2694 C CA . LEU A 1 348 ? 11.908 -3.931 8.583 1.00 92.88 348 LEU A CA 1
ATOM 2695 C C . LEU A 1 348 ? 12.619 -2.844 7.770 1.00 92.88 348 LEU A C 1
ATOM 2697 O O . LEU A 1 348 ? 12.957 -1.801 8.332 1.00 92.88 348 LEU A O 1
ATOM 2701 N N . THR A 1 349 ? 12.807 -3.081 6.472 1.00 96.31 349 THR A N 1
ATOM 2702 C CA . THR A 1 349 ? 13.336 -2.087 5.525 1.00 96.31 349 THR A CA 1
ATOM 2703 C C . THR A 1 349 ? 12.191 -1.495 4.711 1.00 96.31 349 THR A C 1
ATOM 2705 O O . THR A 1 349 ? 11.439 -2.233 4.078 1.00 96.31 349 THR A O 1
ATOM 2708 N N . LEU A 1 350 ? 12.040 -0.174 4.716 1.00 98.44 350 LEU A N 1
ATOM 2709 C CA . LEU A 1 350 ? 10.965 0.505 3.995 1.00 98.44 350 LEU A CA 1
ATOM 2710 C C . LEU A 1 350 ? 11.516 1.346 2.844 1.00 98.44 350 LEU A C 1
ATOM 2712 O O . LEU A 1 350 ? 12.323 2.252 3.062 1.00 98.44 350 LEU A O 1
ATOM 2716 N N . PHE A 1 351 ? 11.052 1.047 1.635 1.00 98.75 351 PHE A N 1
ATOM 2717 C CA . PHE A 1 351 ? 11.379 1.759 0.406 1.00 98.75 351 PHE A CA 1
ATOM 2718 C C . PHE A 1 351 ? 10.237 2.681 -0.011 1.00 98.75 351 PHE A C 1
ATOM 2720 O O . PHE A 1 351 ? 9.068 2.341 0.169 1.00 98.75 351 PHE A O 1
ATOM 2727 N N . VAL A 1 352 ? 10.575 3.816 -0.619 1.00 98.69 352 VAL A N 1
ATOM 2728 C CA . VAL A 1 352 ? 9.651 4.504 -1.531 1.00 98.69 352 VAL A CA 1
ATOM 2729 C C . VAL A 1 352 ? 10.074 4.163 -2.955 1.00 98.69 352 VAL A C 1
ATOM 2731 O O . VAL A 1 352 ? 11.258 4.273 -3.283 1.00 98.69 352 VAL A O 1
ATOM 2734 N N . ASN A 1 353 ? 9.124 3.700 -3.761 1.00 98.75 353 ASN A N 1
ATOM 2735 C CA . ASN A 1 353 ? 9.351 3.157 -5.098 1.00 98.75 353 ASN A CA 1
ATOM 2736 C C . ASN A 1 353 ? 8.656 4.024 -6.153 1.00 98.75 353 ASN A C 1
ATOM 2738 O O . ASN A 1 353 ? 7.530 4.464 -5.928 1.00 98.75 353 ASN A O 1
ATOM 2742 N N . ASP A 1 354 ? 9.313 4.299 -7.279 1.00 98.75 354 ASP A N 1
ATOM 2743 C CA . ASP A 1 354 ? 8.725 5.104 -8.358 1.00 98.75 354 ASP A CA 1
ATOM 2744 C C . ASP A 1 354 ? 9.390 4.814 -9.722 1.00 98.75 354 ASP A C 1
ATOM 2746 O O . ASP A 1 354 ? 10.524 4.322 -9.788 1.00 98.75 354 ASP A O 1
ATOM 2750 N N . TYR A 1 355 ? 8.696 5.140 -10.817 1.00 98.19 355 TYR A N 1
ATOM 2751 C CA . TYR A 1 355 ? 9.206 5.072 -12.194 1.00 98.19 355 TYR A CA 1
ATOM 2752 C C . TYR A 1 355 ? 9.711 6.426 -12.693 1.00 98.19 355 TYR A C 1
ATOM 2754 O O . TYR A 1 355 ? 9.400 7.477 -12.127 1.00 98.19 355 TYR A O 1
ATOM 2762 N N . ASN A 1 356 ? 10.444 6.415 -13.813 1.00 98.44 356 ASN A N 1
ATOM 2763 C CA . ASN A 1 356 ? 11.043 7.597 -14.443 1.00 98.44 356 ASN A CA 1
ATOM 2764 C C . ASN A 1 356 ? 12.038 8.337 -13.536 1.00 98.44 356 ASN A C 1
ATOM 2766 O O . ASN A 1 356 ? 12.286 9.521 -13.729 1.00 98.44 356 ASN A O 1
ATOM 2770 N N . LEU A 1 357 ? 12.639 7.675 -12.547 1.00 98.69 357 LEU A N 1
ATOM 2771 C CA . LEU A 1 357 ? 13.692 8.298 -11.734 1.00 98.69 357 LEU A CA 1
ATOM 2772 C C . LEU A 1 357 ? 14.986 8.487 -12.552 1.00 98.69 357 LEU A C 1
ATOM 2774 O O . LEU A 1 357 ? 15.791 9.387 -12.306 1.00 98.69 357 LEU A O 1
ATOM 2778 N N . GLU A 1 358 ? 15.140 7.653 -13.571 1.00 98.06 358 GLU A N 1
ATOM 2779 C CA . GLU A 1 358 ? 16.219 7.551 -14.545 1.00 98.06 358 GLU A CA 1
ATOM 2780 C C . GLU A 1 358 ? 15.949 8.298 -15.871 1.00 98.06 358 GLU A C 1
ATOM 2782 O O . GLU A 1 358 ? 16.653 8.084 -16.859 1.00 98.06 358 GLU A O 1
ATOM 2787 N N . SER A 1 359 ? 14.944 9.180 -15.907 1.00 96.75 359 SER A N 1
ATOM 2788 C CA . SER A 1 359 ? 14.547 9.968 -17.082 1.00 96.75 359 SER A CA 1
ATOM 2789 C C . SER A 1 359 ? 15.628 10.936 -17.581 1.00 96.75 359 SER A C 1
ATOM 2791 O O . SER A 1 359 ? 16.331 11.584 -16.805 1.00 96.75 359 SER A O 1
ATOM 2793 N N . ASP A 1 360 ? 15.731 11.088 -18.905 1.00 97.50 360 ASP A N 1
ATOM 2794 C CA . ASP A 1 360 ? 16.680 11.994 -19.571 1.00 97.50 360 ASP A CA 1
ATOM 2795 C C . ASP A 1 360 ? 16.067 13.334 -20.014 1.00 97.50 360 ASP A C 1
ATOM 2797 O O . ASP A 1 360 ? 16.809 14.248 -20.363 1.00 97.50 360 ASP A O 1
ATOM 2801 N N . TRP A 1 361 ? 14.737 13.479 -19.996 1.00 96.88 361 TRP A N 1
ATOM 2802 C CA . TRP A 1 361 ? 14.045 14.683 -20.485 1.00 96.88 361 TRP A CA 1
ATOM 2803 C C . TRP A 1 361 ? 13.903 15.797 -19.440 1.00 96.88 361 TRP A C 1
ATOM 2805 O O . TRP A 1 361 ? 13.664 16.945 -19.802 1.00 96.88 361 TRP A O 1
ATOM 2815 N N . ASP A 1 362 ? 14.047 15.477 -18.155 1.00 96.81 362 ASP A N 1
ATOM 2816 C CA . ASP A 1 362 ? 13.862 16.406 -17.032 1.00 96.81 362 ASP A CA 1
ATOM 2817 C C . ASP A 1 362 ? 15.141 16.580 -16.189 1.00 96.81 362 ASP A C 1
ATOM 2819 O O . ASP A 1 362 ? 15.128 17.208 -15.130 1.00 96.81 362 ASP A O 1
ATOM 2823 N N . GLY A 1 363 ? 16.267 16.002 -16.623 1.00 97.00 363 GLY A N 1
ATOM 2824 C CA . GLY A 1 363 ? 17.507 15.994 -15.845 1.00 97.00 363 GLY A CA 1
ATOM 2825 C C . GLY A 1 363 ? 17.354 15.301 -14.484 1.00 97.00 363 GLY A C 1
ATOM 2826 O O . GLY A 1 363 ? 17.896 15.795 -13.483 1.00 97.00 363 GLY A O 1
ATOM 2827 N N . ASN A 1 364 ? 16.595 14.199 -14.442 1.00 98.56 364 ASN A N 1
ATOM 2828 C CA . ASN A 1 364 ? 16.214 13.440 -13.248 1.00 98.56 364 ASN A CA 1
ATOM 2829 C C . ASN A 1 364 ? 15.462 14.289 -12.207 1.00 98.56 364 ASN A C 1
ATOM 2831 O O . ASN A 1 364 ? 15.656 14.116 -10.997 1.00 98.56 364 ASN A O 1
ATOM 2835 N N . LYS A 1 365 ? 14.642 15.251 -12.651 1.00 98.44 365 LYS A N 1
ATOM 2836 C CA . LYS A 1 365 ? 13.847 16.111 -11.761 1.00 98.44 365 LYS A CA 1
ATOM 2837 C C . LYS A 1 365 ? 12.928 15.277 -10.880 1.00 98.44 365 LYS A C 1
ATOM 2839 O O . LYS A 1 365 ? 12.920 15.515 -9.676 1.00 98.44 365 LYS A O 1
ATOM 2844 N N . LYS A 1 366 ? 12.270 14.246 -11.422 1.00 98.62 366 LYS A N 1
ATOM 2845 C CA . LYS A 1 366 ? 11.413 13.356 -10.623 1.00 98.62 366 LYS A CA 1
ATOM 2846 C C . LYS A 1 366 ? 12.156 12.696 -9.457 1.00 98.62 366 LYS A C 1
ATOM 2848 O O . LYS A 1 366 ? 11.661 12.711 -8.333 1.00 98.62 366 LYS A O 1
ATOM 2853 N N . LEU A 1 367 ? 13.387 12.224 -9.670 1.00 98.81 367 LEU A N 1
ATOM 2854 C CA . LEU A 1 367 ? 14.232 11.691 -8.593 1.00 98.81 367 LEU A CA 1
ATOM 2855 C C . LEU A 1 367 ? 14.655 12.758 -7.580 1.00 98.81 367 LEU A C 1
ATOM 2857 O O . LEU A 1 367 ? 14.597 12.514 -6.377 1.00 98.81 367 LEU A O 1
ATOM 2861 N N . LYS A 1 368 ? 15.068 13.944 -8.040 1.00 98.81 368 LYS A N 1
ATOM 2862 C CA . LYS A 1 368 ? 15.409 15.061 -7.141 1.00 98.81 368 LYS A CA 1
ATOM 2863 C C . LYS A 1 368 ? 14.219 15.430 -6.251 1.00 98.81 368 LYS A C 1
ATOM 2865 O O . LYS A 1 368 ? 14.400 15.674 -5.062 1.00 98.81 368 LYS A O 1
ATOM 2870 N N . SER A 1 369 ? 13.013 15.411 -6.809 1.00 98.81 369 SER A N 1
ATOM 2871 C CA . SER A 1 369 ? 11.764 15.660 -6.092 1.00 98.81 369 SER A CA 1
ATOM 2872 C C . SER A 1 369 ? 11.412 14.546 -5.122 1.00 98.81 369 SER A C 1
ATOM 2874 O O . SER A 1 369 ? 11.081 14.846 -3.981 1.00 98.81 369 SER A O 1
ATOM 2876 N N . LEU A 1 370 ? 11.582 13.276 -5.498 1.00 98.81 370 LEU A N 1
ATOM 2877 C CA . LEU A 1 370 ? 11.416 12.165 -4.562 1.00 98.81 370 LEU A CA 1
ATOM 2878 C C . LEU A 1 370 ? 12.374 12.284 -3.364 1.00 98.81 370 LEU A C 1
ATOM 2880 O O . LEU A 1 370 ? 11.952 12.130 -2.221 1.00 98.81 370 LEU A O 1
ATOM 2884 N N . ILE A 1 371 ? 13.647 12.619 -3.604 1.00 98.88 371 ILE A N 1
ATOM 2885 C CA . ILE A 1 371 ? 14.632 12.854 -2.535 1.00 98.88 371 ILE A CA 1
ATOM 2886 C C . ILE A 1 371 ? 14.192 14.022 -1.634 1.00 98.88 371 ILE A C 1
ATOM 2888 O O . ILE A 1 371 ? 14.268 13.902 -0.410 1.00 98.88 371 ILE A O 1
ATOM 2892 N N . ASN A 1 372 ? 13.694 15.119 -2.213 1.00 98.69 372 ASN A N 1
ATOM 2893 C CA . ASN A 1 372 ? 13.159 16.260 -1.462 1.00 98.69 372 ASN A CA 1
ATOM 2894 C C . ASN A 1 372 ? 11.943 15.869 -0.598 1.00 98.69 372 ASN A C 1
ATOM 2896 O O . ASN A 1 372 ? 11.879 16.205 0.583 1.00 98.69 372 ASN A O 1
ATOM 2900 N N . TRP A 1 373 ? 11.001 15.096 -1.141 1.00 98.75 373 TRP A N 1
ATOM 2901 C CA . TRP A 1 373 ? 9.835 14.617 -0.394 1.00 98.75 373 TRP A CA 1
ATOM 2902 C C . TRP A 1 373 ? 10.206 13.654 0.731 1.00 98.75 373 TRP A C 1
ATOM 2904 O O . TRP A 1 373 ? 9.678 13.784 1.834 1.00 98.75 373 TRP A O 1
ATOM 2914 N N . ILE A 1 374 ? 11.179 12.764 0.513 1.00 98.88 374 ILE A N 1
ATOM 2915 C CA . ILE A 1 374 ? 11.734 11.920 1.580 1.00 98.88 374 ILE A CA 1
ATOM 2916 C C . ILE A 1 374 ? 12.279 12.787 2.721 1.00 98.88 374 ILE A C 1
ATOM 2918 O O . ILE A 1 374 ? 11.935 12.542 3.876 1.00 98.88 374 ILE A O 1
ATOM 2922 N N . GLN A 1 375 ? 13.045 13.842 2.421 1.00 98.56 375 GLN A N 1
ATOM 2923 C CA . GLN A 1 375 ? 13.534 14.774 3.446 1.00 98.56 375 GLN A CA 1
ATOM 2924 C C . GLN A 1 375 ? 12.382 15.450 4.206 1.00 98.56 375 GLN A C 1
ATOM 2926 O O . GLN A 1 375 ? 12.426 15.538 5.433 1.00 98.56 375 GLN A O 1
ATOM 2931 N N . ARG A 1 376 ? 11.317 15.877 3.512 1.00 98.31 376 ARG A N 1
ATOM 2932 C CA . ARG A 1 376 ? 10.121 16.477 4.136 1.00 98.31 376 ARG A CA 1
ATOM 2933 C C . ARG A 1 376 ? 9.374 15.487 5.036 1.00 98.31 376 ARG A C 1
ATOM 2935 O O . ARG A 1 376 ? 8.951 15.850 6.138 1.00 98.31 376 ARG A O 1
ATOM 2942 N N . TRP A 1 377 ? 9.217 14.234 4.610 1.00 98.25 377 TRP A N 1
ATOM 2943 C CA . TRP A 1 377 ? 8.568 13.197 5.415 1.00 98.25 377 TRP A CA 1
ATOM 2944 C C . TRP A 1 377 ? 9.371 12.863 6.672 1.00 98.25 377 TRP A C 1
ATOM 2946 O O . TRP A 1 377 ? 8.774 12.759 7.740 1.00 98.25 377 TRP A O 1
ATOM 2956 N N . GLU A 1 378 ? 10.698 12.794 6.577 1.00 97.88 378 GLU A N 1
ATOM 2957 C CA . GLU A 1 378 ? 11.599 12.504 7.704 1.00 97.88 378 GLU A CA 1
ATOM 2958 C C . GLU A 1 378 ? 11.894 13.715 8.609 1.00 97.88 378 GLU A C 1
ATOM 2960 O O . GLU A 1 378 ? 12.464 13.557 9.689 1.00 97.88 378 GLU A O 1
ATOM 2965 N N . ALA A 1 379 ? 11.483 14.928 8.220 1.00 95.12 379 ALA A N 1
ATOM 2966 C CA . ALA A 1 379 ? 11.721 16.155 8.988 1.00 95.12 379 ALA A CA 1
ATOM 2967 C C . ALA A 1 379 ? 11.052 16.183 10.382 1.00 95.12 379 ALA A C 1
ATOM 2969 O O . ALA A 1 379 ? 11.337 17.078 11.175 1.00 95.12 379 ALA A O 1
ATOM 2970 N N . ASP A 1 380 ? 10.176 15.225 10.703 1.00 85.56 380 ASP A N 1
ATOM 2971 C CA . ASP A 1 380 ? 9.625 15.050 12.056 1.00 85.56 380 ASP A CA 1
ATOM 2972 C C . ASP A 1 380 ? 10.620 14.411 13.049 1.00 85.56 380 ASP A C 1
ATOM 2974 O O . ASP A 1 380 ? 10.333 14.337 14.244 1.00 85.56 380 ASP A O 1
ATOM 2978 N N . GLY A 1 381 ? 11.779 13.942 12.570 1.00 89.25 381 GLY A N 1
ATOM 2979 C CA . GLY A 1 381 ? 12.821 13.304 13.374 1.00 89.25 381 GLY A CA 1
ATOM 2980 C C . GLY A 1 381 ? 12.501 11.877 13.838 1.00 89.25 381 GLY A C 1
ATOM 2981 O O . GLY A 1 381 ? 13.309 11.283 14.552 1.00 89.25 381 GLY A O 1
ATOM 2982 N N . VAL A 1 382 ? 11.351 11.313 13.452 1.00 84.31 382 VAL A N 1
ATOM 2983 C CA . VAL A 1 382 ? 10.886 9.976 13.873 1.00 84.31 382 VAL A CA 1
ATOM 2984 C C . VAL A 1 382 ? 10.638 9.067 12.672 1.00 84.31 382 VAL A C 1
ATOM 2986 O O . VAL A 1 382 ? 10.963 7.877 12.707 1.00 84.31 382 VAL A O 1
ATOM 2989 N N . THR A 1 383 ? 10.061 9.611 11.606 1.00 91.44 383 THR A N 1
ATOM 2990 C CA . THR A 1 383 ? 9.823 8.905 10.356 1.00 91.44 383 THR A CA 1
ATOM 2991 C C . THR A 1 383 ? 11.156 8.588 9.697 1.00 91.44 383 THR A C 1
ATOM 2993 O O . THR A 1 383 ? 12.034 9.438 9.583 1.00 91.44 383 THR A O 1
ATOM 2996 N N . LYS A 1 384 ? 11.308 7.332 9.269 1.00 96.19 384 LYS A N 1
ATOM 2997 C CA . LYS A 1 384 ? 12.522 6.851 8.615 1.00 96.19 384 LYS A CA 1
ATOM 2998 C C . LYS A 1 384 ? 12.185 5.959 7.431 1.00 96.19 384 LYS A C 1
ATOM 3000 O O . LYS A 1 384 ? 11.658 4.855 7.613 1.00 96.19 384 LYS A O 1
ATOM 3005 N N . ILE A 1 385 ? 12.544 6.442 6.252 1.00 98.62 385 ILE A N 1
ATOM 3006 C CA . ILE A 1 385 ? 12.531 5.741 4.975 1.00 98.62 385 ILE A CA 1
ATOM 3007 C C . ILE A 1 385 ? 13.952 5.233 4.744 1.00 98.62 385 ILE A C 1
ATOM 3009 O O . ILE A 1 385 ? 14.921 5.999 4.759 1.00 98.62 385 ILE A O 1
ATOM 3013 N N . ASP A 1 386 ? 14.089 3.922 4.586 1.00 98.56 386 ASP A N 1
ATOM 3014 C CA . ASP A 1 386 ? 15.396 3.270 4.555 1.00 98.56 386 ASP A CA 1
ATOM 3015 C C . ASP A 1 386 ? 16.006 3.279 3.147 1.00 98.56 386 ASP A C 1
ATOM 3017 O O . ASP A 1 386 ? 17.231 3.320 3.016 1.00 98.56 386 ASP A O 1
ATOM 3021 N N . GLY A 1 387 ? 15.173 3.273 2.101 1.00 98.62 387 GLY A N 1
ATOM 3022 C CA . GLY A 1 387 ? 15.642 3.147 0.725 1.00 98.62 387 GLY A CA 1
ATOM 3023 C C . GLY A 1 387 ? 14.781 3.813 -0.344 1.00 98.62 387 GLY A C 1
ATOM 3024 O O . GLY A 1 387 ? 13.628 4.174 -0.115 1.00 98.62 387 GLY A O 1
ATOM 3025 N N . ILE A 1 388 ? 15.370 3.937 -1.532 1.00 98.88 388 ILE A N 1
ATOM 3026 C CA . ILE A 1 388 ? 14.734 4.384 -2.773 1.00 98.88 388 ILE A CA 1
ATOM 3027 C C . ILE A 1 388 ? 14.753 3.218 -3.765 1.00 98.88 388 ILE A C 1
ATOM 3029 O O . ILE A 1 388 ? 15.805 2.615 -4.008 1.00 98.88 388 ILE A O 1
ATOM 3033 N N . GLY A 1 389 ? 13.583 2.898 -4.314 1.00 98.62 389 GLY A N 1
ATOM 3034 C CA . GLY A 1 389 ? 13.414 1.971 -5.428 1.00 98.62 389 GLY A CA 1
ATOM 3035 C C . GLY A 1 389 ? 13.219 2.735 -6.735 1.00 98.62 389 GLY A C 1
ATOM 3036 O O . GLY A 1 389 ? 12.295 3.537 -6.844 1.00 98.62 389 GLY A O 1
ATOM 3037 N N . SER A 1 390 ? 14.084 2.493 -7.720 1.00 98.62 390 SER A N 1
ATOM 3038 C CA . SER A 1 390 ? 13.813 2.858 -9.116 1.00 98.62 390 SER A CA 1
ATOM 3039 C C . SER A 1 390 ? 13.223 1.637 -9.805 1.00 98.62 390 SER A C 1
ATOM 3041 O O . SER A 1 390 ? 13.896 0.603 -9.897 1.00 98.62 390 SER A O 1
ATOM 3043 N N . GLN A 1 391 ? 11.978 1.769 -10.279 1.00 98.62 391 GLN A N 1
ATOM 3044 C CA . GLN A 1 391 ? 11.312 0.721 -11.055 1.00 98.62 391 GLN A CA 1
ATOM 3045 C C . GLN A 1 391 ? 12.150 0.376 -12.290 1.00 98.62 391 GLN A C 1
ATOM 3047 O O . GLN A 1 391 ? 12.452 -0.785 -12.527 1.00 98.62 391 GLN A O 1
ATOM 3052 N N . MET A 1 392 ? 12.670 1.390 -12.987 1.00 98.44 392 MET A N 1
ATOM 3053 C CA . MET A 1 392 ? 13.577 1.232 -14.126 1.00 98.44 392 MET A CA 1
ATOM 3054 C C . MET A 1 392 ? 12.951 0.533 -15.339 1.00 98.44 392 MET A C 1
ATOM 3056 O O . MET A 1 392 ? 13.588 -0.283 -16.005 1.00 98.44 392 MET A O 1
ATOM 3060 N N . HIS A 1 393 ? 11.713 0.893 -15.671 1.00 98.25 393 HIS A N 1
ATOM 3061 C CA . HIS A 1 393 ? 11.055 0.469 -16.907 1.00 98.25 393 HIS A CA 1
ATOM 3062 C C . HIS A 1 393 ? 11.616 1.233 -18.109 1.00 98.25 393 HIS A C 1
ATOM 3064 O O . HIS A 1 393 ? 11.215 2.359 -18.404 1.00 98.25 393 HIS A O 1
ATOM 3070 N N . ILE A 1 394 ? 12.556 0.622 -18.830 1.00 98.25 394 ILE A N 1
ATOM 3071 C CA . ILE A 1 394 ? 13.335 1.303 -19.871 1.00 98.25 394 ILE A CA 1
ATOM 3072 C C . ILE A 1 394 ? 13.220 0.612 -21.234 1.00 98.25 394 ILE A C 1
ATOM 3074 O O . ILE A 1 394 ? 12.515 -0.383 -21.424 1.00 98.25 394 ILE A O 1
ATOM 3078 N N . SER A 1 395 ? 13.915 1.169 -22.222 1.00 98.44 395 SER A N 1
ATOM 3079 C CA . SER A 1 395 ? 14.118 0.549 -23.530 1.00 98.44 395 SER A CA 1
ATOM 3080 C C . SER A 1 395 ? 15.581 0.679 -23.945 1.00 98.44 395 SER A C 1
ATOM 3082 O O . SER A 1 395 ? 16.252 1.654 -23.600 1.00 98.44 395 SER A O 1
ATOM 3084 N N . CYS A 1 396 ? 16.067 -0.292 -24.710 1.00 98.69 396 CYS A N 1
ATOM 3085 C CA . CYS A 1 396 ? 17.301 -0.184 -25.475 1.00 98.69 396 CYS A CA 1
ATOM 3086 C C . CYS A 1 396 ? 17.001 0.479 -26.824 1.00 98.69 396 CYS A C 1
ATOM 3088 O O . CYS A 1 396 ? 16.014 0.141 -27.474 1.00 98.69 396 CYS A O 1
ATOM 3090 N N . TYR A 1 397 ? 17.843 1.418 -27.248 1.00 98.75 397 TYR A N 1
ATOM 3091 C CA . TYR A 1 397 ? 17.655 2.211 -28.461 1.00 98.75 397 TYR A CA 1
ATOM 3092 C C . TYR A 1 397 ? 18.785 1.930 -29.450 1.00 98.75 397 TYR A C 1
ATOM 3094 O O . TYR A 1 397 ? 19.962 2.025 -29.091 1.00 98.75 397 TYR A O 1
ATOM 3102 N N . MET A 1 398 ? 18.447 1.641 -30.711 1.00 98.38 398 MET A N 1
ATOM 3103 C CA . MET A 1 398 ? 19.454 1.516 -31.779 1.00 98.38 398 MET A CA 1
ATOM 3104 C C . MET A 1 398 ? 20.056 2.863 -32.189 1.00 98.38 398 MET A C 1
ATOM 3106 O O . MET A 1 398 ? 21.167 2.893 -32.710 1.00 98.38 398 MET A O 1
ATOM 3110 N N . ASN A 1 399 ? 19.354 3.978 -31.964 1.00 98.44 399 ASN A N 1
ATOM 3111 C CA . ASN A 1 399 ? 19.924 5.304 -32.185 1.00 98.44 399 ASN A CA 1
ATOM 3112 C C . ASN A 1 399 ? 20.988 5.610 -31.115 1.00 98.44 399 ASN A C 1
ATOM 3114 O O . ASN A 1 399 ? 20.679 5.672 -29.924 1.00 98.44 399 ASN A O 1
ATOM 3118 N N . GLU A 1 400 ? 22.238 5.823 -31.536 1.00 97.94 400 GLU A N 1
ATOM 3119 C CA . GLU A 1 400 ? 23.371 6.021 -30.619 1.00 97.94 400 GLU A CA 1
ATOM 3120 C C . GLU A 1 400 ? 23.259 7.283 -29.761 1.00 97.94 400 GLU A C 1
ATOM 3122 O O . GLU A 1 400 ? 23.606 7.260 -28.578 1.00 97.94 400 GLU A O 1
ATOM 3127 N N . SER A 1 401 ? 22.756 8.382 -30.329 1.00 98.19 401 SER A N 1
ATOM 3128 C CA . SER A 1 401 ? 22.598 9.639 -29.592 1.00 98.19 401 SER A CA 1
ATOM 3129 C C . SER A 1 401 ? 21.557 9.477 -28.486 1.00 98.19 401 SER A C 1
ATOM 3131 O O . SER A 1 401 ? 21.836 9.786 -27.325 1.00 98.19 401 SER A O 1
ATOM 3133 N N . THR A 1 402 ? 20.405 8.882 -28.812 1.00 98.50 402 THR A N 1
ATOM 3134 C CA . THR A 1 402 ? 19.367 8.564 -27.826 1.00 98.50 402 THR A CA 1
ATOM 3135 C C . THR A 1 402 ? 19.891 7.601 -26.764 1.00 98.50 402 THR A C 1
ATOM 3137 O O . THR A 1 402 ? 19.774 7.887 -25.576 1.00 98.50 402 THR A O 1
ATOM 3140 N N . GLN A 1 403 ? 20.530 6.494 -27.158 1.00 98.56 403 GLN A N 1
ATOM 3141 C CA . GLN A 1 403 ? 21.066 5.511 -26.212 1.00 98.56 403 GLN A CA 1
ATOM 3142 C C . GLN A 1 403 ? 22.103 6.127 -25.263 1.00 98.56 403 GLN A C 1
ATOM 3144 O O . GLN A 1 403 ? 22.111 5.803 -24.075 1.00 98.56 403 GLN A O 1
ATOM 3149 N N . THR A 1 404 ? 22.952 7.026 -25.766 1.00 98.62 404 THR A N 1
ATOM 3150 C CA . THR A 1 404 ? 23.932 7.765 -24.957 1.00 98.62 404 THR A CA 1
ATOM 3151 C C . THR A 1 404 ? 23.238 8.688 -23.958 1.00 98.62 404 THR A C 1
ATOM 3153 O O . THR A 1 404 ? 23.590 8.670 -22.781 1.00 98.62 404 THR A O 1
ATOM 3156 N N . SER A 1 405 ? 22.210 9.429 -24.385 1.00 98.56 405 SER A N 1
ATOM 3157 C CA . SER A 1 405 ? 21.413 10.294 -23.503 1.00 98.56 405 SER A CA 1
ATOM 3158 C C . SER A 1 405 ? 20.769 9.506 -22.357 1.00 98.56 405 SER A C 1
ATOM 3160 O O . SER A 1 405 ? 20.943 9.853 -21.188 1.00 98.56 405 SER A O 1
ATOM 3162 N N . LYS A 1 406 ? 20.130 8.368 -22.671 1.00 98.56 406 LYS A N 1
ATOM 3163 C CA . LYS A 1 406 ? 19.528 7.472 -21.668 1.00 98.56 406 LYS A CA 1
ATOM 3164 C C . LYS A 1 406 ? 20.566 6.932 -20.685 1.00 98.56 406 LYS A C 1
ATOM 3166 O O . LYS A 1 406 ? 20.330 6.929 -19.482 1.00 98.56 406 LYS A O 1
ATOM 3171 N N . LYS A 1 407 ? 21.737 6.507 -21.175 1.00 98.81 407 LYS A N 1
ATOM 3172 C CA . LYS A 1 407 ? 22.832 6.031 -20.314 1.00 98.81 407 LYS A CA 1
ATOM 3173 C C . LYS A 1 407 ? 23.325 7.132 -19.376 1.00 98.81 407 LYS A C 1
ATOM 3175 O O . LYS A 1 407 ? 23.473 6.881 -18.185 1.00 98.81 407 LYS A O 1
ATOM 3180 N N . ASN A 1 408 ? 23.518 8.350 -19.879 1.00 98.81 408 ASN A N 1
ATOM 3181 C CA . ASN A 1 408 ? 23.940 9.483 -19.055 1.00 98.81 408 ASN A CA 1
ATOM 3182 C C . ASN A 1 408 ? 22.923 9.791 -17.943 1.00 98.81 408 ASN A C 1
ATOM 3184 O O . ASN A 1 408 ? 23.320 10.034 -16.805 1.00 98.81 408 ASN A O 1
ATOM 3188 N N . ALA A 1 409 ? 21.624 9.727 -18.247 1.00 98.88 409 ALA A N 1
ATOM 3189 C CA . ALA A 1 409 ? 20.562 9.925 -17.262 1.00 98.88 409 ALA A CA 1
ATOM 3190 C C . ALA A 1 409 ? 20.494 8.805 -16.211 1.00 98.88 409 ALA A C 1
ATOM 3192 O O . ALA A 1 409 ? 20.384 9.098 -15.021 1.00 98.88 409 ALA A O 1
ATOM 3193 N N . ILE A 1 410 ? 20.639 7.536 -16.617 1.00 98.88 410 ILE A N 1
ATOM 3194 C CA . ILE A 1 410 ? 20.731 6.395 -15.689 1.00 98.88 410 ILE A CA 1
ATOM 3195 C C . ILE A 1 410 ? 21.938 6.566 -14.757 1.00 98.88 410 ILE A C 1
ATOM 3197 O O . ILE A 1 410 ? 21.800 6.468 -13.538 1.00 98.88 410 ILE A O 1
ATOM 3201 N N . GLU A 1 411 ? 23.113 6.886 -15.303 1.00 98.88 411 GLU A N 1
ATOM 3202 C CA . GLU A 1 411 ? 24.327 7.111 -14.513 1.00 98.88 411 GLU A CA 1
ATOM 3203 C C . GLU A 1 411 ? 24.155 8.270 -13.517 1.00 98.88 411 GLU A C 1
ATOM 3205 O O . GLU A 1 411 ? 24.497 8.135 -12.340 1.00 98.88 411 GLU A O 1
ATOM 3210 N N . ASN A 1 412 ? 23.577 9.392 -13.955 1.00 98.88 412 ASN A N 1
ATOM 3211 C CA . ASN A 1 412 ? 23.292 10.523 -13.076 1.00 98.88 412 ASN A CA 1
ATOM 3212 C C . ASN A 1 412 ? 22.277 10.160 -11.979 1.00 98.88 412 ASN A C 1
ATOM 3214 O O . ASN A 1 412 ? 22.464 10.546 -10.824 1.00 98.88 412 ASN A O 1
ATOM 3218 N N . SER A 1 413 ? 21.253 9.362 -12.298 1.00 98.88 413 SER A N 1
ATOM 3219 C CA . SER A 1 413 ? 20.280 8.880 -11.313 1.00 98.88 413 SER A CA 1
ATOM 3220 C C . SER A 1 413 ? 20.948 8.055 -10.206 1.00 98.88 413 SER A C 1
ATOM 3222 O O . SER A 1 413 ? 20.683 8.289 -9.027 1.00 98.88 413 SER A O 1
ATOM 3224 N N . PHE A 1 414 ? 21.902 7.176 -10.544 1.00 98.88 414 PHE A N 1
ATOM 3225 C CA . PHE A 1 414 ? 22.670 6.428 -9.546 1.00 98.88 414 PHE A CA 1
ATOM 3226 C C . PHE A 1 414 ? 23.521 7.346 -8.671 1.00 98.88 414 PHE A C 1
ATOM 3228 O O . PHE A 1 414 ? 23.567 7.150 -7.459 1.00 98.88 414 PHE A O 1
ATOM 3235 N N . ARG A 1 415 ? 24.145 8.385 -9.240 1.00 98.88 415 ARG A N 1
ATOM 3236 C CA . ARG A 1 415 ? 24.918 9.365 -8.454 1.00 98.88 415 ARG A CA 1
ATOM 3237 C C . ARG A 1 415 ? 24.033 10.123 -7.463 1.00 98.88 415 ARG A C 1
ATOM 3239 O O . ARG A 1 415 ? 24.423 10.287 -6.309 1.00 98.88 415 ARG A O 1
ATOM 3246 N N . LEU A 1 416 ? 22.838 10.538 -7.885 1.00 98.94 416 LEU A N 1
ATOM 3247 C CA . LEU A 1 416 ? 21.857 11.207 -7.023 1.00 98.94 416 LEU A CA 1
ATOM 3248 C C . LEU A 1 416 ? 21.334 10.274 -5.919 1.00 98.94 416 LEU A C 1
ATOM 3250 O O . LEU A 1 416 ? 21.285 10.667 -4.754 1.00 98.94 416 LEU A O 1
ATOM 3254 N N . MET A 1 417 ? 21.000 9.025 -6.260 1.00 98.81 417 MET A N 1
ATOM 3255 C CA . MET A 1 417 ? 20.566 8.021 -5.284 1.00 98.81 417 MET A CA 1
ATOM 3256 C C . MET A 1 417 ? 21.674 7.687 -4.276 1.00 98.81 417 MET A C 1
ATOM 3258 O O . MET A 1 417 ? 21.404 7.653 -3.078 1.00 98.81 417 MET A O 1
ATOM 3262 N N . ALA A 1 418 ? 22.926 7.529 -4.714 1.00 98.75 418 ALA A N 1
ATOM 3263 C CA . ALA A 1 418 ? 24.068 7.346 -3.818 1.00 98.75 418 ALA A CA 1
ATOM 3264 C C . ALA A 1 418 ? 24.225 8.534 -2.854 1.00 98.75 418 ALA A C 1
ATOM 3266 O O . ALA A 1 418 ? 24.302 8.340 -1.640 1.00 98.75 418 ALA A O 1
ATOM 3267 N N . ALA A 1 419 ? 24.179 9.765 -3.377 1.00 98.75 419 ALA A N 1
ATOM 3268 C CA . ALA A 1 419 ? 24.309 10.989 -2.587 1.00 98.75 419 ALA A CA 1
ATOM 3269 C C . ALA A 1 419 ? 23.197 11.172 -1.536 1.00 98.75 419 ALA A C 1
ATOM 3271 O O . ALA A 1 419 ? 23.412 11.861 -0.542 1.00 98.75 419 ALA A O 1
ATOM 3272 N N . SER A 1 420 ? 22.032 10.536 -1.711 1.00 98.44 420 SER A N 1
ATOM 3273 C CA . SER A 1 420 ? 20.941 10.575 -0.725 1.00 98.44 420 SER A CA 1
ATOM 3274 C C . SER A 1 420 ? 21.266 9.858 0.597 1.00 98.44 420 SER A C 1
ATOM 3276 O O . SER A 1 420 ? 20.567 10.056 1.590 1.00 98.44 420 SER A O 1
ATOM 3278 N N . GLY A 1 421 ? 22.285 8.990 0.618 1.00 98.38 421 GLY A N 1
ATOM 3279 C CA . GLY A 1 421 ? 22.620 8.152 1.776 1.00 98.38 421 GLY A CA 1
ATOM 3280 C C . GLY A 1 421 ? 21.633 7.004 2.045 1.00 98.38 421 GLY A C 1
ATOM 3281 O O . GLY A 1 421 ? 21.795 6.278 3.026 1.00 98.38 421 GLY A O 1
ATOM 3282 N N . LYS A 1 422 ? 20.609 6.827 1.200 1.00 98.69 422 LYS A N 1
ATOM 3283 C CA . LYS A 1 422 ? 19.598 5.765 1.311 1.00 98.69 422 LYS A CA 1
ATOM 3284 C C . LYS A 1 422 ? 20.076 4.453 0.695 1.00 98.69 422 LYS A C 1
ATOM 3286 O O . LYS A 1 422 ? 20.978 4.445 -0.141 1.00 98.69 422 LYS A O 1
ATOM 3291 N N . LEU A 1 423 ? 19.448 3.344 1.082 1.00 98.81 423 LEU A N 1
ATOM 3292 C CA . LEU A 1 423 ? 19.564 2.089 0.339 1.00 98.81 423 LEU A CA 1
ATOM 3293 C C . LEU A 1 423 ? 19.021 2.290 -1.082 1.00 98.81 423 LEU A C 1
ATOM 3295 O O . LEU A 1 423 ? 17.996 2.941 -1.267 1.00 98.81 423 LEU A O 1
ATOM 3299 N N . VAL A 1 424 ? 19.688 1.724 -2.080 1.00 98.81 424 VAL A N 1
ATOM 3300 C CA . VAL A 1 424 ? 19.330 1.871 -3.493 1.00 98.81 424 VAL A CA 1
ATOM 3301 C C . VAL A 1 424 ? 18.962 0.512 -4.057 1.00 98.81 424 VAL A C 1
ATOM 3303 O O . VAL A 1 424 ? 19.751 -0.436 -3.993 1.00 98.81 424 VAL A O 1
ATOM 3306 N N . ARG A 1 425 ? 17.766 0.422 -4.635 1.00 98.25 425 ARG A N 1
ATOM 3307 C CA . ARG A 1 425 ? 17.236 -0.790 -5.255 1.00 98.25 425 ARG A CA 1
ATOM 3308 C C . ARG A 1 425 ? 16.818 -0.501 -6.695 1.00 98.25 425 ARG A C 1
ATOM 3310 O O . ARG A 1 425 ? 16.120 0.475 -6.948 1.00 98.25 425 ARG A O 1
ATOM 3317 N N . ILE A 1 426 ? 17.207 -1.383 -7.612 1.00 98.69 426 ILE A N 1
ATOM 3318 C CA . ILE A 1 426 ? 16.538 -1.514 -8.912 1.00 98.69 426 ILE A CA 1
ATOM 3319 C C . ILE A 1 426 ? 15.401 -2.514 -8.689 1.00 98.69 426 ILE A C 1
ATOM 3321 O O . ILE A 1 426 ? 15.663 -3.685 -8.405 1.00 98.69 426 ILE A O 1
ATOM 3325 N N . SER A 1 427 ? 14.156 -2.052 -8.681 1.00 98.31 427 SER A N 1
ATOM 3326 C CA . SER A 1 427 ? 13.022 -2.820 -8.149 1.00 98.31 427 SER A CA 1
ATOM 3327 C C . SER A 1 427 ? 12.250 -3.597 -9.211 1.00 98.31 427 SER A C 1
ATOM 3329 O O . SER A 1 427 ? 11.743 -4.673 -8.889 1.00 98.31 427 SER A O 1
ATOM 3331 N N . GLU A 1 428 ? 12.183 -3.100 -10.448 1.00 98.38 428 GLU A N 1
ATOM 3332 C CA . GLU A 1 428 ? 11.244 -3.590 -11.469 1.00 98.38 428 GLU A CA 1
ATOM 3333 C C . GLU A 1 428 ? 11.837 -3.503 -12.887 1.00 98.38 428 GLU A C 1
ATOM 3335 O O . GLU A 1 428 ? 11.147 -3.186 -13.855 1.00 98.38 428 GLU A O 1
ATOM 3340 N N . LEU A 1 429 ? 13.138 -3.768 -13.039 1.00 98.44 429 LEU A N 1
ATOM 3341 C CA . LEU A 1 429 ? 13.797 -3.572 -14.327 1.00 98.44 429 LEU A CA 1
ATOM 3342 C C . LEU A 1 429 ? 13.144 -4.443 -15.398 1.00 98.44 429 LEU A C 1
ATOM 3344 O O . LEU A 1 429 ? 13.074 -5.668 -15.279 1.00 98.44 429 LEU A O 1
ATOM 3348 N N . ASP A 1 430 ? 12.730 -3.793 -16.475 1.00 97.50 430 ASP A N 1
ATOM 3349 C CA . ASP A 1 430 ? 12.451 -4.419 -17.750 1.00 97.50 430 ASP A CA 1
ATOM 3350 C C . ASP A 1 430 ? 12.930 -3.534 -18.902 1.00 97.50 430 ASP A C 1
ATOM 3352 O O . ASP A 1 430 ? 13.109 -2.320 -18.764 1.00 97.50 430 ASP A O 1
ATOM 3356 N N . MET A 1 431 ? 13.234 -4.164 -20.037 1.00 97.81 431 MET A N 1
ATOM 3357 C CA . MET A 1 431 ? 13.893 -3.487 -21.148 1.00 97.81 431 MET A CA 1
ATOM 3358 C C . MET A 1 431 ? 13.245 -3.866 -22.472 1.00 97.81 431 MET A C 1
ATOM 3360 O O . MET A 1 431 ? 13.453 -4.958 -22.991 1.00 97.81 431 MET A O 1
ATOM 3364 N N . GLY A 1 432 ? 12.477 -2.937 -23.039 1.00 98.12 432 GLY A N 1
ATOM 3365 C CA . GLY A 1 432 ? 12.004 -3.048 -24.418 1.00 98.12 432 GLY A CA 1
ATOM 3366 C C . GLY A 1 432 ? 13.098 -2.738 -25.440 1.00 98.12 432 GLY A C 1
ATOM 3367 O O . GLY A 1 432 ? 14.227 -2.392 -25.088 1.00 98.12 432 GLY A O 1
ATOM 3368 N N . MET A 1 433 ? 12.750 -2.810 -26.722 1.00 98.44 433 MET A N 1
ATOM 3369 C CA . MET A 1 433 ? 13.651 -2.488 -27.828 1.00 98.44 433 MET A CA 1
ATOM 3370 C C . MET A 1 433 ? 13.020 -1.424 -28.727 1.00 98.44 433 MET A C 1
ATOM 3372 O O . MET A 1 433 ? 11.844 -1.525 -29.069 1.00 98.44 433 MET A O 1
ATOM 3376 N N . VAL A 1 434 ? 13.803 -0.417 -29.109 1.00 98.75 434 VAL A N 1
ATOM 3377 C CA . VAL A 1 434 ? 13.410 0.668 -30.015 1.00 98.75 434 VAL A CA 1
ATOM 3378 C C . VAL A 1 434 ? 14.389 0.729 -31.187 1.00 98.75 434 VAL A C 1
ATOM 3380 O O . VAL A 1 434 ? 15.608 0.804 -30.995 1.00 98.75 434 VAL A O 1
ATOM 3383 N N . ASP A 1 435 ? 13.867 0.675 -32.410 1.00 98.19 435 ASP A N 1
ATOM 3384 C CA . ASP A 1 435 ? 14.672 0.704 -33.630 1.00 98.19 435 ASP A CA 1
ATOM 3385 C C . ASP A 1 435 ? 15.356 2.069 -33.858 1.00 98.19 435 ASP A C 1
ATOM 3387 O O . ASP A 1 435 ? 15.228 3.017 -33.080 1.00 98.19 435 ASP A O 1
ATOM 3391 N N . ALA A 1 436 ? 16.147 2.177 -34.929 1.00 96.81 436 ALA A N 1
ATOM 3392 C CA . ALA A 1 436 ? 16.902 3.398 -35.221 1.00 96.81 436 ALA A CA 1
ATOM 3393 C C . ALA A 1 436 ? 16.002 4.585 -35.613 1.00 96.81 436 ALA A C 1
ATOM 3395 O O . ALA A 1 436 ? 16.438 5.734 -35.528 1.00 96.81 436 ALA A O 1
ATOM 3396 N N . SER A 1 437 ? 14.766 4.299 -36.027 1.00 97.38 437 SER A N 1
ATOM 3397 C CA . SER A 1 437 ? 13.741 5.269 -36.406 1.00 97.38 437 SER A CA 1
ATOM 3398 C C . SER A 1 437 ? 12.864 5.697 -35.225 1.00 97.38 437 SER A C 1
ATOM 3400 O O . SER A 1 437 ? 12.034 6.586 -35.392 1.00 97.38 437 SER A O 1
ATOM 3402 N N . GLY A 1 438 ? 13.063 5.117 -34.038 1.00 97.44 438 GLY A N 1
ATOM 3403 C CA . GLY A 1 438 ? 12.308 5.453 -32.833 1.00 97.44 438 GLY A CA 1
ATOM 3404 C C . GLY A 1 438 ? 11.036 4.629 -32.629 1.00 97.44 438 GLY A C 1
ATOM 3405 O O . GLY A 1 438 ? 10.246 4.971 -31.752 1.00 97.44 438 GLY A O 1
ATOM 3406 N N . ASN A 1 439 ? 10.826 3.546 -33.385 1.00 98.12 439 ASN A N 1
ATOM 3407 C CA . ASN A 1 439 ? 9.658 2.681 -33.215 1.00 98.12 439 ASN A CA 1
ATOM 3408 C C . ASN A 1 439 ? 9.943 1.553 -32.221 1.00 98.12 439 ASN A C 1
ATOM 3410 O O . ASN A 1 439 ? 11.013 0.942 -32.251 1.00 98.12 439 ASN A O 1
ATOM 3414 N N . ASN A 1 440 ? 8.960 1.227 -31.379 1.00 98.06 440 ASN A N 1
ATOM 3415 C CA . ASN A 1 440 ? 9.014 0.023 -30.550 1.00 98.06 440 ASN A CA 1
ATOM 3416 C C . ASN A 1 440 ? 9.087 -1.225 -31.442 1.00 98.06 440 ASN A C 1
ATOM 3418 O O . ASN A 1 440 ? 8.332 -1.348 -32.405 1.00 98.06 440 ASN A O 1
ATOM 3422 N N . VAL A 1 441 ? 9.979 -2.153 -31.101 1.00 97.75 441 VAL A N 1
ATOM 3423 C CA . VAL A 1 441 ? 10.193 -3.402 -31.838 1.00 97.75 441 VAL A CA 1
ATOM 3424 C C . VAL A 1 441 ? 9.444 -4.540 -31.138 1.00 97.75 441 VAL A C 1
ATOM 3426 O O . VAL A 1 441 ? 9.774 -4.853 -29.990 1.00 97.75 441 VAL A O 1
ATOM 3429 N N . PRO A 1 442 ? 8.469 -5.176 -31.813 1.00 95.69 442 PRO A N 1
ATOM 3430 C CA . PRO A 1 442 ? 7.794 -6.371 -31.318 1.00 95.69 442 PRO A CA 1
ATOM 3431 C C . PRO A 1 442 ? 8.747 -7.530 -31.042 1.00 95.69 442 PRO A C 1
ATOM 3433 O O . PRO A 1 442 ? 9.775 -7.662 -31.710 1.00 95.69 442 PRO A O 1
ATOM 3436 N N . THR A 1 443 ? 8.363 -8.432 -30.139 1.00 92.94 443 THR A N 1
ATOM 3437 C CA . THR A 1 443 ? 9.176 -9.601 -29.754 1.00 92.94 443 THR A CA 1
ATOM 3438 C C . THR A 1 443 ? 9.621 -10.431 -30.959 1.00 92.94 443 THR A C 1
ATOM 3440 O O . THR A 1 443 ? 10.794 -10.782 -31.067 1.00 92.94 443 THR A O 1
ATOM 3443 N N . ALA A 1 444 ? 8.718 -10.687 -31.909 1.00 89.00 444 ALA A N 1
ATOM 3444 C CA . ALA A 1 444 ? 9.013 -11.476 -33.108 1.00 89.00 444 ALA A CA 1
ATOM 3445 C C . ALA A 1 444 ? 10.012 -10.807 -34.075 1.00 89.00 444 ALA A C 1
ATOM 3447 O O . ALA A 1 444 ? 10.583 -11.480 -34.929 1.00 89.00 444 ALA A O 1
ATOM 3448 N N . ASN A 1 445 ? 10.227 -9.494 -33.942 1.00 91.12 445 ASN A N 1
ATOM 3449 C CA . ASN A 1 445 ? 11.021 -8.688 -34.869 1.00 91.12 445 ASN A CA 1
ATOM 3450 C C . ASN A 1 445 ? 12.387 -8.288 -34.295 1.00 91.12 445 ASN A C 1
ATOM 3452 O O . ASN A 1 445 ? 13.135 -7.547 -34.939 1.00 91.12 445 ASN A O 1
ATOM 3456 N N . VAL A 1 446 ? 12.730 -8.752 -33.090 1.00 86.38 446 VAL A N 1
ATOM 3457 C CA . VAL A 1 446 ? 14.034 -8.463 -32.495 1.00 86.38 446 VAL A CA 1
ATOM 3458 C C . VAL A 1 446 ? 15.117 -9.222 -33.250 1.00 86.38 446 VAL A C 1
ATOM 3460 O O . VAL A 1 446 ? 15.133 -10.447 -33.311 1.00 86.38 446 VAL A O 1
ATOM 3463 N N . THR A 1 447 ? 16.047 -8.473 -33.832 1.00 86.94 447 THR A N 1
ATOM 3464 C CA . THR A 1 447 ? 17.197 -9.047 -34.537 1.00 86.94 447 THR A CA 1
ATOM 3465 C C . THR A 1 447 ? 18.299 -9.465 -33.563 1.00 86.94 447 THR A C 1
ATOM 3467 O O . THR A 1 447 ? 18.368 -8.986 -32.432 1.00 86.94 447 THR A O 1
ATOM 3470 N N . GLU A 1 448 ? 19.232 -10.293 -34.026 1.00 82.88 448 GLU A N 1
ATOM 3471 C CA . GLU A 1 448 ? 20.412 -10.694 -33.248 1.00 82.88 448 GLU A CA 1
ATOM 3472 C C . GLU A 1 448 ? 21.225 -9.489 -32.739 1.00 82.88 448 GLU A C 1
ATOM 3474 O O . GLU A 1 448 ? 21.595 -9.414 -31.569 1.00 82.88 448 GLU A O 1
ATOM 3479 N N . ALA A 1 449 ? 21.430 -8.481 -33.594 1.00 84.25 449 ALA A N 1
ATOM 3480 C CA . ALA A 1 449 ? 22.141 -7.260 -33.220 1.00 84.25 449 ALA A CA 1
ATOM 3481 C C . ALA A 1 449 ? 21.408 -6.46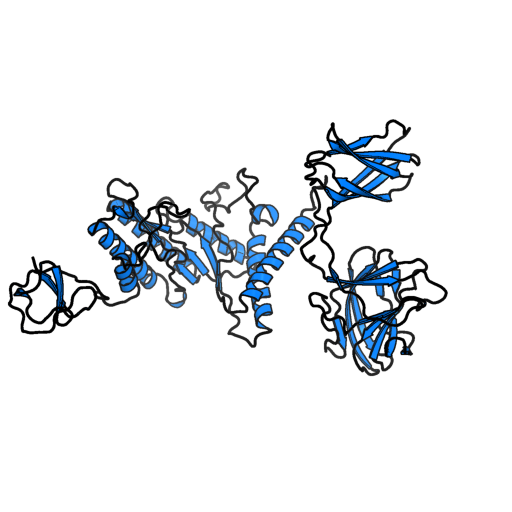8 -32.122 1.00 84.25 449 ALA A C 1
ATOM 3483 O O . ALA A 1 449 ? 22.043 -5.930 -31.215 1.00 84.25 449 ALA A O 1
ATOM 3484 N N . MET A 1 450 ? 20.073 -6.417 -32.179 1.00 90.00 450 MET A N 1
ATOM 3485 C CA . MET A 1 450 ? 19.254 -5.799 -31.132 1.00 90.00 450 MET A CA 1
ATOM 3486 C C . MET A 1 450 ? 19.359 -6.585 -29.824 1.00 90.00 450 MET A C 1
ATOM 3488 O O . MET A 1 450 ? 19.593 -5.998 -28.773 1.00 90.00 450 MET A O 1
ATOM 3492 N N . HIS A 1 451 ? 19.275 -7.914 -29.886 1.00 89.19 451 HIS A N 1
ATOM 3493 C CA . HIS A 1 451 ? 19.450 -8.784 -28.729 1.00 89.19 451 HIS A CA 1
ATOM 3494 C C . HIS A 1 451 ? 20.807 -8.606 -28.041 1.00 89.19 451 HIS A C 1
ATOM 3496 O O . HIS A 1 451 ? 20.853 -8.484 -26.813 1.00 89.19 451 HIS A O 1
ATOM 3502 N N . GLN A 1 452 ? 21.897 -8.553 -28.811 1.00 87.62 452 GLN A N 1
ATOM 3503 C CA . GLN A 1 452 ? 23.230 -8.301 -28.270 1.00 87.62 452 GLN A CA 1
ATOM 3504 C C . GLN A 1 452 ? 23.304 -6.920 -27.611 1.00 87.62 452 GLN A C 1
ATOM 3506 O O . GLN A 1 452 ? 23.791 -6.795 -26.490 1.00 87.62 452 GLN A O 1
ATOM 3511 N N . ARG A 1 453 ? 22.748 -5.890 -28.256 1.00 95.25 453 ARG A N 1
ATOM 3512 C CA . ARG A 1 453 ? 22.731 -4.527 -27.712 1.00 95.25 453 ARG A CA 1
ATOM 3513 C C . ARG A 1 453 ? 21.947 -4.426 -26.401 1.00 95.25 453 ARG A C 1
ATOM 3515 O O . ARG A 1 453 ? 22.398 -3.763 -25.470 1.00 95.25 453 ARG A O 1
ATOM 3522 N N . MET A 1 454 ? 20.806 -5.111 -26.300 1.00 97.44 454 MET A N 1
ATOM 3523 C CA . MET A 1 454 ? 20.045 -5.207 -25.051 1.00 97.44 454 MET A CA 1
ATOM 3524 C C . MET A 1 454 ? 20.865 -5.904 -23.958 1.00 97.44 454 MET A C 1
ATOM 3526 O O . MET A 1 454 ? 20.914 -5.428 -22.825 1.00 97.44 454 MET A O 1
ATOM 3530 N N . ALA A 1 455 ? 21.546 -7.007 -24.288 1.00 95.19 455 ALA A N 1
ATOM 3531 C CA . ALA A 1 455 ? 22.417 -7.715 -23.351 1.00 95.19 455 ALA A CA 1
ATOM 3532 C C . ALA A 1 455 ? 23.560 -6.822 -22.836 1.00 95.19 455 ALA A C 1
ATOM 3534 O O . ALA A 1 455 ? 23.819 -6.781 -21.632 1.00 95.19 455 ALA A O 1
ATOM 3535 N N . ASP A 1 456 ? 24.201 -6.068 -23.728 1.00 95.88 456 ASP A N 1
ATOM 3536 C CA . ASP A 1 456 ? 25.274 -5.135 -23.378 1.00 95.88 456 ASP A CA 1
ATOM 3537 C C . ASP A 1 456 ? 24.766 -3.995 -22.484 1.00 95.88 456 ASP A C 1
ATOM 3539 O O . ASP A 1 456 ? 25.473 -3.554 -21.574 1.00 95.88 456 ASP A O 1
ATOM 3543 N N . LEU A 1 457 ? 23.529 -3.532 -22.700 1.00 98.56 457 LEU A N 1
ATOM 3544 C CA . LEU A 1 457 ? 22.921 -2.510 -21.855 1.00 98.56 457 LEU A CA 1
ATOM 3545 C C . LEU A 1 457 ? 22.619 -3.038 -20.445 1.00 98.56 457 LEU A C 1
ATOM 3547 O O . LEU A 1 457 ? 22.956 -2.353 -19.483 1.00 98.56 457 LEU A O 1
ATOM 3551 N N . TYR A 1 458 ? 22.067 -4.250 -20.301 1.00 98.31 458 TYR A N 1
ATOM 3552 C CA . TYR A 1 458 ? 21.896 -4.893 -18.987 1.00 98.31 458 TYR A CA 1
ATOM 3553 C C . TYR A 1 458 ? 23.223 -4.991 -18.227 1.00 98.31 458 TYR A C 1
ATOM 3555 O O . TYR A 1 458 ? 23.322 -4.567 -17.075 1.00 98.31 458 TYR A O 1
ATOM 3563 N N . GLU A 1 459 ? 24.262 -5.505 -18.891 1.00 97.62 459 GLU A N 1
ATOM 3564 C CA . GLU A 1 459 ? 25.594 -5.629 -18.301 1.00 97.62 459 GLU A CA 1
ATOM 3565 C C . GLU A 1 459 ? 26.140 -4.267 -17.851 1.00 97.62 459 GLU A C 1
ATOM 3567 O O . GLU A 1 459 ? 26.662 -4.132 -16.741 1.00 97.62 459 GLU A O 1
ATOM 3572 N N . TRP A 1 460 ? 26.004 -3.248 -18.703 1.00 98.62 460 TRP A N 1
ATOM 3573 C CA . TRP A 1 460 ? 26.472 -1.899 -18.413 1.00 98.62 460 TRP A CA 1
ATOM 3574 C C . TRP A 1 460 ? 25.734 -1.267 -17.224 1.00 98.62 460 TRP A C 1
ATOM 3576 O O . TRP A 1 460 ? 26.395 -0.696 -16.356 1.00 98.62 460 TRP A O 1
ATOM 3586 N N . ILE A 1 461 ? 24.402 -1.395 -17.143 1.00 98.75 461 ILE A N 1
ATOM 3587 C CA . ILE A 1 461 ? 23.597 -0.837 -16.040 1.00 98.75 461 ILE A CA 1
ATOM 3588 C C . ILE A 1 461 ? 24.056 -1.421 -14.703 1.00 98.75 461 ILE A C 1
ATOM 3590 O O . ILE A 1 461 ? 24.285 -0.672 -13.756 1.00 98.75 461 ILE A O 1
ATOM 3594 N N . PHE A 1 462 ? 24.240 -2.740 -14.617 1.00 98.56 462 PHE A N 1
ATOM 3595 C CA . PHE A 1 462 ? 24.610 -3.387 -13.353 1.00 98.56 462 PHE A CA 1
ATOM 3596 C C . PHE A 1 462 ? 26.032 -3.055 -12.938 1.00 98.56 462 PHE A C 1
ATOM 3598 O O . PHE A 1 462 ? 26.272 -2.736 -11.776 1.00 98.56 462 PHE A O 1
ATOM 3605 N N . LYS A 1 463 ? 26.967 -3.023 -13.892 1.00 98.06 463 LYS A N 1
ATOM 3606 C CA . LYS A 1 463 ? 28.326 -2.553 -13.616 1.00 98.06 463 LYS A CA 1
ATOM 3607 C C . LYS A 1 463 ? 28.323 -1.120 -13.093 1.00 98.06 463 LYS A C 1
ATOM 3609 O O . LYS A 1 463 ? 29.021 -0.846 -12.125 1.00 98.06 463 LYS A O 1
ATOM 3614 N N . LYS A 1 464 ? 27.499 -0.235 -13.662 1.00 98.62 464 LYS A N 1
ATOM 3615 C CA . LYS A 1 464 ? 27.355 1.143 -13.174 1.00 98.62 464 LYS A CA 1
ATOM 3616 C C . LYS A 1 464 ? 26.709 1.227 -11.800 1.00 98.62 464 LYS A C 1
ATOM 3618 O O . LYS A 1 464 ? 27.175 2.009 -10.978 1.00 98.62 464 LYS A O 1
ATOM 3623 N N . TYR A 1 465 ? 25.700 0.407 -11.523 1.00 98.75 465 TYR A N 1
ATOM 3624 C CA . TYR A 1 465 ? 25.121 0.292 -10.188 1.00 98.75 465 TYR A CA 1
ATOM 3625 C C . TYR A 1 465 ? 26.191 -0.092 -9.154 1.00 98.75 465 TYR A C 1
ATOM 3627 O O . TYR A 1 465 ? 26.361 0.617 -8.166 1.00 98.75 465 TYR A O 1
ATOM 3635 N N . PHE A 1 466 ? 26.974 -1.146 -9.411 1.00 98.44 466 PHE A N 1
ATOM 3636 C CA . PHE A 1 466 ? 28.036 -1.584 -8.497 1.00 98.44 466 PHE A CA 1
ATOM 3637 C C . PHE A 1 466 ? 29.214 -0.602 -8.400 1.00 98.44 466 PHE A C 1
ATOM 3639 O O . PHE A 1 466 ? 29.831 -0.498 -7.342 1.00 98.44 466 PHE A O 1
ATOM 3646 N N . GLU A 1 467 ? 29.536 0.106 -9.485 1.00 98.31 467 GLU A N 1
ATOM 3647 C CA . GLU A 1 467 ? 30.591 1.127 -9.536 1.00 98.31 467 GLU A CA 1
ATOM 3648 C C . GLU A 1 467 ? 30.217 2.379 -8.730 1.00 98.31 467 GLU A C 1
ATOM 3650 O O . GLU A 1 467 ? 31.061 2.940 -8.034 1.00 98.31 467 GLU A O 1
ATOM 3655 N N . ILE A 1 468 ? 28.970 2.844 -8.851 1.00 98.75 468 ILE A N 1
ATOM 3656 C CA . ILE A 1 468 ? 28.548 4.167 -8.369 1.00 98.75 468 ILE A CA 1
ATOM 3657 C C . ILE A 1 468 ? 27.907 4.097 -6.987 1.00 98.75 468 ILE A C 1
ATOM 3659 O O . ILE A 1 468 ? 28.153 4.979 -6.163 1.00 98.75 468 ILE A O 1
ATOM 3663 N N . ILE A 1 469 ? 27.062 3.096 -6.729 1.00 98.81 469 ILE A N 1
ATOM 3664 C CA . ILE A 1 469 ? 26.361 2.975 -5.449 1.00 98.81 469 ILE A CA 1
ATOM 3665 C C . ILE A 1 469 ? 27.329 2.392 -4.412 1.00 98.81 469 ILE A C 1
ATOM 3667 O O . ILE A 1 469 ? 27.862 1.306 -4.640 1.00 98.81 469 ILE A O 1
ATOM 3671 N N . PRO A 1 470 ? 27.553 3.042 -3.256 1.00 98.62 470 PRO A N 1
ATOM 3672 C CA . PRO A 1 470 ? 28.393 2.487 -2.198 1.00 98.62 470 PRO A CA 1
ATOM 3673 C C . PRO A 1 470 ? 27.908 1.114 -1.723 1.00 98.62 470 PRO A C 1
ATOM 3675 O O . PRO A 1 470 ? 26.708 0.883 -1.606 1.00 98.62 470 PRO A O 1
ATOM 3678 N N . VAL A 1 471 ? 28.833 0.204 -1.398 1.00 98.12 471 VAL A N 1
ATOM 3679 C CA . VAL A 1 471 ? 28.522 -1.202 -1.051 1.00 98.12 471 VAL A CA 1
ATOM 3680 C C . VAL A 1 471 ? 27.480 -1.329 0.069 1.00 98.12 471 VAL A C 1
ATOM 3682 O O . VAL A 1 471 ? 26.615 -2.192 0.012 1.00 98.12 471 VAL A O 1
ATOM 3685 N N . ASN A 1 472 ? 27.510 -0.447 1.070 1.00 97.94 472 ASN A N 1
ATOM 3686 C CA . ASN A 1 472 ? 26.542 -0.433 2.174 1.00 97.94 472 ASN A CA 1
ATOM 3687 C C . ASN A 1 472 ? 25.165 0.159 1.805 1.00 97.94 472 ASN A C 1
ATOM 3689 O O . ASN A 1 472 ? 24.242 0.078 2.614 1.00 97.94 472 ASN A O 1
ATOM 3693 N N . GLN A 1 473 ? 25.032 0.763 0.624 1.00 98.69 473 GLN A N 1
ATOM 3694 C CA . GLN A 1 473 ? 23.777 1.251 0.051 1.00 98.69 473 GLN A CA 1
ATOM 3695 C C . GLN A 1 473 ? 23.213 0.302 -1.016 1.00 98.69 473 GLN A C 1
ATOM 3697 O O . GLN A 1 473 ? 22.042 0.422 -1.366 1.00 98.69 473 GLN A O 1
ATOM 3702 N N . GLN A 1 474 ? 24.000 -0.647 -1.530 1.00 98.25 474 GLN A N 1
ATOM 3703 C CA . GLN A 1 474 ? 23.543 -1.612 -2.530 1.00 98.25 474 GLN A CA 1
ATOM 3704 C C . GLN A 1 474 ? 22.572 -2.622 -1.899 1.00 98.25 474 GLN A C 1
ATOM 3706 O O . GLN A 1 474 ? 22.989 -3.477 -1.119 1.00 98.25 474 GLN A O 1
ATOM 3711 N N . TRP A 1 475 ? 21.276 -2.533 -2.217 1.00 97.00 475 TRP A N 1
ATOM 3712 C CA . TRP A 1 475 ? 20.265 -3.419 -1.628 1.00 97.00 475 TRP A CA 1
ATOM 3713 C C . TRP A 1 475 ? 19.836 -4.571 -2.537 1.00 97.00 475 TRP A C 1
ATOM 3715 O O . TRP A 1 475 ? 19.694 -5.699 -2.071 1.00 97.00 475 TRP A O 1
ATOM 3725 N N . GLY A 1 476 ? 19.616 -4.316 -3.828 1.00 95.06 476 GLY A N 1
ATOM 3726 C CA . GLY A 1 476 ? 19.176 -5.371 -4.733 1.00 95.06 476 GLY A CA 1
ATOM 3727 C C . GLY A 1 476 ? 18.779 -4.903 -6.125 1.00 95.06 476 GLY A C 1
ATOM 3728 O O . GLY A 1 476 ? 18.512 -3.724 -6.361 1.00 95.06 476 GLY A O 1
ATOM 3729 N N . ILE A 1 477 ? 18.728 -5.877 -7.031 1.00 97.75 477 ILE A N 1
ATOM 3730 C CA . ILE A 1 477 ? 18.319 -5.734 -8.427 1.00 97.75 477 ILE A CA 1
ATOM 3731 C C . ILE A 1 477 ? 17.245 -6.784 -8.697 1.00 97.75 477 ILE A C 1
ATOM 3733 O O . ILE A 1 477 ? 17.452 -7.968 -8.426 1.00 97.75 477 ILE A O 1
ATOM 3737 N N . CYS A 1 478 ? 16.101 -6.357 -9.217 1.00 97.38 478 CYS A N 1
ATOM 3738 C CA . CYS A 1 478 ? 14.964 -7.211 -9.517 1.00 97.38 478 CYS A CA 1
ATOM 3739 C C . CYS A 1 478 ? 14.481 -6.947 -10.947 1.00 97.38 478 CYS A C 1
ATOM 3741 O O . CYS A 1 478 ? 14.341 -5.799 -11.360 1.00 97.38 478 CYS A O 1
ATOM 3743 N N . GLN A 1 479 ? 14.275 -8.031 -11.696 1.00 96.62 479 GLN A N 1
ATOM 3744 C CA . GLN A 1 479 ? 13.709 -8.030 -13.043 1.00 96.62 479 GLN A CA 1
ATOM 3745 C C . GLN A 1 479 ? 12.191 -8.207 -12.928 1.00 96.62 479 GLN A C 1
ATOM 3747 O O . GLN A 1 479 ? 11.742 -9.143 -12.266 1.00 96.62 479 GLN A O 1
ATOM 3752 N N . TRP A 1 480 ? 11.409 -7.353 -13.588 1.00 97.31 480 TRP A N 1
ATOM 3753 C CA . TRP A 1 480 ? 9.948 -7.330 -13.431 1.00 97.31 480 TRP A CA 1
ATOM 3754 C C . TRP A 1 480 ? 9.232 -8.516 -14.072 1.00 97.31 480 TRP A C 1
ATOM 3756 O O . TRP A 1 480 ? 8.270 -9.053 -13.529 1.00 97.31 480 TRP A O 1
ATOM 3766 N N . CYS A 1 481 ? 9.730 -8.963 -15.223 1.00 92.50 481 CYS A N 1
ATOM 3767 C CA . CYS A 1 481 ? 9.151 -10.063 -15.983 1.00 92.50 481 CYS A CA 1
ATOM 3768 C C . CYS A 1 481 ? 10.207 -11.116 -16.328 1.00 92.50 481 CYS A C 1
ATOM 3770 O O . CYS A 1 481 ? 11.314 -10.806 -16.775 1.00 92.50 481 CYS A O 1
ATOM 3772 N N . ALA A 1 482 ? 9.852 -12.386 -16.128 1.00 94.50 482 ALA A N 1
ATOM 3773 C CA . ALA A 1 482 ? 10.706 -13.500 -16.521 1.00 94.50 482 ALA A CA 1
ATOM 3774 C C . ALA A 1 482 ? 10.720 -13.656 -18.050 1.00 94.50 482 ALA A C 1
ATOM 3776 O O . ALA A 1 482 ? 11.782 -13.635 -18.674 1.00 94.50 482 ALA A O 1
ATOM 3777 N N . THR A 1 483 ? 9.541 -13.783 -18.656 1.00 96.69 483 THR A N 1
ATOM 3778 C CA . THR A 1 483 ? 9.382 -13.967 -20.101 1.00 96.69 483 THR A CA 1
ATOM 3779 C C . THR A 1 483 ? 9.120 -12.649 -20.815 1.00 96.69 483 THR A C 1
ATOM 3781 O O . THR A 1 483 ? 8.769 -11.647 -20.192 1.00 96.69 483 THR A O 1
ATOM 3784 N N . ASP A 1 484 ? 9.252 -12.666 -22.138 1.00 96.94 484 ASP A N 1
ATOM 3785 C CA . ASP A 1 484 ? 8.692 -11.625 -22.998 1.00 96.94 484 ASP A CA 1
ATOM 3786 C C . ASP A 1 484 ? 7.191 -11.453 -22.772 1.00 96.94 484 ASP A C 1
ATOM 3788 O O . ASP A 1 484 ? 6.504 -12.364 -22.296 1.00 96.94 484 ASP A O 1
ATOM 3792 N N . SER A 1 485 ? 6.696 -10.254 -23.074 1.00 97.00 485 SER A N 1
ATOM 3793 C CA . SER A 1 485 ? 5.303 -9.910 -22.831 1.00 97.00 485 SER A CA 1
ATOM 3794 C C . SER A 1 485 ? 4.430 -10.405 -23.985 1.00 97.00 485 SER A C 1
ATOM 3796 O O . SER A 1 485 ? 4.722 -10.093 -25.144 1.00 97.00 485 SER A O 1
ATOM 3798 N N . PRO A 1 486 ? 3.355 -11.168 -23.716 1.00 96.00 486 PRO A N 1
ATOM 3799 C CA . PRO A 1 486 ? 2.468 -11.637 -24.769 1.00 96.00 486 PRO A CA 1
ATOM 3800 C C . PRO A 1 486 ? 1.681 -10.478 -25.400 1.00 96.00 486 PRO A C 1
ATOM 3802 O O . PRO A 1 486 ? 1.511 -9.406 -24.815 1.00 96.00 486 PRO A O 1
ATOM 3805 N N . THR A 1 487 ? 1.152 -10.699 -26.603 1.00 96.12 487 THR A N 1
ATOM 3806 C CA . THR A 1 487 ? 0.395 -9.688 -27.368 1.00 96.12 487 THR A CA 1
ATOM 3807 C C . THR A 1 487 ? -0.877 -9.210 -26.666 1.00 96.12 487 THR A C 1
ATOM 3809 O O . THR A 1 487 ? -1.333 -8.099 -26.910 1.00 96.12 487 THR A O 1
ATOM 3812 N N . ASN A 1 488 ? -1.447 -10.022 -25.774 1.00 95.25 488 ASN A N 1
ATOM 3813 C CA . ASN A 1 488 ? -2.637 -9.698 -24.986 1.00 95.25 488 ASN A CA 1
ATOM 3814 C C . ASN A 1 488 ? -2.320 -9.212 -23.558 1.00 95.25 488 ASN A C 1
ATOM 3816 O O . ASN A 1 488 ? -3.218 -9.177 -22.716 1.00 95.25 488 ASN A O 1
ATOM 3820 N N . SER A 1 489 ? -1.060 -8.884 -23.257 1.00 95.44 489 SER A N 1
ATOM 3821 C CA . SER A 1 489 ? -0.667 -8.403 -21.932 1.00 95.44 489 SER A CA 1
ATOM 3822 C C . SER A 1 489 ? -1.208 -7.001 -21.647 1.00 95.44 489 SER A C 1
ATOM 3824 O O . SER A 1 489 ? -1.132 -6.113 -22.493 1.00 95.44 489 SER A O 1
ATOM 3826 N N . GLY A 1 490 ? -1.671 -6.768 -20.417 1.00 93.44 490 GLY A N 1
ATOM 3827 C CA . GLY A 1 490 ? -1.952 -5.415 -19.916 1.00 93.44 490 GLY A CA 1
ATOM 3828 C C . GLY A 1 490 ? -0.687 -4.603 -19.606 1.00 93.44 490 GLY A C 1
ATOM 3829 O O . GLY A 1 490 ? -0.769 -3.397 -19.402 1.00 93.44 490 GLY A O 1
ATOM 3830 N N . TRP A 1 491 ? 0.483 -5.249 -19.586 1.00 94.81 491 TRP A N 1
ATOM 3831 C CA . TRP A 1 491 ? 1.779 -4.632 -19.323 1.00 94.81 491 TRP A CA 1
ATOM 3832 C C . TRP A 1 491 ? 2.712 -4.808 -20.524 1.00 94.81 491 TRP A C 1
ATOM 3834 O O . TRP A 1 491 ? 3.093 -5.934 -20.850 1.00 94.81 491 TRP A O 1
ATOM 3844 N N . ARG A 1 492 ? 3.079 -3.700 -21.186 1.00 95.00 492 ARG A N 1
ATOM 3845 C CA . ARG A 1 492 ? 4.012 -3.656 -22.334 1.00 95.00 492 ARG A CA 1
ATOM 3846 C C . ARG A 1 492 ? 3.766 -4.775 -23.359 1.00 95.00 492 ARG A C 1
ATOM 3848 O O . ARG A 1 492 ? 4.652 -5.587 -23.611 1.00 95.00 492 ARG A O 1
ATOM 3855 N N . ALA A 1 493 ? 2.548 -4.851 -23.896 1.00 96.94 493 ALA A N 1
ATOM 3856 C CA . ALA A 1 493 ? 2.136 -5.897 -24.835 1.00 96.94 493 ALA A CA 1
ATOM 3857 C C . ALA A 1 493 ? 3.135 -6.091 -25.989 1.00 96.94 493 ALA A C 1
ATOM 3859 O O . ALA A 1 493 ? 3.701 -5.121 -26.496 1.00 96.94 493 ALA A O 1
ATOM 3860 N N . ASP A 1 494 ? 3.347 -7.350 -26.387 1.00 96.75 494 ASP A N 1
ATOM 3861 C CA . ASP A 1 494 ? 4.208 -7.752 -27.515 1.00 96.75 494 ASP A CA 1
ATOM 3862 C C . ASP A 1 494 ? 5.671 -7.260 -27.432 1.00 96.75 494 ASP A C 1
ATOM 3864 O O . ASP A 1 494 ? 6.386 -7.187 -28.430 1.00 96.75 494 ASP A O 1
ATOM 3868 N N . THR A 1 495 ? 6.155 -6.905 -26.240 1.00 97.44 495 THR A N 1
ATOM 3869 C CA . THR A 1 495 ? 7.484 -6.298 -26.064 1.00 97.44 495 THR A CA 1
ATOM 3870 C C . THR A 1 495 ? 8.515 -7.330 -25.570 1.00 97.44 495 THR A C 1
ATOM 3872 O O . THR A 1 495 ? 8.190 -8.126 -24.682 1.00 97.44 495 THR A O 1
ATOM 3875 N N . PRO A 1 496 ? 9.777 -7.300 -26.060 1.00 96.25 496 PRO A N 1
ATOM 3876 C CA . PRO A 1 496 ? 10.835 -8.261 -25.711 1.00 96.25 496 PRO A CA 1
ATOM 3877 C C . PRO A 1 496 ? 11.478 -8.020 -24.329 1.00 96.25 496 PRO A C 1
ATOM 3879 O O . PRO A 1 496 ? 12.705 -7.996 -24.197 1.00 96.25 496 PRO A O 1
ATOM 3882 N N . VAL A 1 497 ? 10.657 -7.824 -23.302 1.00 97.00 497 VAL A N 1
ATOM 3883 C CA . VAL A 1 497 ? 11.059 -7.372 -21.962 1.00 97.00 497 VAL A CA 1
ATOM 3884 C C . VAL A 1 497 ? 11.715 -8.434 -21.074 1.00 97.00 497 VAL A C 1
ATOM 3886 O O . VAL A 1 497 ? 12.373 -8.081 -20.094 1.00 97.00 497 VAL A O 1
ATOM 3889 N N . GLY A 1 498 ? 11.563 -9.719 -21.400 1.00 95.06 498 GLY A N 1
ATOM 3890 C CA . GLY A 1 498 ? 12.011 -10.824 -20.561 1.00 95.06 498 GLY A CA 1
ATOM 3891 C C . GLY A 1 498 ? 13.472 -11.217 -20.753 1.00 95.06 498 GLY A C 1
ATOM 3892 O O . GLY A 1 498 ? 14.119 -10.921 -21.766 1.00 95.06 498 GLY A O 1
ATOM 3893 N N . LEU A 1 499 ? 13.983 -11.985 -19.792 1.00 94.75 499 LEU A N 1
ATOM 3894 C CA . LEU A 1 499 ? 15.244 -12.725 -19.937 1.00 94.75 499 LEU A CA 1
ATOM 3895 C C . LEU A 1 499 ? 15.032 -14.079 -20.640 1.00 94.75 499 LEU A C 1
ATOM 3897 O O . LEU A 1 499 ? 15.985 -14.684 -21.140 1.00 94.75 499 LEU A O 1
ATOM 3901 N N . TRP A 1 500 ? 13.777 -14.526 -20.713 1.00 93.38 500 TRP A N 1
ATOM 3902 C CA . TRP A 1 500 ? 13.329 -15.710 -21.433 1.00 93.38 500 TRP A CA 1
ATOM 3903 C C . TRP A 1 500 ? 12.315 -15.357 -22.524 1.00 93.38 500 TRP A C 1
ATOM 3905 O O . TRP A 1 500 ? 11.614 -14.351 -22.436 1.00 93.38 500 TRP A O 1
ATOM 3915 N N . THR A 1 501 ? 12.211 -16.204 -23.544 1.00 88.19 501 THR A N 1
ATOM 3916 C CA . THR A 1 501 ? 11.082 -16.179 -24.483 1.00 88.19 501 THR A CA 1
ATOM 3917 C C . THR A 1 501 ? 9.800 -16.667 -23.793 1.00 88.19 501 THR A C 1
ATOM 3919 O O . THR A 1 501 ? 9.853 -17.208 -22.686 1.00 88.19 501 THR A O 1
ATOM 3922 N N . LEU A 1 502 ? 8.642 -16.526 -24.451 1.00 86.69 502 LEU A N 1
ATOM 3923 C CA . LEU A 1 502 ? 7.367 -17.085 -23.965 1.00 86.69 502 LEU A CA 1
ATOM 3924 C C . LEU A 1 502 ? 7.413 -18.615 -23.774 1.00 86.69 502 LEU A C 1
ATOM 3926 O O . LEU A 1 502 ? 6.755 -19.141 -22.881 1.00 86.69 502 LEU A O 1
ATOM 3930 N N . ASP A 1 503 ? 8.250 -19.309 -24.550 1.00 87.75 503 ASP A N 1
ATOM 3931 C CA . ASP A 1 503 ? 8.490 -20.756 -24.446 1.00 87.75 503 ASP A CA 1
ATOM 3932 C C . ASP A 1 503 ? 9.647 -21.113 -23.492 1.00 87.75 503 ASP A C 1
ATOM 3934 O O . ASP A 1 503 ? 10.179 -22.222 -23.528 1.00 87.75 503 ASP A O 1
ATOM 3938 N N . TRP A 1 504 ? 10.063 -20.176 -22.633 1.00 87.75 504 TRP A N 1
ATOM 3939 C CA . TRP A 1 504 ? 11.096 -20.374 -21.610 1.00 87.75 504 TRP A CA 1
ATOM 3940 C C . TRP A 1 504 ? 12.500 -20.701 -22.144 1.00 87.75 504 TRP A C 1
ATOM 3942 O O . TRP A 1 504 ? 13.337 -21.256 -21.423 1.00 87.75 504 TRP A O 1
ATOM 3952 N N . TYR A 1 505 ? 12.825 -20.286 -23.371 1.00 83.12 505 TYR A N 1
ATOM 3953 C CA . TYR A 1 505 ? 14.205 -20.314 -23.863 1.00 83.12 505 TYR A CA 1
ATOM 3954 C C . TYR A 1 505 ? 14.973 -19.083 -23.379 1.00 83.12 505 TYR A C 1
ATOM 3956 O O . TYR A 1 505 ? 14.464 -17.966 -23.428 1.00 83.12 505 TYR A O 1
ATOM 3964 N N . ARG A 1 506 ? 16.211 -19.271 -22.903 1.00 87.25 506 ARG A N 1
ATOM 3965 C CA . ARG A 1 506 ? 17.071 -18.153 -22.474 1.00 87.25 506 ARG A CA 1
ATOM 3966 C C . ARG A 1 506 ? 17.415 -17.263 -23.666 1.00 87.25 506 ARG A C 1
ATOM 3968 O O . ARG A 1 506 ? 17.843 -17.767 -24.702 1.00 87.25 506 ARG A O 1
ATOM 3975 N N . LYS A 1 507 ? 17.299 -15.950 -23.482 1.00 85.75 507 LYS A N 1
ATOM 3976 C CA . LYS A 1 507 ? 17.675 -14.937 -24.476 1.00 85.75 507 LYS A CA 1
ATOM 3977 C C . LYS A 1 507 ? 19.099 -14.427 -24.248 1.00 85.75 507 LYS A C 1
ATOM 3979 O O . LYS A 1 507 ? 19.689 -14.632 -23.189 1.00 85.75 507 LYS A O 1
ATOM 3984 N N . HIS A 1 508 ? 19.618 -13.655 -25.200 1.00 85.94 508 HIS A N 1
ATOM 3985 C CA . HIS A 1 508 ? 20.868 -12.900 -25.046 1.00 85.94 508 HIS A CA 1
ATOM 3986 C C . HIS A 1 508 ? 20.863 -11.987 -23.812 1.00 85.94 508 HIS A C 1
ATOM 3988 O O . HIS A 1 508 ? 21.870 -11.875 -23.111 1.00 85.94 508 HIS A O 1
ATOM 3994 N N . THR A 1 509 ? 19.709 -11.395 -23.491 1.00 89.62 509 THR A N 1
ATOM 3995 C CA . THR A 1 509 ? 19.520 -10.540 -22.312 1.00 89.62 509 THR A CA 1
ATOM 3996 C C . THR A 1 509 ? 19.814 -11.272 -21.002 1.00 89.62 509 THR A C 1
ATOM 3998 O O . THR A 1 509 ? 20.407 -10.666 -20.115 1.00 89.62 509 THR A O 1
ATOM 4001 N N . TYR A 1 510 ? 19.537 -12.581 -20.895 1.00 92.06 510 TYR A N 1
ATOM 4002 C CA . TYR A 1 510 ? 19.954 -13.397 -19.743 1.00 92.06 510 TYR A CA 1
ATOM 4003 C C . TYR A 1 510 ? 21.481 -13.404 -19.569 1.00 92.06 510 TYR A C 1
ATOM 4005 O O . TYR A 1 510 ? 21.984 -13.267 -18.454 1.00 92.06 510 TYR A O 1
ATOM 4013 N N . ALA A 1 511 ? 22.236 -13.549 -20.663 1.00 86.25 511 ALA A N 1
ATOM 4014 C CA . ALA A 1 511 ? 23.695 -13.552 -20.604 1.00 86.25 511 ALA A CA 1
ATOM 4015 C C . ALA A 1 511 ? 24.240 -12.179 -20.180 1.00 86.25 511 ALA A C 1
ATOM 4017 O O . ALA A 1 511 ? 25.113 -12.116 -19.317 1.00 86.25 511 ALA A O 1
ATOM 4018 N N . GLY A 1 512 ? 23.687 -11.090 -20.726 1.00 89.69 512 GLY A N 1
ATOM 4019 C CA . GLY A 1 512 ? 24.015 -9.723 -20.308 1.00 89.69 512 GLY A CA 1
ATOM 4020 C C . GLY A 1 512 ? 23.744 -9.474 -18.824 1.00 89.69 512 GLY A C 1
ATOM 4021 O O . GLY A 1 512 ? 24.612 -8.983 -18.103 1.00 89.69 512 GLY A O 1
ATOM 4022 N N . PHE A 1 513 ? 22.580 -9.917 -18.345 1.00 94.12 513 PHE A N 1
ATOM 4023 C CA . PHE A 1 513 ? 22.195 -9.866 -16.935 1.00 94.12 513 PHE A CA 1
ATOM 4024 C C . PHE A 1 513 ? 23.215 -10.598 -16.047 1.00 94.12 513 PHE A C 1
ATOM 4026 O O . PHE A 1 513 ? 23.731 -10.029 -15.086 1.00 94.12 513 PHE A O 1
ATOM 4033 N N . ALA A 1 514 ? 23.571 -11.839 -16.400 1.00 92.38 514 ALA A N 1
ATOM 4034 C CA . ALA A 1 514 ? 24.537 -12.643 -15.651 1.00 92.38 514 ALA A CA 1
ATOM 4035 C C . ALA A 1 514 ? 25.938 -12.006 -15.617 1.00 92.38 514 ALA A C 1
ATOM 4037 O O . ALA A 1 514 ? 26.554 -11.936 -14.553 1.00 92.38 514 ALA A O 1
ATOM 4038 N N . ARG A 1 515 ? 26.439 -11.502 -16.755 1.00 93.00 515 ARG A N 1
ATOM 4039 C CA . ARG A 1 515 ? 27.735 -10.800 -16.819 1.00 93.00 515 ARG A CA 1
ATOM 4040 C C . ARG A 1 515 ? 27.731 -9.514 -15.997 1.00 93.00 515 ARG A C 1
ATOM 4042 O O . ARG A 1 515 ? 28.723 -9.211 -15.337 1.00 93.00 515 ARG A O 1
ATOM 4049 N N . GLY A 1 516 ? 26.616 -8.783 -15.992 1.00 94.19 516 GLY A N 1
ATOM 4050 C CA . GLY A 1 516 ? 26.430 -7.596 -15.157 1.00 94.19 516 GLY A CA 1
ATOM 4051 C C . GLY A 1 516 ? 26.552 -7.888 -13.659 1.00 94.19 516 GLY A C 1
ATOM 4052 O O . GLY A 1 516 ? 27.094 -7.071 -12.922 1.00 94.19 516 GLY A O 1
ATOM 4053 N N . LEU A 1 517 ? 26.130 -9.080 -13.224 1.00 93.94 517 LEU A N 1
ATOM 4054 C CA . LEU A 1 517 ? 26.279 -9.574 -11.849 1.00 93.94 517 LEU A CA 1
ATOM 4055 C C . LEU A 1 517 ? 27.657 -10.194 -11.546 1.00 93.94 517 LEU A C 1
ATOM 4057 O O . LEU A 1 517 ? 27.868 -10.715 -10.453 1.00 93.94 517 LEU A O 1
ATOM 4061 N N . GLY A 1 518 ? 28.599 -10.148 -12.492 1.00 89.06 518 GLY A N 1
ATOM 4062 C CA . GLY A 1 518 ? 29.962 -10.645 -12.300 1.00 89.06 518 GLY A CA 1
ATOM 4063 C C . GLY A 1 518 ? 30.197 -12.089 -12.746 1.00 89.06 518 GLY A C 1
ATOM 4064 O O . GLY A 1 518 ? 31.246 -12.650 -12.430 1.00 89.06 518 GLY A O 1
ATOM 4065 N N . ALA A 1 519 ? 29.275 -12.702 -13.498 1.00 83.25 519 ALA A N 1
ATOM 4066 C CA . ALA A 1 519 ? 29.597 -13.949 -14.187 1.00 83.25 519 ALA A CA 1
ATOM 4067 C C . ALA A 1 519 ? 30.765 -13.722 -15.175 1.00 83.25 519 ALA A C 1
ATOM 4069 O O . ALA A 1 519 ? 30.874 -12.629 -15.746 1.00 83.25 519 ALA A O 1
ATOM 4070 N N . PRO A 1 520 ? 31.628 -14.732 -15.415 1.00 71.56 520 PRO A N 1
ATOM 4071 C CA . PRO A 1 520 ? 32.635 -14.662 -16.470 1.00 71.56 520 PRO A CA 1
ATOM 4072 C C . PRO A 1 520 ? 31.987 -14.261 -17.793 1.00 71.56 520 PRO A C 1
ATOM 4074 O O . PRO A 1 520 ? 30.805 -14.534 -18.001 1.00 71.56 520 PRO A O 1
ATOM 4077 N N . LYS A 1 521 ? 32.757 -13.655 -18.704 1.00 58.84 521 LYS A N 1
ATOM 4078 C CA . LYS A 1 521 ? 32.246 -13.218 -20.014 1.00 58.84 521 LYS A CA 1
ATOM 4079 C C . LYS A 1 521 ? 31.564 -14.355 -20.805 1.00 58.84 521 LYS A C 1
ATOM 4081 O O . LYS A 1 521 ? 30.653 -14.078 -21.580 1.00 58.84 521 LYS A O 1
ATOM 4086 N N . ASP A 1 522 ? 31.892 -15.605 -20.463 1.00 56.41 522 ASP A N 1
ATOM 4087 C CA . ASP A 1 522 ? 31.398 -16.834 -21.087 1.00 56.41 522 ASP A CA 1
ATOM 4088 C C . ASP A 1 522 ? 30.479 -17.675 -20.166 1.00 56.41 522 ASP A C 1
ATOM 4090 O O . ASP A 1 522 ? 30.822 -18.809 -19.822 1.00 56.41 522 ASP A O 1
ATOM 4094 N N . PRO A 1 523 ? 29.290 -17.205 -19.733 1.00 48.00 523 PRO A N 1
ATOM 4095 C CA . PRO A 1 523 ? 28.470 -17.983 -18.814 1.00 48.00 523 PRO A CA 1
ATOM 4096 C C . PRO A 1 523 ? 27.583 -19.031 -19.512 1.00 48.00 523 PRO A C 1
ATOM 4098 O O . PRO A 1 523 ? 26.892 -19.742 -18.788 1.00 48.00 523 PRO A O 1
ATOM 4101 N N . THR A 1 524 ? 27.550 -19.126 -20.863 1.00 48.47 524 THR A N 1
ATOM 4102 C CA . THR A 1 524 ? 27.025 -20.265 -21.694 1.00 48.47 524 THR A CA 1
ATOM 4103 C C . THR A 1 524 ? 26.935 -20.020 -23.235 1.00 48.47 524 THR A C 1
ATOM 4105 O O . THR A 1 524 ? 26.306 -20.819 -23.932 1.00 48.47 524 THR A O 1
ATOM 4108 N N . GLY A 1 525 ? 27.531 -18.971 -23.827 1.00 42.78 525 GLY A N 1
ATOM 4109 C CA . GLY A 1 525 ? 27.315 -18.592 -25.246 1.00 42.78 525 GLY A CA 1
ATOM 4110 C C . GLY A 1 525 ? 28.557 -18.700 -26.145 1.00 42.78 525 GLY A C 1
ATOM 4111 O O . GLY A 1 525 ? 29.657 -18.403 -25.705 1.00 42.78 525 GLY A O 1
ATOM 4112 N N . LEU A 1 526 ? 28.381 -19.146 -27.394 1.00 42.88 526 LEU A N 1
ATOM 4113 C CA . LEU A 1 526 ? 29.415 -19.208 -28.439 1.00 42.88 526 LEU A CA 1
ATOM 4114 C C . LEU A 1 526 ? 29.804 -17.793 -28.894 1.00 42.88 526 LEU A C 1
ATOM 4116 O O . LEU A 1 526 ? 29.001 -17.132 -29.542 1.00 42.88 526 LEU A O 1
ATOM 4120 N N . ASP A 1 527 ? 31.037 -17.365 -28.632 1.00 42.53 527 ASP A N 1
ATOM 4121 C CA . ASP A 1 527 ? 31.482 -16.008 -28.983 1.00 42.53 527 ASP A CA 1
ATOM 4122 C C . ASP A 1 527 ? 31.794 -15.818 -30.479 1.00 42.53 527 ASP A C 1
ATOM 4124 O O . ASP A 1 527 ? 31.750 -14.693 -30.977 1.00 42.53 527 ASP A O 1
ATOM 4128 N N . ARG A 1 528 ? 32.123 -16.887 -31.222 1.00 40.66 528 ARG A N 1
ATOM 4129 C CA . ARG A 1 528 ? 32.430 -16.835 -32.666 1.00 40.66 528 ARG A CA 1
ATOM 4130 C C . ARG A 1 528 ? 32.146 -18.179 -33.339 1.00 40.66 528 ARG A C 1
ATOM 4132 O O . ARG A 1 528 ? 32.711 -19.195 -32.945 1.00 40.66 528 ARG A O 1
ATOM 4139 N N . LEU A 1 529 ? 31.327 -18.186 -34.392 1.00 44.59 529 LEU A N 1
ATOM 4140 C CA . LEU A 1 529 ? 31.334 -19.266 -35.382 1.00 44.59 529 LEU A CA 1
ATOM 4141 C C . LEU A 1 529 ? 32.550 -19.054 -36.293 1.00 44.59 529 LEU A C 1
ATOM 4143 O O . LEU A 1 529 ? 32.505 -18.248 -37.218 1.00 44.59 529 LEU A O 1
ATOM 4147 N N . THR A 1 530 ? 33.649 -19.749 -36.018 1.00 46.81 530 THR A N 1
ATOM 4148 C CA . THR A 1 530 ? 34.753 -19.912 -36.974 1.00 46.81 530 THR A CA 1
ATOM 4149 C C . THR A 1 530 ? 34.632 -21.279 -37.631 1.00 46.81 530 THR A C 1
ATOM 4151 O O . THR A 1 530 ? 34.539 -22.285 -36.930 1.00 46.81 530 THR A O 1
ATOM 4154 N N . ASP A 1 531 ? 34.617 -21.307 -38.964 1.00 48.38 531 ASP A N 1
ATOM 4155 C CA . ASP A 1 531 ? 34.726 -22.529 -39.769 1.00 48.38 531 ASP A CA 1
ATOM 4156 C C . ASP A 1 531 ? 36.137 -23.107 -39.561 1.00 48.38 531 ASP A C 1
ATOM 4158 O O . ASP A 1 531 ? 37.100 -22.685 -40.203 1.00 48.38 531 ASP A O 1
ATOM 4162 N N . ASP A 1 532 ? 36.297 -23.975 -38.560 1.00 48.62 532 ASP A N 1
ATOM 4163 C CA . ASP A 1 532 ? 37.547 -24.695 -38.327 1.00 48.62 532 ASP A CA 1
ATOM 4164 C C . ASP A 1 532 ? 37.539 -25.916 -39.251 1.00 48.62 532 ASP A C 1
ATOM 4166 O O . ASP A 1 532 ? 36.995 -26.966 -38.919 1.00 48.62 532 ASP A O 1
ATOM 4170 N N . ALA A 1 533 ? 38.111 -25.758 -40.446 1.00 48.12 533 ALA A N 1
ATOM 4171 C CA . ALA A 1 533 ? 38.200 -26.787 -41.488 1.00 48.12 533 ALA A CA 1
ATOM 4172 C C . ALA A 1 533 ? 39.069 -28.010 -41.098 1.00 48.12 533 ALA A C 1
ATOM 4174 O O . ALA A 1 533 ? 39.478 -28.796 -41.957 1.00 48.12 533 ALA A O 1
ATOM 4175 N N . ASN A 1 534 ? 39.386 -28.180 -39.814 1.00 52.50 534 ASN A N 1
ATOM 4176 C CA . ASN A 1 534 ? 40.211 -29.264 -39.317 1.00 52.50 534 ASN A CA 1
ATOM 4177 C C . ASN A 1 534 ? 39.361 -30.468 -38.910 1.00 52.50 534 ASN A C 1
ATOM 4179 O O . ASN A 1 534 ? 38.472 -30.394 -38.063 1.00 52.50 534 ASN A O 1
ATOM 4183 N N . LYS A 1 535 ? 39.688 -31.606 -39.528 1.00 53.88 535 LYS A N 1
ATOM 4184 C CA . LYS A 1 535 ? 39.070 -32.913 -39.295 1.00 53.88 535 LYS A CA 1
ATOM 4185 C C . LYS A 1 535 ? 39.026 -33.246 -37.803 1.00 53.88 535 LYS A C 1
ATOM 4187 O O . LYS A 1 535 ? 40.056 -33.268 -37.128 1.00 53.88 535 LYS A O 1
ATOM 4192 N N . LEU A 1 536 ? 37.822 -33.544 -37.329 1.00 57.00 536 LEU A N 1
ATOM 4193 C CA . LEU A 1 536 ? 37.537 -33.924 -35.951 1.00 57.00 536 LEU A CA 1
ATOM 4194 C C . LEU A 1 536 ? 38.183 -35.273 -35.620 1.00 57.00 536 LEU A C 1
ATOM 4196 O O . LEU A 1 536 ? 38.161 -36.207 -36.423 1.00 57.00 536 LEU A O 1
ATOM 4200 N N . THR A 1 537 ? 38.753 -35.387 -34.423 1.00 60.81 537 THR A N 1
ATOM 4201 C CA . THR A 1 537 ? 39.161 -36.680 -33.866 1.00 60.81 537 THR A CA 1
ATOM 4202 C C . THR A 1 537 ? 37.919 -37.521 -33.525 1.00 60.81 537 THR A C 1
ATOM 4204 O O . THR A 1 537 ? 36.872 -36.955 -33.201 1.00 60.81 537 THR A O 1
ATOM 4207 N N . PRO A 1 538 ? 37.986 -38.866 -33.570 1.00 68.06 538 PRO A N 1
ATOM 4208 C CA . PRO A 1 538 ? 36.835 -39.708 -33.246 1.00 68.06 538 PRO A CA 1
ATOM 4209 C C . PRO A 1 538 ? 36.408 -39.520 -31.782 1.00 68.06 538 PRO A C 1
ATOM 4211 O O . PRO A 1 538 ? 37.130 -39.906 -30.863 1.00 68.06 538 PRO A O 1
ATOM 4214 N N . ALA A 1 539 ? 35.232 -38.934 -31.561 1.00 77.94 539 ALA A N 1
ATOM 4215 C CA . ALA A 1 539 ? 34.630 -38.739 -30.242 1.00 77.94 539 ALA A CA 1
ATOM 4216 C C . ALA A 1 539 ? 33.094 -38.825 -30.330 1.00 77.94 539 ALA A C 1
ATOM 4218 O O . ALA A 1 539 ? 32.546 -38.556 -31.401 1.00 77.94 539 ALA A O 1
ATOM 4219 N N . PRO A 1 540 ? 32.382 -39.177 -29.240 1.00 87.56 540 PRO A N 1
ATOM 4220 C CA . PRO A 1 540 ? 30.920 -39.225 -29.218 1.00 87.56 540 PRO A CA 1
ATOM 4221 C C . PRO A 1 540 ? 30.275 -37.885 -29.589 1.00 87.56 540 PRO A C 1
ATOM 4223 O O . PRO A 1 540 ? 30.628 -36.845 -29.028 1.00 87.56 540 PRO A O 1
ATOM 4226 N N . ILE A 1 541 ? 29.310 -37.933 -30.503 1.00 86.00 541 ILE A N 1
ATOM 4227 C CA . ILE A 1 541 ? 28.553 -36.795 -31.020 1.00 86.00 541 ILE A CA 1
ATOM 4228 C C . ILE A 1 541 ? 27.119 -36.888 -30.502 1.00 86.00 541 ILE A C 1
ATOM 4230 O O . ILE A 1 541 ? 26.521 -37.966 -30.474 1.00 86.00 541 ILE A O 1
ATOM 4234 N N . TYR A 1 542 ? 26.566 -35.747 -30.113 1.00 83.38 542 TYR A N 1
ATOM 4235 C CA . TYR A 1 542 ? 25.210 -35.588 -29.616 1.00 83.38 542 TYR A CA 1
ATOM 4236 C C . TYR A 1 542 ? 24.466 -34.536 -30.439 1.00 83.38 542 TYR A C 1
ATOM 4238 O O . TYR A 1 542 ? 25.090 -33.663 -31.033 1.00 83.38 542 TYR A O 1
ATOM 4246 N N . ASP A 1 543 ? 23.143 -34.583 -30.489 1.00 79.75 543 ASP A N 1
ATOM 4247 C CA . ASP A 1 543 ? 22.358 -33.466 -31.023 1.00 79.75 543 ASP A CA 1
ATOM 4248 C C . ASP A 1 543 ? 22.161 -32.350 -29.979 1.00 79.75 543 ASP A C 1
ATOM 4250 O O . ASP A 1 543 ? 22.614 -32.445 -28.835 1.00 79.75 543 ASP A O 1
ATOM 4254 N N . LEU A 1 544 ? 21.468 -31.271 -30.356 1.00 72.94 544 LEU A N 1
ATOM 4255 C CA . LEU A 1 544 ? 21.166 -30.156 -29.446 1.00 72.94 544 LEU A CA 1
ATOM 4256 C C . LEU A 1 544 ? 20.284 -30.543 -28.247 1.00 72.94 544 LEU A C 1
ATOM 4258 O O . LEU A 1 544 ? 20.204 -29.779 -27.287 1.00 72.94 544 LEU A O 1
ATOM 4262 N N . LEU A 1 545 ? 19.641 -31.711 -28.291 1.00 65.81 545 LEU A N 1
ATOM 4263 C CA . LEU A 1 545 ? 18.851 -32.268 -27.194 1.00 65.81 545 LEU A CA 1
ATOM 4264 C C . LEU A 1 545 ? 19.683 -33.211 -26.308 1.00 65.81 545 LEU A C 1
ATOM 4266 O O . LEU A 1 545 ? 19.148 -33.806 -25.376 1.00 65.81 545 LEU A O 1
ATOM 4270 N N . GLY A 1 546 ? 20.984 -33.357 -26.583 1.00 64.62 546 GLY A N 1
ATOM 4271 C CA . GLY A 1 546 ? 21.893 -34.212 -25.825 1.00 64.62 546 GLY A CA 1
ATOM 4272 C C . GLY A 1 546 ? 21.745 -35.704 -26.129 1.00 64.62 546 GLY A C 1
ATOM 4273 O O . GLY A 1 546 ? 22.226 -36.528 -25.353 1.00 64.62 546 GLY A O 1
ATOM 4274 N N . ARG A 1 547 ? 21.092 -36.087 -27.234 1.00 76.88 547 ARG A N 1
ATOM 4275 C CA . ARG A 1 547 ? 20.952 -37.493 -27.647 1.00 76.88 547 ARG A CA 1
ATOM 4276 C C . ARG A 1 547 ? 22.181 -37.923 -28.431 1.00 76.88 547 ARG A C 1
ATOM 4278 O O . ARG A 1 547 ? 22.596 -37.203 -29.329 1.00 76.88 547 ARG A O 1
ATOM 4285 N N . TYR A 1 548 ? 22.749 -39.085 -28.116 1.00 87.19 548 TYR A N 1
ATOM 4286 C CA . TYR A 1 548 ? 23.891 -39.634 -28.852 1.00 87.19 548 TYR A CA 1
ATOM 4287 C C . TYR A 1 548 ? 23.495 -39.972 -30.296 1.00 87.19 548 TYR A C 1
ATOM 4289 O O . TYR A 1 548 ? 22.516 -40.684 -30.514 1.00 87.19 548 TYR A O 1
ATOM 4297 N N . VAL A 1 549 ? 24.265 -39.480 -31.267 1.00 86.12 549 VAL A N 1
ATOM 4298 C CA . VAL A 1 549 ? 23.999 -39.641 -32.709 1.00 86.12 549 VAL A CA 1
ATOM 4299 C C . VAL A 1 549 ? 25.133 -40.336 -33.467 1.00 86.12 549 VAL A C 1
ATOM 4301 O O . VAL A 1 549 ? 25.033 -40.522 -34.674 1.00 86.12 549 VAL A O 1
ATOM 4304 N N . GLY A 1 550 ? 26.191 -40.768 -32.777 1.00 87.38 550 GLY A N 1
ATOM 4305 C CA . GLY A 1 550 ? 27.298 -41.523 -33.369 1.00 87.38 550 GLY A CA 1
ATOM 4306 C C . GLY A 1 550 ? 28.665 -40.926 -33.053 1.00 87.38 550 GLY A C 1
ATOM 4307 O O . GLY A 1 550 ? 28.800 -40.064 -32.191 1.00 87.38 550 GLY A O 1
ATOM 4308 N N . THR A 1 551 ? 29.694 -41.400 -33.749 1.00 87.44 551 THR A N 1
ATOM 4309 C CA . THR A 1 551 ? 31.081 -40.902 -33.644 1.00 87.44 551 THR A CA 1
ATOM 4310 C C . THR A 1 551 ? 31.623 -40.352 -34.962 1.00 87.44 551 THR A C 1
ATOM 4312 O O . THR A 1 551 ? 32.685 -39.734 -34.964 1.00 87.44 551 THR A O 1
ATOM 4315 N N . ASP A 1 552 ? 30.903 -40.564 -36.068 1.00 84.50 552 ASP A N 1
ATOM 4316 C CA . ASP A 1 552 ? 31.278 -40.116 -37.406 1.00 84.50 552 ASP A CA 1
ATOM 4317 C C . ASP A 1 552 ? 30.449 -38.896 -37.821 1.00 84.50 552 ASP A C 1
ATOM 4319 O O . ASP A 1 552 ? 29.290 -39.013 -38.229 1.00 84.50 552 ASP A O 1
ATOM 4323 N N . PHE A 1 553 ? 31.065 -37.719 -37.729 1.00 78.81 553 PHE A N 1
ATOM 4324 C CA . PHE A 1 553 ? 30.439 -36.449 -38.084 1.00 78.81 553 PHE A CA 1
ATOM 4325 C C . PHE A 1 553 ? 30.053 -36.389 -39.571 1.00 78.81 553 PHE A C 1
ATOM 4327 O O . PHE A 1 553 ? 29.020 -35.812 -39.921 1.00 78.81 553 PHE A O 1
ATOM 4334 N N . GLU A 1 554 ? 30.807 -37.054 -40.453 1.00 80.56 554 GLU A N 1
ATOM 4335 C CA . GLU A 1 554 ? 30.568 -37.059 -41.902 1.00 80.56 554 GLU A CA 1
ATOM 4336 C C . GLU A 1 554 ? 29.360 -37.915 -42.310 1.00 80.56 554 GLU A C 1
ATOM 4338 O O . GLU A 1 554 ? 28.787 -37.698 -43.378 1.00 80.56 554 GLU A O 1
ATOM 4343 N N . SER A 1 555 ? 28.864 -38.777 -41.422 1.00 82.25 555 SER A N 1
ATOM 4344 C CA . SER A 1 555 ? 27.638 -39.557 -41.647 1.00 82.25 555 SER A CA 1
ATOM 4345 C C . SER A 1 555 ? 26.336 -38.834 -41.261 1.00 82.25 555 SER A C 1
ATOM 4347 O O . SER A 1 555 ? 25.255 -39.236 -41.686 1.00 82.25 555 SER A O 1
ATOM 4349 N N . LEU A 1 556 ? 26.418 -37.758 -40.468 1.00 79.69 556 LEU A N 1
ATOM 4350 C CA . LEU A 1 556 ? 25.241 -37.065 -39.929 1.00 79.69 556 LEU A CA 1
ATOM 4351 C C . LEU A 1 556 ? 24.513 -36.213 -40.990 1.00 79.69 556 LEU A C 1
ATOM 4353 O O . LEU A 1 556 ? 25.143 -35.746 -41.934 1.00 79.69 556 LEU A O 1
ATOM 4357 N N . PRO A 1 557 ? 23.202 -35.956 -40.878 1.00 78.69 557 PRO A N 1
ATOM 4358 C CA . PRO A 1 557 ? 22.538 -34.982 -41.747 1.00 78.69 557 PRO A CA 1
ATOM 4359 C C . PRO A 1 557 ? 23.018 -33.546 -41.463 1.00 78.69 557 PRO A C 1
ATOM 4361 O O . PRO A 1 557 ? 23.626 -33.283 -40.422 1.00 78.69 557 PRO A O 1
ATOM 4364 N N . ALA A 1 558 ? 22.728 -32.602 -42.363 1.00 75.06 558 ALA A N 1
ATOM 4365 C CA . ALA A 1 558 ? 22.956 -31.179 -42.104 1.00 75.06 558 ALA A CA 1
ATOM 4366 C C . ALA A 1 558 ? 22.248 -30.758 -40.802 1.00 75.06 558 ALA A C 1
ATOM 4368 O O . ALA A 1 558 ? 21.096 -31.131 -40.565 1.00 75.06 558 ALA A O 1
ATOM 4369 N N . GLY A 1 559 ? 22.942 -30.034 -39.925 1.00 71.94 559 GLY A N 1
ATOM 4370 C CA . GLY A 1 559 ? 22.431 -29.737 -38.587 1.00 71.94 559 GLY A CA 1
ATOM 4371 C C . GLY A 1 559 ? 23.488 -29.279 -37.586 1.00 71.94 559 GLY A C 1
ATOM 4372 O O . GLY A 1 559 ? 24.670 -29.160 -37.904 1.00 71.94 559 GLY A O 1
ATOM 4373 N N . LEU A 1 560 ? 23.042 -29.009 -36.357 1.00 78.06 560 LEU A N 1
ATOM 4374 C CA . LEU A 1 560 ? 23.891 -28.613 -35.232 1.00 78.06 560 LEU A CA 1
ATOM 4375 C C . LEU A 1 560 ? 24.067 -29.779 -34.256 1.00 78.06 560 LEU A C 1
ATOM 4377 O O . LEU A 1 560 ? 23.092 -30.372 -33.794 1.00 78.06 560 LEU A O 1
ATOM 4381 N N . TYR A 1 561 ? 25.315 -30.052 -33.899 1.00 80.94 561 TYR A N 1
ATOM 4382 C CA . TYR A 1 561 ? 25.714 -31.179 -33.063 1.00 80.94 561 TYR A CA 1
ATOM 4383 C C . TYR A 1 561 ? 26.651 -30.736 -31.949 1.00 80.94 561 TYR A C 1
ATOM 4385 O O . TYR A 1 561 ? 27.251 -29.672 -32.029 1.00 80.94 561 TYR A O 1
ATOM 4393 N N . ILE A 1 562 ? 26.798 -31.552 -30.912 1.00 79.31 562 ILE A N 1
ATOM 4394 C CA . ILE A 1 562 ? 27.688 -31.346 -29.774 1.00 79.31 562 ILE A CA 1
ATOM 4395 C C . ILE A 1 562 ? 28.690 -32.499 -29.746 1.00 79.31 562 ILE A C 1
ATOM 4397 O O . ILE A 1 562 ? 28.296 -33.653 -29.634 1.00 79.31 562 ILE A O 1
ATOM 4401 N N . GLN A 1 563 ? 29.987 -32.216 -29.796 1.00 80.69 563 GLN A N 1
ATOM 4402 C CA . GLN A 1 563 ? 31.039 -33.225 -29.643 1.00 80.69 563 GLN A CA 1
ATOM 4403 C C . GLN A 1 563 ? 32.116 -32.677 -28.702 1.00 80.69 563 GLN A C 1
ATOM 4405 O O . GLN A 1 563 ? 32.576 -31.546 -28.858 1.00 80.69 563 GLN A O 1
ATOM 4410 N N . SER A 1 564 ? 32.485 -33.448 -27.675 1.00 75.88 564 SER A N 1
ATOM 4411 C CA . SER A 1 564 ? 33.458 -33.028 -26.648 1.00 75.88 564 SER A CA 1
ATOM 4412 C C . SER A 1 564 ? 33.166 -31.637 -26.048 1.00 75.88 564 SER A C 1
ATOM 4414 O O . SER A 1 564 ? 34.072 -30.837 -25.829 1.00 75.88 564 SER A O 1
ATOM 4416 N N . GLY A 1 565 ? 31.881 -31.322 -25.834 1.00 58.91 565 GLY A N 1
ATOM 4417 C CA . GLY A 1 565 ? 31.425 -30.046 -25.264 1.00 58.91 565 GLY A CA 1
ATOM 4418 C C . GLY A 1 565 ? 31.417 -28.851 -26.227 1.00 58.91 565 GLY A C 1
ATOM 4419 O O . GLY A 1 565 ? 31.018 -27.761 -25.825 1.00 58.91 565 GLY A O 1
ATOM 4420 N N . LYS A 1 566 ? 31.812 -29.033 -27.494 1.00 62.53 566 LYS A N 1
ATOM 4421 C CA . LYS A 1 566 ? 31.774 -27.998 -28.538 1.00 62.53 566 LYS A CA 1
ATOM 4422 C C . LYS A 1 566 ? 30.603 -28.227 -29.486 1.00 62.53 566 LYS A C 1
ATOM 4424 O O . LYS A 1 566 ? 30.271 -29.373 -29.776 1.00 62.53 566 LYS A O 1
ATOM 4429 N N . LYS A 1 567 ? 29.989 -27.145 -29.971 1.00 67.19 567 LYS A N 1
ATOM 4430 C CA . LYS A 1 567 ? 28.925 -27.199 -30.982 1.00 67.19 567 LYS A CA 1
ATOM 4431 C C . LYS A 1 567 ? 29.528 -27.141 -32.389 1.00 67.19 567 LYS A C 1
ATOM 4433 O O . LYS A 1 567 ? 30.355 -26.274 -32.651 1.00 67.19 567 LYS A O 1
ATOM 4438 N N . TYR A 1 568 ? 29.077 -28.018 -33.278 1.00 69.94 568 TYR A N 1
ATOM 4439 C CA . TYR A 1 568 ? 29.507 -28.125 -34.670 1.00 69.94 568 TYR A CA 1
ATOM 4440 C C . TYR A 1 568 ? 28.309 -27.993 -35.599 1.00 69.94 568 TYR A C 1
ATOM 4442 O O . TYR A 1 568 ? 27.250 -28.556 -35.330 1.00 69.94 568 TYR A O 1
ATOM 4450 N N . MET A 1 569 ? 28.486 -27.264 -36.696 1.00 72.56 569 MET A N 1
ATOM 4451 C CA . MET A 1 569 ? 27.484 -27.130 -37.746 1.00 72.56 569 MET A CA 1
ATOM 4452 C C . MET A 1 569 ? 27.914 -27.963 -38.946 1.00 72.56 569 MET A C 1
ATOM 4454 O O . MET A 1 569 ? 28.986 -27.736 -39.503 1.00 72.56 569 MET A O 1
ATOM 4458 N N . LYS A 1 570 ? 27.065 -28.901 -39.351 1.00 72.19 570 LYS A N 1
ATOM 4459 C CA . LYS A 1 570 ? 27.191 -29.604 -40.618 1.00 72.19 570 LYS A CA 1
ATOM 4460 C C . LYS A 1 570 ? 26.332 -28.897 -41.658 1.00 72.19 570 LYS A C 1
ATOM 4462 O O . LYS A 1 570 ? 25.123 -28.774 -41.449 1.00 72.19 570 LYS A O 1
ATOM 4467 N N . LYS A 1 571 ? 26.984 -28.388 -42.703 1.00 71.12 571 LYS A N 1
ATOM 4468 C CA . LYS A 1 571 ? 26.328 -27.729 -43.839 1.00 71.12 571 LYS A CA 1
ATOM 4469 C C . LYS A 1 571 ? 25.593 -28.742 -44.706 1.00 71.12 571 LYS A C 1
ATOM 4471 O O . LYS A 1 571 ? 26.113 -29.872 -44.847 1.00 71.12 571 LYS A O 1
#

pLDDT: mean 87.71, std 14.25, range [34.56, 98.94]

Secondary structure (DSSP, 8-state):
---B---TT-EEEEEEEEEESSSEEEEEEEE-SS-EEEEEEEE-SS-EEEEEEEE--SSSBEEEEE-TT--S-EEEEEEEEEEEEEEEEEEEEEEEEEEPPPSS-TTSSEEEEEEEEE-TT-EEEEEEEEEESS-EEE-EEEESSTT-EEES-SS--EEE-SS-EEEEEEEE-SS-EEEEEEETTSSSS-EEEEEEEEEEEETTEE--SSTT--SS--TTEEEE-TTS--BPPEEEEEEEEEEPPPSSPPPHHHHHHHHHHHHHHHHHHHHHHHTTS--EEEEEES-B-S--SS-SSSPPBP---S-TT---SHHHH-TTHHHHHHHHHHHHHHHHHHHTTT------EEEEEES-TT-TTTTSHHHHHHHHHHHHHHTTSS----EEEE--EEEEESSHHHHHHHHHHHHHHHHHHHHTTSEEEEEEEEEEEE-TTSPBPPGGG--HHHHHHHHHHHHHHHHHHHHHS-TTTEEEEEES-SBPPPTT-SSSTT---SSB-TT-PBPHHHHHHHHHTT--S-SS--S------SPPPS--EEETT--EEES-GGGSPSEEEEETTEEEEE-

Radius of gyration: 35.39 Å; chains: 1; bounding box: 93×68×94 Å